Protein AF-A0A0G0DNR1-F1 (afdb_monomer)

Secondary structure (DSSP, 8-state):
--------------------TT---S-TTS---------HHHHHHHHHHHHHHHHHSTTS-B-HHHHHHHHHHTTSS-BTTB-HHHHHHTTTTS-GGG-HHHHHHHHHHHHHHHTTSEEEEETTEEEE-HHHHHHHH--SSSS-EETTEEHHHHHHHHHHS--S--TTS-GGG--TT-BS-HHHHHHHHHHHS-B-HHHHHHTGGG--B-SHHHHHHHHHHHHHHHHTSS-HHHHHHHTT--TT-HHHHHHHHHHHHHHHHHHHHTTSEEEEE-HHHHHHHHTT-TT-TTTTEEEEE-HHHHHHHHHHTTSEE--HHHHHHHS-HHHHHHHHHHHHHHHHHHHSTT---EEHHHHHHHH-TTHHHHHHHHHHTS---EEEETTEEEE-S-EE--HHHHS-GGGTTSHHHHHHHHHHHHHHHHHHHHGGG---SS---PPP-PPPPEEE-TTT--EEE-----HHHHTTTTT-----SS---S--------GGGTEEEETTEEEE-TT--TTTTSTTTTS--HHHHHHHHHHHHHHHHHHHHHHTT--HHHHHHHHHHHHHHTT-EEEE--STT-S---SEEEEESSEEEEEEE-TTSGGGEE-HHHHHHHHHHHHHHHHH-GGGTTS-EEEEEEESEE-HHHHHHHHHHHHTT---EEEEHHHHHHHHHHTTTS---HHHHHHHHHH--EE--HHHHHHHHHHHHHHTT--HHHHHHHHHHHHHTHHHHGGGBPPS--

Mean predicted aligned error: 16.97 Å

Organism: NCBI:txid1619093

Solvent-accessible surface area (backbone atoms only — not comparable to full-atom values): 41677 Å² total; per-residue (Å²): 140,82,82,86,80,80,82,80,90,73,80,70,84,71,79,59,83,66,77,59,94,70,62,79,69,86,50,90,46,40,71,76,46,60,68,56,87,54,50,69,67,60,53,32,55,51,39,37,50,46,51,49,46,14,70,73,29,94,82,56,37,35,36,36,58,64,48,10,52,51,36,20,48,76,56,77,47,71,54,95,95,36,60,23,66,60,42,58,57,75,44,69,92,56,58,70,88,76,29,64,46,29,45,44,31,44,27,38,50,52,52,33,21,43,51,35,26,29,41,55,82,48,94,70,33,32,35,71,30,75,61,22,52,58,52,28,68,58,63,88,62,89,73,31,72,53,80,76,46,48,45,55,61,50,52,51,54,36,41,65,44,21,37,62,50,20,45,47,46,57,74,83,65,49,42,87,71,41,53,36,37,60,53,56,40,40,52,54,48,25,65,76,44,69,38,23,64,72,53,40,47,64,36,38,30,37,48,41,49,82,46,71,69,51,53,51,50,41,52,52,52,51,49,30,38,74,72,62,79,43,46,57,59,61,45,29,44,75,43,62,37,56,65,86,40,64,69,58,46,48,49,49,46,46,22,56,45,37,59,52,47,42,34,35,76,71,52,25,31,44,81,47,77,42,62,69,62,17,54,66,45,36,58,91,47,84,88,39,79,67,37,28,42,29,35,31,54,29,73,62,24,50,55,51,44,64,61,56,69,67,31,48,75,63,56,48,68,64,41,44,78,75,29,55,80,77,48,30,54,53,45,50,50,52,50,45,53,42,52,50,22,60,76,35,84,89,37,65,53,48,50,46,66,57,45,41,73,73,68,30,81,61,50,58,60,44,52,51,43,41,36,72,76,64,67,41,48,64,45,79,57,98,64,20,42,28,59,72,52,54,64,33,66,43,62,69,26,47,48,48,61,81,55,61,72,37,70,65,50,49,51,50,54,54,48,51,53,48,54,53,48,55,53,63,60,62,66,78,72,72,91,60,105,60,97,74,90,76,90,75,73,75,82,84,62,80,61,84,49,88,91,69,82,57,86,54,86,60,85,93,70,64,74,88,60,50,71,75,67,72,77,64,88,85,75,88,71,92,83,90,71,91,88,86,80,82,78,82,75,66,67,73,82,53,50,46,75,55,92,94,39,78,44,62,54,86,82,65,52,73,70,65,70,62,70,61,57,87,52,98,42,70,67,59,47,54,47,48,68,76,36,46,70,59,52,52,52,49,41,54,66,70,44,51,75,28,46,58,72,60,41,42,52,48,55,25,50,40,42,38,65,52,67,29,50,47,43,72,43,82,54,100,86,53,95,57,85,23,45,25,37,31,72,28,71,31,32,25,4,26,27,70,32,22,30,58,48,73,67,0,43,36,40,55,68,42,54,56,44,5,49,53,10,20,55,49,45,46,66,75,41,59,93,52,69,88,43,56,67,21,19,29,33,36,13,54,22,51,32,64,61,28,55,57,44,31,54,52,35,36,77,71,75,52,49,31,24,38,39,39,49,66,57,51,50,49,55,37,62,40,47,64,84,43,88,61,49,63,66,51,52,43,47,60,61,61,68,49,63,35,75,52,42,71,67,54,52,48,54,51,52,50,51,51,36,57,74,68,64,56,51,69,69,57,54,53,50,50,54,55,52,57,58,64,42,46,77,57,59,60,70,27,44,63,72,93,84,123

Foldseek 3Di:
DDDDDDDPPPPDPPPPPPPPVPLPPVFLQFFFAFQADQDLVLLLVLLLLQQVQLVVDPVSWAFLVVSLLVCQQVVVDDDPPDGHPRLVVVCVPPDCVPNVSSSRSVRSQVVCLLLLQWAAPDVRIIHGDPLSVVSNPFDDDPFGDDQNDTNLVSVLLSQLLRDQQFLRDDSSRRRLQQADSLLLLLLVLLALHWFFLLLCRLQSGSDRHPDPVSVVVSNVVVVCLQVVVDASCVSCVVSVFHLLDLVRSVSSSSRSVSSQSNCVVSVQKDKDFAQVSLPSRHDPRPNSNRRRIIIHGDPVNVVSSVVSVQAQEDALVVLCVPPPPLLSLLLLLVVVLQLVQVVDVLRQWDALVLSCVQVNPCNVVSVVCCCPVVVFDWDADPRTIGGPGHHSRDSSRRDNPVVVPPPSSVVSVVSSLVVVVVSVVVVPPDDDPDDDDDDDRDDWDWDDPPPPPDIDTDGDDPPVCVVVVVPDPPPPDDDDDDDDDLDDPPVVVQWDCDPVDTDGPLPPDLLNVLSCLPPPDVVVLVVCLVCVLVSLVSNCVRQLPDDLVRVLVVLQSLCVLLVWDKDAQDDDPGPALARMFTLPPATFREQWQGCNRVNFEDALVSQVSLLVRQVRSCVVCVVSVPHATAREYETQAYEPRNLVNQVVCVVVVRHHAYEYPSLSVSSSSCCNPFVNDRVLVCCLGRPQTGYCALVVSLVSRVVSCVVVVPDPVVNVSSVVVSVSCPVVRVVRYDDPPD

Sequence (738 aa):
MNKPTLFSTNEGIDLAISTSKGSSRKYPNVIWFPRSKTDLQEIREVLKLALQVQNENPDSYFNDKILGEKMARIGSINVVGKLGDEYVKSYKGKNTGDVSYITNARMLMRLFRFLGLVTRLSPAKYQLTDQGLIYSQFSGDFPSTINGVNEEETVLRLLSDFAFYCVNDDSAYRDPTFQVRPFIWLLNSLLIEPQCIYQLIVTAFASKSESDQEVERIQNLLNDLRSGKTDLKKEFRKAGLNADDYSCVHNFYDSAKILVYIGGKLGLIAKGVNPEYGKKIAGNARNLKQATVFYELTEKGKVYLAHYKRNKLIYYSDLYKSLGEGEVLQAAFILASLNYSIANTRVQSIHSNFFETIIGPNWINIVTYLKTKLEIEIIEKDGYLELVSFISFNFWQSIPPEFFHLDKFSQWYQALTRELHDKSSKIKTMETDKTVVFKGEVVSSFILDKEKGVQYSVPLIEPSKLESYIKYPDMQSVYGGQDRFAGRISPTNSIIIVNEKIHIDNDIDALDLLVPLNTPDNRLREFVDLNIDALVQNFFSKSDNWEKDQHYTWVRNCFRLLGAEAIYSGSSGMLSRADVSVIGPFLGGVEAKSPRENRGSIATKAIRQAVDAKIQVANKFPEKKGLPRASIAIGRRITPHAIAEEKKWRNEGQPVLLINDMVLYYLSLKTIDIPFDQEDLVEIFTKNYGLFDKQTLKDVLFKISDKHKLSDKVKSKLNDEIKRLDLIIASGVENDED

Radius of gyration: 30.46 Å; Cα contacts (8 Å, |Δi|>4): 1035; chains: 1; bounding box: 69×74×94 Å

pLDDT: mean 76.54, std 22.2, range [21.8, 98.31]

Structure (mmCIF, N/CA/C/O backbone):
data_AF-A0A0G0DNR1-F1
#
_entry.id   AF-A0A0G0DNR1-F1
#
loop_
_atom_site.group_PDB
_atom_site.id
_atom_site.type_symbol
_atom_site.label_atom_id
_atom_site.label_alt_id
_atom_site.label_comp_id
_atom_site.label_asym_id
_atom_site.label_entity_id
_atom_site.label_seq_id
_atom_site.pdbx_PDB_ins_code
_atom_site.Cartn_x
_atom_site.Cartn_y
_atom_site.Cartn_z
_atom_site.occupancy
_atom_site.B_iso_or_equiv
_atom_site.auth_seq_id
_atom_site.auth_comp_id
_atom_site.auth_asym_id
_atom_site.auth_atom_id
_atom_site.pdbx_PDB_model_num
ATOM 1 N N . MET A 1 1 ? 46.475 -7.104 48.813 1.00 33.94 1 MET A N 1
ATOM 2 C CA . MET A 1 1 ? 45.395 -8.111 48.903 1.00 33.94 1 MET A CA 1
ATOM 3 C C . MET A 1 1 ? 44.107 -7.357 49.180 1.00 33.94 1 MET A C 1
ATOM 5 O O . MET A 1 1 ? 43.890 -6.949 50.313 1.00 33.94 1 MET A O 1
ATOM 9 N N . ASN A 1 2 ? 43.331 -7.069 48.135 1.00 25.72 2 ASN A N 1
ATOM 10 C CA . ASN A 1 2 ? 42.163 -6.192 48.219 1.00 25.72 2 ASN A CA 1
ATOM 11 C C . ASN A 1 2 ? 40.879 -7.021 48.164 1.00 25.72 2 ASN A C 1
ATOM 13 O O . ASN A 1 2 ? 40.720 -7.869 47.290 1.00 25.72 2 ASN A O 1
ATOM 17 N N . LYS A 1 3 ? 39.999 -6.771 49.139 1.00 23.92 3 LYS A N 1
ATOM 18 C CA . LYS A 1 3 ? 38.659 -7.351 49.258 1.00 23.92 3 LYS A CA 1
ATOM 19 C C . LYS A 1 3 ? 37.775 -6.897 48.084 1.00 23.92 3 LYS A C 1
ATOM 21 O O . LYS A 1 3 ? 37.881 -5.735 47.692 1.00 23.92 3 LYS A O 1
ATOM 26 N N . PRO A 1 4 ? 36.892 -7.761 47.557 1.00 26.41 4 PRO A N 1
ATOM 27 C CA . PRO A 1 4 ? 35.951 -7.379 46.516 1.00 26.41 4 PRO A CA 1
ATOM 28 C C . PRO A 1 4 ? 34.812 -6.547 47.114 1.00 26.41 4 PRO A C 1
ATOM 30 O O . PRO A 1 4 ? 34.147 -6.957 48.067 1.00 26.41 4 PRO A O 1
ATOM 33 N N . THR A 1 5 ? 34.607 -5.363 46.547 1.00 25.05 5 THR A N 1
ATOM 34 C CA . THR A 1 5 ? 33.480 -4.478 46.832 1.00 25.05 5 THR A CA 1
ATOM 35 C C . THR A 1 5 ? 32.241 -5.026 46.126 1.00 25.05 5 THR A C 1
ATOM 37 O O . THR A 1 5 ? 32.191 -5.090 44.899 1.00 25.05 5 THR A O 1
ATOM 40 N N . LEU A 1 6 ? 31.250 -5.442 46.913 1.00 23.73 6 LEU A N 1
ATOM 41 C CA . LEU A 1 6 ? 29.888 -5.706 46.459 1.00 23.73 6 LEU A CA 1
ATOM 42 C C . LEU A 1 6 ? 29.280 -4.399 45.931 1.00 23.73 6 LEU A C 1
ATOM 44 O O . LEU A 1 6 ? 29.170 -3.423 46.671 1.00 23.73 6 LEU A O 1
ATOM 48 N N . PHE A 1 7 ? 28.887 -4.392 44.657 1.00 24.14 7 PHE A N 1
ATOM 49 C CA . PHE A 1 7 ? 28.026 -3.361 44.085 1.00 24.14 7 PHE A CA 1
ATOM 50 C C . PHE A 1 7 ? 26.649 -3.462 44.748 1.00 24.14 7 PHE A C 1
ATOM 52 O O . PHE A 1 7 ? 25.897 -4.402 44.499 1.00 24.14 7 PHE A O 1
ATOM 59 N N . SER A 1 8 ? 26.327 -2.508 45.620 1.00 26.31 8 SER A N 1
ATOM 60 C CA . SER A 1 8 ? 24.968 -2.319 46.115 1.00 26.31 8 SER A CA 1
ATOM 61 C C . SER A 1 8 ? 24.106 -1.756 44.985 1.00 26.31 8 SER A C 1
ATOM 63 O O . SER A 1 8 ? 24.204 -0.578 44.641 1.00 26.31 8 SER A O 1
ATOM 65 N N . THR A 1 9 ? 23.264 -2.606 44.412 1.00 29.14 9 THR A N 1
ATOM 66 C CA . THR A 1 9 ? 22.137 -2.236 43.558 1.00 29.14 9 THR A CA 1
ATOM 67 C C . THR A 1 9 ? 21.085 -1.527 44.410 1.00 29.14 9 THR A C 1
ATOM 69 O O . THR A 1 9 ? 20.283 -2.177 45.071 1.00 29.14 9 THR A O 1
ATOM 72 N N . ASN A 1 10 ? 21.134 -0.198 44.441 1.00 26.39 10 ASN A N 1
ATOM 73 C CA . ASN A 1 10 ? 20.068 0.667 44.957 1.00 26.39 10 ASN A CA 1
ATOM 74 C C . ASN A 1 10 ? 19.904 1.910 44.060 1.00 26.39 10 ASN A C 1
ATOM 76 O O . ASN A 1 10 ? 19.545 2.987 44.524 1.00 26.39 10 ASN A O 1
ATOM 80 N N . GLU A 1 11 ? 20.142 1.760 42.754 1.00 30.23 11 GLU A N 1
ATOM 81 C CA . GLU A 1 11 ? 19.447 2.583 41.764 1.00 30.23 11 GLU A CA 1
ATOM 82 C C . GLU A 1 11 ? 18.065 1.958 41.602 1.00 30.23 11 GLU A C 1
ATOM 84 O O . GLU A 1 11 ? 17.845 1.074 40.775 1.00 30.23 11 GLU A O 1
ATOM 89 N N . GLY A 1 12 ? 17.145 2.349 42.488 1.00 27.61 12 GLY A N 1
ATOM 90 C CA . GLY A 1 12 ? 15.731 2.146 42.227 1.00 27.61 12 GLY A C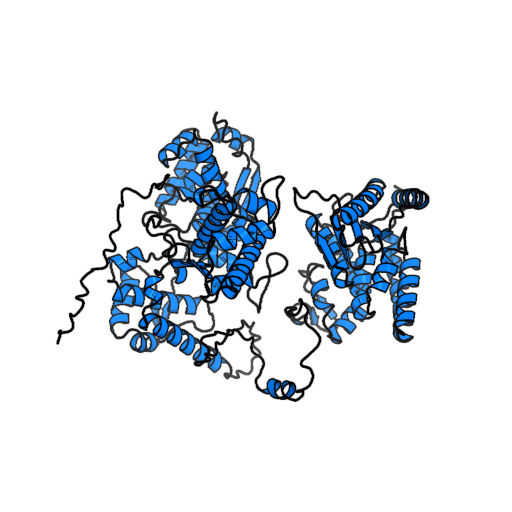A 1
ATOM 91 C C . GLY A 1 12 ? 15.443 2.706 40.842 1.00 27.61 12 GLY A C 1
ATOM 92 O O . GLY A 1 12 ? 15.856 3.824 40.527 1.00 27.61 12 GLY A O 1
ATOM 93 N N . ILE A 1 13 ? 14.795 1.898 40.007 1.00 32.22 13 ILE A N 1
ATOM 94 C CA . ILE A 1 13 ? 14.246 2.316 38.725 1.00 32.22 13 ILE A CA 1
ATOM 95 C C . ILE A 1 13 ? 13.202 3.379 39.058 1.00 32.22 13 ILE A C 1
ATOM 97 O O . ILE A 1 13 ? 12.020 3.098 39.251 1.00 32.22 13 ILE A O 1
ATOM 101 N N . ASP A 1 14 ? 13.657 4.623 39.161 1.00 30.23 14 ASP A N 1
ATOM 102 C CA . ASP A 1 14 ? 12.817 5.784 38.990 1.00 30.23 14 ASP A CA 1
ATOM 103 C C . ASP A 1 14 ? 12.331 5.703 37.539 1.00 30.23 14 ASP A C 1
ATOM 105 O O . ASP A 1 14 ? 12.835 6.358 36.624 1.00 30.23 14 ASP A O 1
ATOM 109 N N . LEU A 1 15 ? 11.232 4.969 37.351 1.00 33.06 15 LEU A N 1
ATOM 110 C CA . LEU A 1 15 ? 10.134 5.358 36.472 1.00 33.06 15 LEU A CA 1
ATOM 111 C C . LEU A 1 15 ? 9.562 6.691 36.988 1.00 33.06 15 LEU A C 1
ATOM 113 O O . LEU A 1 15 ? 8.359 6.870 37.171 1.00 33.06 15 LEU A O 1
ATOM 117 N N . ALA A 1 16 ? 10.448 7.668 37.200 1.00 29.64 16 ALA A N 1
ATOM 118 C CA . ALA A 1 16 ? 10.120 9.052 37.105 1.00 29.64 16 ALA A CA 1
ATOM 119 C C . ALA A 1 16 ? 9.466 9.161 35.735 1.00 29.64 16 ALA A C 1
ATOM 121 O O . ALA A 1 16 ? 10.108 9.083 34.682 1.00 29.64 16 ALA A O 1
ATOM 122 N N . ILE A 1 17 ? 8.153 9.365 35.769 1.00 34.97 17 ILE A N 1
ATOM 123 C CA . ILE A 1 17 ? 7.467 10.271 34.865 1.00 34.97 17 ILE A CA 1
ATOM 124 C C . ILE A 1 17 ? 8.237 11.584 35.001 1.00 34.97 17 ILE A C 1
ATOM 126 O O . ILE A 1 17 ? 7.886 12.495 35.748 1.00 34.97 17 ILE A O 1
ATOM 130 N N . SER A 1 18 ? 9.402 11.601 34.369 1.00 29.64 18 SER A N 1
ATOM 131 C CA . SER A 1 18 ? 10.310 12.702 34.314 1.00 29.64 18 SER A CA 1
ATOM 132 C C . SER A 1 18 ? 9.536 13.695 33.485 1.00 29.64 18 SER A C 1
ATOM 134 O O . SER A 1 18 ? 9.500 13.652 32.256 1.00 29.64 18 SER A O 1
ATOM 136 N N . THR A 1 19 ? 8.890 14.612 34.189 1.00 32.41 19 THR A N 1
ATOM 137 C CA . THR A 1 19 ? 8.539 15.930 33.686 1.00 32.41 19 THR A CA 1
ATOM 138 C C . THR A 1 19 ? 9.834 16.693 33.387 1.00 32.41 19 THR A C 1
ATOM 140 O O . THR A 1 19 ? 9.982 17.850 33.779 1.00 32.41 19 THR A O 1
ATOM 143 N N . SER A 1 20 ? 10.814 16.051 32.720 1.00 30.77 20 SER A N 1
ATOM 144 C CA . SER A 1 20 ? 12.020 16.689 32.231 1.00 30.77 20 SER A CA 1
ATOM 145 C C . SER A 1 20 ? 11.548 17.886 31.439 1.00 30.77 20 SER A C 1
ATOM 147 O O . SER A 1 20 ? 10.957 17.748 30.365 1.00 30.77 20 SER A O 1
ATOM 149 N N . LYS A 1 21 ? 11.804 19.060 32.011 1.00 32.72 21 LYS A N 1
ATOM 150 C CA . LYS A 1 21 ? 11.521 20.399 31.496 1.00 32.72 21 LYS A CA 1
ATOM 151 C C . LYS A 1 21 ? 12.298 20.704 30.200 1.00 32.72 21 LYS A C 1
ATOM 153 O O . LYS A 1 21 ? 12.659 21.846 29.953 1.00 32.72 21 LYS A O 1
ATOM 158 N N . GLY A 1 22 ? 12.595 19.692 29.387 1.00 32.22 22 GLY A N 1
ATOM 159 C CA . GLY A 1 22 ? 13.496 19.756 28.244 1.00 32.22 22 GLY A CA 1
ATOM 160 C C . GLY A 1 22 ? 13.068 18.938 27.025 1.00 32.22 22 GLY A C 1
ATOM 161 O O . GLY A 1 22 ? 13.651 19.152 25.966 1.00 32.22 22 GLY A O 1
ATOM 162 N N . SER A 1 23 ? 12.046 18.067 27.096 1.00 39.44 23 SER A N 1
ATOM 163 C CA . SER A 1 23 ? 11.453 17.554 25.853 1.00 39.44 23 SER A CA 1
ATOM 164 C C . SER A 1 23 ? 10.480 18.611 25.334 1.00 39.44 23 SER A C 1
ATOM 166 O O . SER A 1 23 ? 9.368 18.795 25.823 1.00 39.44 23 SER A O 1
ATOM 168 N N . SER A 1 24 ? 10.944 19.409 24.375 1.00 43.78 24 SER A N 1
ATOM 169 C CA . SER A 1 24 ? 10.167 20.446 23.695 1.00 43.78 24 SER A CA 1
ATOM 170 C C . SER A 1 24 ? 9.128 19.814 22.765 1.00 43.78 24 SER A C 1
ATOM 172 O O . SER A 1 24 ? 9.105 20.049 21.555 1.00 43.78 24 SER A O 1
ATOM 174 N N . ARG A 1 25 ? 8.240 18.976 23.315 1.00 56.81 25 ARG A N 1
ATOM 175 C CA . ARG A 1 25 ? 7.035 18.543 22.614 1.00 56.81 25 ARG A CA 1
ATOM 176 C C . ARG A 1 25 ? 6.235 19.788 22.292 1.00 56.81 25 ARG A C 1
ATOM 178 O O . ARG A 1 25 ? 5.579 20.374 23.146 1.00 56.81 25 ARG A O 1
ATOM 185 N N . LYS A 1 26 ? 6.325 20.192 21.030 1.00 65.06 26 LYS A N 1
ATOM 186 C CA . LYS A 1 26 ? 5.761 21.446 20.540 1.00 65.06 26 LYS A CA 1
ATOM 187 C C . LYS A 1 26 ? 4.230 21.492 20.705 1.00 65.06 26 LYS A C 1
ATOM 189 O O . LYS A 1 26 ? 3.677 22.583 20.726 1.00 65.06 26 LYS A O 1
ATOM 194 N N . TYR A 1 27 ? 3.570 20.333 20.865 1.00 76.62 27 TYR A N 1
ATOM 195 C CA . TYR A 1 27 ? 2.110 20.193 20.878 1.00 76.62 27 TYR A CA 1
ATOM 196 C C . TYR A 1 27 ? 1.622 19.022 21.775 1.00 76.62 27 TYR A C 1
ATOM 198 O O . TYR A 1 27 ? 1.452 17.907 21.287 1.00 76.62 27 TYR A O 1
ATOM 206 N N . PRO A 1 28 ? 1.389 19.226 23.085 1.00 79.25 28 PRO A N 1
ATOM 207 C CA . PRO A 1 28 ? 0.985 18.153 24.017 1.00 79.25 28 PRO A CA 1
ATOM 208 C C . PRO A 1 28 ? -0.487 17.710 23.884 1.00 79.25 28 PRO A C 1
ATOM 210 O O . PRO A 1 28 ? -0.898 16.677 24.414 1.00 79.25 28 PRO A O 1
ATOM 213 N N . ASN A 1 29 ? -1.306 18.488 23.179 1.00 85.31 29 ASN A N 1
ATOM 214 C CA . ASN A 1 29 ? -2.759 18.308 23.148 1.00 85.31 29 ASN A CA 1
ATOM 215 C C . ASN A 1 29 ? -3.275 17.625 21.878 1.00 85.31 29 ASN A C 1
ATOM 217 O O . ASN A 1 29 ? -4.469 17.367 21.789 1.00 85.31 29 ASN A O 1
ATOM 221 N N . VAL A 1 30 ? -2.400 17.301 20.919 1.00 86.44 30 VAL A N 1
ATOM 222 C CA . VAL A 1 30 ? -2.793 16.648 19.663 1.00 86.44 30 VAL A CA 1
ATOM 223 C C . VAL A 1 30 ? -1.850 15.497 19.328 1.00 86.44 30 VAL A C 1
ATOM 225 O O . VAL A 1 30 ? -0.631 15.609 19.460 1.00 86.44 30 VAL A O 1
ATOM 228 N N . ILE A 1 31 ? -2.433 14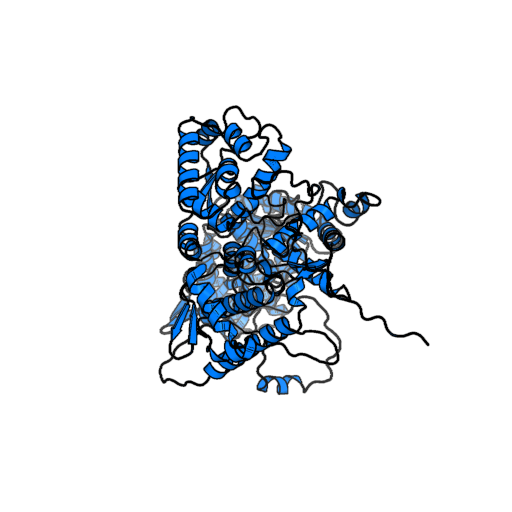.394 18.870 1.00 84.25 31 ILE A N 1
ATOM 229 C CA . ILE A 1 31 ? -1.749 13.237 18.301 1.00 84.25 31 ILE A CA 1
ATOM 230 C C . ILE A 1 31 ? -1.014 13.689 17.039 1.00 84.25 31 ILE A C 1
ATOM 232 O O . ILE A 1 31 ? -1.620 14.149 16.070 1.00 84.25 31 ILE A O 1
ATOM 236 N N . TRP A 1 32 ? 0.309 13.556 17.049 1.00 82.69 32 TRP A N 1
ATOM 237 C CA . TRP A 1 32 ? 1.166 13.962 15.939 1.00 82.69 32 TRP A CA 1
ATOM 238 C C . TRP A 1 32 ? 1.969 12.784 15.396 1.00 82.69 32 TRP A C 1
ATOM 240 O O . TRP A 1 32 ? 2.742 12.164 16.132 1.00 82.69 32 TRP A O 1
ATOM 250 N N . PHE A 1 33 ? 1.856 12.534 14.092 1.00 76.31 33 PHE A N 1
ATOM 251 C CA . PHE A 1 33 ? 2.713 11.573 13.410 1.00 76.31 33 PHE A CA 1
ATOM 252 C C . PHE A 1 33 ? 3.745 12.308 12.577 1.00 76.31 33 PHE A C 1
ATOM 254 O O . PHE A 1 33 ? 3.458 13.315 11.930 1.00 76.31 33 PHE A O 1
ATOM 261 N N . PRO A 1 34 ? 4.966 11.791 12.531 1.00 70.19 34 PRO A N 1
ATOM 262 C CA . PRO A 1 34 ? 5.934 12.352 11.629 1.00 70.19 34 PRO A CA 1
ATOM 263 C C . PRO A 1 34 ? 5.502 12.143 10.171 1.00 70.19 34 PRO A C 1
ATOM 265 O O . PRO A 1 34 ? 4.997 11.077 9.809 1.00 70.19 34 PRO A O 1
ATOM 268 N N . ARG A 1 35 ? 5.717 13.160 9.324 1.00 72.75 35 ARG A N 1
ATOM 269 C CA . ARG A 1 35 ? 5.451 13.065 7.884 1.00 72.75 35 ARG A CA 1
ATOM 270 C C . ARG A 1 35 ? 6.237 11.881 7.324 1.00 72.75 35 ARG A C 1
ATOM 272 O O . ARG A 1 35 ? 7.465 11.868 7.362 1.00 72.75 35 ARG A O 1
ATOM 279 N N . SER A 1 36 ? 5.514 10.882 6.843 1.00 68.31 36 SER A N 1
ATOM 280 C CA . SER A 1 36 ? 6.063 9.609 6.386 1.00 68.31 36 SER A CA 1
ATOM 281 C C . SER A 1 36 ? 5.442 9.213 5.050 1.00 68.31 36 SER A C 1
ATOM 283 O O . SER A 1 36 ? 4.573 9.908 4.511 1.00 68.31 36 SER A O 1
ATOM 285 N N . LYS A 1 37 ? 5.945 8.119 4.474 1.00 79.94 37 LYS A N 1
ATOM 286 C CA . LYS A 1 37 ? 5.331 7.501 3.302 1.00 79.94 37 LYS A CA 1
ATOM 287 C C . LYS A 1 37 ? 3.947 6.976 3.682 1.00 79.94 37 LYS A C 1
ATOM 289 O O . LYS A 1 37 ? 3.747 6.490 4.789 1.00 79.94 37 LYS A O 1
ATOM 294 N N . THR A 1 38 ? 2.997 7.112 2.765 1.00 80.75 38 THR A N 1
ATOM 295 C CA . THR A 1 38 ? 1.605 6.666 2.961 1.00 80.75 38 THR A CA 1
ATOM 296 C C . THR A 1 38 ? 1.269 5.437 2.125 1.00 80.75 38 THR A C 1
ATOM 298 O O . THR A 1 38 ? 0.248 4.798 2.351 1.00 80.75 38 THR A O 1
ATOM 301 N N . ASP A 1 39 ? 2.137 5.088 1.177 1.00 88.38 39 ASP A N 1
ATOM 302 C CA . ASP A 1 39 ? 1.987 3.906 0.347 1.00 88.38 39 ASP A CA 1
ATOM 303 C C . ASP A 1 39 ? 2.457 2.653 1.101 1.00 88.38 39 ASP A C 1
ATOM 305 O O . ASP A 1 39 ? 3.598 2.586 1.566 1.00 88.38 39 ASP A O 1
ATOM 309 N N . LEU A 1 40 ? 1.568 1.664 1.222 1.00 89.69 40 LEU A N 1
ATOM 310 C CA . LEU A 1 40 ? 1.838 0.396 1.902 1.00 89.69 40 LEU A CA 1
ATOM 311 C C . LEU A 1 40 ? 2.926 -0.422 1.185 1.00 89.69 40 LEU A C 1
ATOM 313 O O . LEU A 1 40 ? 3.722 -1.084 1.855 1.00 89.69 40 LEU A O 1
ATOM 317 N N . GLN A 1 41 ? 3.033 -0.310 -0.144 1.00 90.56 41 GLN A N 1
ATOM 318 C CA . GLN A 1 41 ? 4.109 -0.941 -0.913 1.00 90.56 41 GLN A CA 1
ATOM 319 C C . GLN A 1 41 ? 5.455 -0.272 -0.627 1.00 90.56 41 GLN A C 1
ATOM 321 O O . GLN A 1 41 ? 6.454 -0.956 -0.423 1.00 90.56 41 GLN A O 1
ATOM 326 N N . GLU A 1 42 ? 5.501 1.061 -0.547 1.00 88.88 42 GLU A N 1
ATOM 327 C CA . GLU A 1 42 ? 6.741 1.751 -0.170 1.00 88.88 42 GLU A CA 1
ATOM 328 C C . GLU A 1 42 ? 7.164 1.396 1.262 1.00 88.88 42 GLU A C 1
ATOM 330 O O . GLU A 1 42 ? 8.350 1.189 1.514 1.00 88.88 42 GLU A O 1
ATOM 335 N N . ILE A 1 43 ? 6.211 1.288 2.196 1.00 90.19 43 ILE A N 1
ATOM 336 C CA . ILE A 1 43 ? 6.473 0.849 3.576 1.00 90.19 43 ILE A CA 1
ATOM 337 C C . ILE A 1 43 ? 7.146 -0.532 3.589 1.00 90.19 43 ILE A C 1
ATOM 339 O O . ILE A 1 43 ? 8.182 -0.701 4.238 1.00 90.19 43 ILE A O 1
ATOM 343 N N . ARG A 1 44 ? 6.612 -1.489 2.824 1.00 91.12 44 ARG A N 1
ATOM 344 C CA . ARG A 1 44 ? 7.183 -2.831 2.641 1.00 91.12 44 ARG A CA 1
ATOM 345 C C . ARG A 1 44 ? 8.603 -2.796 2.085 1.00 91.12 44 ARG A C 1
ATOM 347 O O . ARG A 1 44 ? 9.489 -3.449 2.632 1.00 91.12 44 ARG A O 1
ATOM 354 N N . GLU A 1 45 ? 8.839 -2.041 1.015 1.00 92.19 45 GLU A N 1
ATOM 355 C CA . GLU A 1 45 ? 10.170 -1.959 0.399 1.00 92.19 45 GLU A CA 1
ATOM 356 C C . GLU A 1 45 ? 11.203 -1.341 1.351 1.00 92.19 45 GLU A C 1
ATOM 358 O O . GLU A 1 45 ? 12.360 -1.767 1.387 1.00 92.19 45 GLU A O 1
ATOM 363 N N . VAL A 1 46 ? 10.792 -0.399 2.203 1.00 93.56 46 VAL A N 1
ATOM 364 C CA . VAL A 1 46 ? 11.688 0.128 3.237 1.00 93.56 46 VAL A CA 1
ATOM 365 C C . VAL A 1 46 ? 11.947 -0.893 4.347 1.00 93.56 46 VAL A C 1
ATOM 367 O O . VAL A 1 46 ? 13.071 -0.957 4.841 1.00 93.56 46 VAL A O 1
ATOM 370 N N . LEU A 1 47 ? 10.969 -1.721 4.726 1.00 95.06 47 LEU A N 1
ATOM 371 C CA . LEU A 1 47 ? 11.188 -2.813 5.686 1.00 95.06 47 LEU A CA 1
ATOM 372 C C . LEU A 1 47 ? 12.136 -3.882 5.131 1.00 95.06 47 LEU A C 1
ATOM 374 O O . LEU A 1 47 ? 13.020 -4.330 5.856 1.00 95.06 47 LEU A O 1
ATOM 378 N N . LYS A 1 48 ? 12.035 -4.227 3.841 1.00 95.81 48 LYS A N 1
ATOM 379 C CA . LYS A 1 48 ? 13.017 -5.094 3.158 1.00 95.81 48 LYS A CA 1
ATOM 380 C C . LYS A 1 48 ? 14.418 -4.510 3.208 1.00 95.81 48 LYS A C 1
ATOM 382 O O . LYS A 1 48 ? 15.380 -5.211 3.512 1.00 95.81 48 LYS A O 1
ATOM 387 N N . LEU A 1 49 ? 14.531 -3.212 2.945 1.00 96.12 49 LEU A N 1
ATOM 388 C CA . LEU A 1 49 ? 15.808 -2.521 3.016 1.00 96.12 49 LEU A CA 1
ATOM 389 C C . LEU A 1 49 ? 16.357 -2.487 4.448 1.00 96.12 49 LEU A C 1
ATOM 391 O O . LEU A 1 49 ? 17.556 -2.666 4.645 1.00 96.12 49 LEU A O 1
ATOM 395 N N . ALA A 1 50 ? 15.494 -2.294 5.447 1.00 96.75 50 ALA A N 1
ATOM 396 C CA . ALA A 1 50 ? 15.871 -2.367 6.853 1.00 96.75 50 ALA A CA 1
ATOM 397 C C . ALA A 1 50 ? 16.377 -3.770 7.227 1.00 96.75 50 ALA A C 1
ATOM 399 O O . ALA A 1 50 ? 17.442 -3.867 7.833 1.00 96.75 50 ALA A O 1
ATOM 400 N N . LEU A 1 51 ? 15.695 -4.837 6.787 1.00 97.00 51 LEU A N 1
ATOM 401 C CA . LEU A 1 51 ? 16.147 -6.224 6.954 1.00 97.00 51 LEU A CA 1
ATOM 402 C C . LEU A 1 51 ? 17.509 -6.457 6.295 1.00 97.00 51 LEU A C 1
ATOM 404 O O . LEU A 1 51 ? 18.399 -7.051 6.895 1.00 97.00 51 LEU A O 1
ATOM 408 N N . GLN A 1 52 ? 17.702 -5.950 5.076 1.00 96.75 52 GLN A N 1
ATOM 409 C CA . GLN A 1 52 ? 18.984 -6.048 4.386 1.00 96.75 52 GLN A CA 1
ATOM 410 C C . GLN A 1 52 ? 20.104 -5.372 5.193 1.00 96.75 52 GLN A C 1
ATOM 412 O O . GLN A 1 52 ? 21.146 -5.982 5.413 1.00 96.75 52 GLN A O 1
ATOM 417 N N . VAL A 1 53 ? 19.897 -4.133 5.658 1.00 97.06 53 VAL A N 1
ATOM 418 C CA . VAL A 1 53 ? 20.888 -3.419 6.487 1.00 97.06 53 VAL A CA 1
ATOM 419 C C . VAL A 1 53 ? 21.148 -4.162 7.797 1.00 97.06 53 VAL A C 1
ATOM 421 O O . VAL A 1 53 ? 22.292 -4.231 8.235 1.00 97.06 53 VAL A O 1
ATOM 424 N N . GLN A 1 54 ? 20.102 -4.724 8.406 1.00 96.62 54 GLN A N 1
ATOM 425 C CA . GLN A 1 54 ? 20.212 -5.527 9.618 1.00 96.62 54 GLN A CA 1
ATOM 426 C C . GLN A 1 54 ? 21.112 -6.747 9.400 1.00 96.62 54 GLN A C 1
ATOM 428 O O . GLN A 1 54 ? 21.997 -6.991 10.211 1.00 96.62 54 GLN A O 1
ATOM 433 N N . ASN A 1 55 ? 20.921 -7.474 8.296 1.00 95.81 55 ASN A N 1
ATOM 434 C CA . ASN A 1 55 ? 21.676 -8.687 7.967 1.00 95.81 55 ASN A CA 1
ATOM 435 C C . ASN A 1 55 ? 23.122 -8.401 7.533 1.00 95.81 55 ASN A C 1
ATOM 437 O O . ASN A 1 55 ? 23.996 -9.242 7.714 1.00 95.81 55 ASN A O 1
ATOM 441 N N . GLU A 1 56 ? 23.385 -7.228 6.954 1.00 95.94 56 GLU A N 1
ATOM 442 C CA . GLU A 1 56 ? 24.743 -6.779 6.615 1.00 95.94 56 GLU A CA 1
ATOM 443 C C . GLU A 1 56 ? 25.549 -6.343 7.850 1.00 95.94 56 GLU A C 1
ATOM 445 O O . GLU A 1 56 ? 26.777 -6.264 7.790 1.00 95.94 56 GLU A O 1
ATOM 450 N N . ASN A 1 57 ? 24.878 -6.033 8.961 1.00 93.62 57 ASN A N 1
ATOM 451 C CA . ASN A 1 57 ? 25.518 -5.624 10.201 1.00 93.62 57 ASN A CA 1
ATOM 452 C C . ASN A 1 57 ? 25.812 -6.854 11.085 1.00 93.62 57 ASN A C 1
ATOM 454 O O . ASN A 1 57 ? 24.868 -7.551 11.458 1.00 93.62 57 ASN A O 1
ATOM 458 N N . PRO A 1 58 ? 27.075 -7.102 11.494 1.00 92.50 58 PRO A N 1
ATOM 459 C CA . PRO A 1 58 ? 27.431 -8.230 12.364 1.00 92.50 58 PRO A CA 1
ATOM 460 C C . PRO A 1 58 ? 26.642 -8.293 13.679 1.00 92.50 58 PRO A C 1
ATOM 462 O O . PRO A 1 58 ? 26.392 -9.377 14.196 1.00 92.50 58 PRO A O 1
ATOM 465 N N . ASP A 1 59 ? 26.212 -7.140 14.192 1.00 91.88 59 ASP A N 1
ATOM 466 C CA . ASP A 1 59 ? 25.451 -7.026 15.438 1.00 91.88 59 ASP A CA 1
ATOM 467 C C . ASP A 1 59 ? 23.920 -7.123 15.223 1.00 91.88 59 ASP A C 1
ATOM 469 O O . ASP A 1 59 ? 23.146 -6.850 16.142 1.00 91.88 59 ASP A O 1
ATOM 473 N N . SER A 1 60 ? 23.457 -7.441 14.007 1.00 92.25 60 SER A N 1
ATOM 474 C CA . SER A 1 60 ? 22.038 -7.605 13.643 1.00 92.25 60 SER A CA 1
ATOM 475 C C . SER A 1 60 ? 21.127 -6.411 13.992 1.00 92.25 60 SER A C 1
ATOM 477 O O . SER A 1 60 ? 19.993 -6.572 14.444 1.00 92.25 60 SER A O 1
ATOM 479 N N . TYR A 1 61 ? 21.598 -5.180 13.756 1.00 95.25 61 TYR A N 1
ATOM 480 C CA . TYR A 1 61 ? 20.793 -3.957 13.896 1.00 95.25 61 TYR A CA 1
ATOM 481 C C . TYR A 1 61 ? 20.980 -2.999 12.715 1.00 95.25 61 TYR A C 1
ATOM 483 O O . TYR A 1 61 ? 21.970 -3.055 11.985 1.00 95.25 61 TYR A O 1
ATOM 491 N N . PHE A 1 62 ? 20.073 -2.037 12.569 1.00 96.31 62 PHE A N 1
ATOM 492 C CA . PHE A 1 62 ? 20.222 -0.908 11.648 1.00 96.31 62 PHE A CA 1
ATOM 493 C C . PHE A 1 62 ? 20.006 0.434 12.369 1.00 96.31 62 PHE A C 1
ATOM 495 O O . PHE A 1 62 ? 19.520 0.486 13.499 1.00 96.31 62 PHE A O 1
ATOM 502 N N . ASN A 1 63 ? 20.402 1.542 11.736 1.00 95.69 63 ASN A N 1
ATOM 503 C CA . ASN A 1 63 ? 20.173 2.899 12.246 1.00 95.69 63 ASN A CA 1
ATOM 504 C C . ASN A 1 63 ? 19.541 3.804 11.177 1.00 95.69 63 ASN A C 1
ATOM 506 O O . ASN A 1 63 ? 19.565 3.490 9.985 1.00 95.69 63 ASN A O 1
ATOM 510 N N . ASP A 1 64 ? 18.967 4.929 11.610 1.00 93.69 64 ASP A N 1
ATOM 511 C CA . ASP A 1 64 ? 18.273 5.891 10.741 1.00 93.69 64 ASP A CA 1
ATOM 512 C C . ASP A 1 64 ? 19.200 6.511 9.685 1.00 93.69 64 ASP A C 1
ATOM 514 O O . ASP A 1 64 ? 18.767 6.767 8.562 1.00 93.69 64 ASP A O 1
ATOM 518 N N . LYS A 1 65 ? 20.484 6.702 10.010 1.00 95.06 65 LYS A N 1
ATOM 519 C CA . LYS A 1 65 ? 21.485 7.209 9.067 1.00 95.06 65 LYS A CA 1
ATOM 520 C C . LYS A 1 65 ? 21.737 6.235 7.914 1.00 95.06 65 LYS A C 1
ATOM 522 O O . LYS A 1 65 ? 21.556 6.620 6.764 1.00 95.06 65 LYS A O 1
ATOM 527 N N . ILE A 1 66 ? 22.130 4.996 8.208 1.00 95.56 66 ILE A N 1
ATOM 528 C CA . ILE A 1 66 ? 22.464 3.984 7.193 1.00 95.56 66 ILE A CA 1
ATOM 529 C C . ILE A 1 66 ? 21.228 3.663 6.353 1.00 95.56 66 ILE A C 1
ATOM 531 O O . ILE A 1 66 ? 21.306 3.644 5.124 1.00 95.56 66 ILE A O 1
ATOM 535 N N . LEU A 1 67 ? 20.074 3.472 7.000 1.00 95.62 67 LEU A N 1
ATOM 536 C CA . LEU A 1 67 ? 18.826 3.223 6.289 1.00 95.62 67 LEU A CA 1
ATOM 537 C C . LEU A 1 67 ? 18.454 4.412 5.394 1.00 95.62 67 LEU A C 1
ATOM 539 O O . LEU A 1 67 ? 18.151 4.212 4.222 1.00 95.62 67 LEU A O 1
ATOM 543 N N . GLY A 1 68 ? 18.547 5.645 5.901 1.00 94.31 68 GLY A N 1
ATOM 544 C CA . GLY A 1 68 ? 18.273 6.855 5.125 1.00 94.31 68 GLY A CA 1
ATOM 545 C C . GLY A 1 68 ? 19.205 7.034 3.924 1.00 94.31 68 GLY A C 1
ATOM 546 O O . GLY A 1 68 ? 18.737 7.401 2.847 1.00 94.31 68 GLY A O 1
ATOM 547 N N . GLU A 1 69 ? 20.499 6.733 4.070 1.00 94.56 69 GLU A N 1
ATOM 548 C CA . GLU A 1 69 ? 21.456 6.737 2.954 1.00 94.56 69 GLU A CA 1
ATOM 549 C C . GLU A 1 69 ? 21.065 5.711 1.885 1.00 94.56 69 GLU A C 1
ATOM 551 O O . GLU A 1 69 ? 21.055 6.032 0.694 1.00 94.56 69 GLU A O 1
ATOM 556 N N . LYS A 1 70 ? 20.691 4.490 2.287 1.00 94.62 70 LYS A N 1
ATOM 557 C CA . LYS A 1 70 ? 20.239 3.469 1.335 1.00 94.62 70 LYS A CA 1
ATOM 558 C C . LYS A 1 70 ? 18.917 3.847 0.664 1.00 94.62 70 LYS A C 1
ATOM 560 O O . LYS A 1 70 ? 18.809 3.713 -0.552 1.00 94.62 70 LYS A O 1
ATOM 565 N N . MET A 1 71 ? 17.952 4.381 1.415 1.00 92.75 71 MET A N 1
ATOM 566 C CA . MET A 1 71 ? 16.678 4.880 0.880 1.00 92.75 71 MET A CA 1
ATOM 567 C C . MET A 1 71 ? 16.897 5.992 -0.156 1.00 92.75 71 MET A C 1
ATOM 569 O O . MET A 1 71 ? 16.239 6.004 -1.195 1.00 92.75 71 MET A O 1
ATOM 573 N N . ALA A 1 72 ? 17.833 6.909 0.102 1.00 90.94 72 ALA A N 1
ATOM 574 C CA . ALA A 1 72 ? 18.231 7.948 -0.845 1.00 90.94 72 ALA A CA 1
ATOM 575 C C . ALA A 1 72 ? 18.871 7.360 -2.116 1.00 90.94 72 ALA A C 1
ATOM 577 O O . ALA A 1 72 ? 18.554 7.789 -3.225 1.00 90.94 72 ALA A O 1
ATOM 578 N N . ARG A 1 73 ? 19.733 6.345 -1.969 1.00 90.12 73 ARG A N 1
ATOM 579 C CA . ARG A 1 73 ? 20.394 5.655 -3.092 1.00 90.12 73 ARG A CA 1
ATOM 580 C C . ARG A 1 73 ? 19.427 4.965 -4.043 1.00 90.12 73 ARG A C 1
ATOM 582 O O . ARG A 1 73 ? 19.594 5.094 -5.251 1.00 90.12 73 ARG A O 1
ATOM 589 N N . ILE A 1 74 ? 18.407 4.295 -3.513 1.00 85.69 74 ILE A N 1
ATOM 590 C CA . ILE A 1 74 ? 17.392 3.605 -4.328 1.00 85.69 74 ILE A CA 1
ATOM 591 C C . ILE A 1 74 ? 16.282 4.536 -4.834 1.00 85.69 74 ILE A C 1
ATOM 593 O O . ILE A 1 74 ? 15.307 4.085 -5.426 1.00 85.69 74 ILE A O 1
ATOM 597 N N . GLY A 1 75 ? 16.388 5.837 -4.563 1.00 82.88 75 GLY A N 1
ATOM 598 C CA . GLY A 1 75 ? 15.401 6.815 -4.994 1.00 82.88 75 GLY A CA 1
ATOM 599 C C . GLY A 1 75 ? 14.096 6.813 -4.192 1.00 82.88 75 GLY A C 1
ATOM 600 O O . GLY A 1 75 ? 13.119 7.417 -4.630 1.00 82.88 75 GLY A O 1
ATOM 601 N N . SER A 1 76 ? 14.055 6.172 -3.021 1.00 81.44 76 SER A N 1
ATOM 602 C CA . SER A 1 76 ? 12.886 6.193 -2.125 1.00 81.44 76 SER A CA 1
ATOM 603 C C . SER A 1 76 ? 12.715 7.560 -1.443 1.00 81.44 76 SER A C 1
ATOM 605 O O . SER A 1 76 ? 11.594 7.977 -1.132 1.00 81.44 76 SER A O 1
ATOM 607 N N . ILE A 1 77 ? 13.820 8.297 -1.263 1.00 78.94 77 ILE A N 1
ATOM 608 C CA . ILE A 1 77 ? 13.842 9.691 -0.801 1.00 78.94 77 ILE A CA 1
ATOM 609 C C . ILE A 1 77 ? 14.639 10.522 -1.804 1.00 78.94 77 ILE A C 1
ATOM 611 O O . ILE A 1 77 ? 15.855 10.375 -1.889 1.00 78.94 77 ILE A O 1
ATOM 615 N N . ASN A 1 78 ? 13.969 11.438 -2.504 1.00 71.94 78 ASN A N 1
ATOM 616 C CA . ASN A 1 78 ? 14.603 12.315 -3.486 1.00 71.94 78 ASN A CA 1
ATOM 617 C C . ASN A 1 78 ? 14.311 13.783 -3.190 1.00 71.94 78 ASN A C 1
ATOM 619 O O . ASN A 1 78 ? 13.223 14.136 -2.730 1.00 71.94 78 ASN A O 1
ATOM 623 N N . VAL A 1 79 ? 15.266 14.643 -3.534 1.00 68.94 79 VAL A N 1
ATOM 624 C CA . VAL A 1 79 ? 15.024 16.075 -3.731 1.00 68.94 79 VAL A CA 1
ATOM 625 C C . VAL A 1 79 ? 15.055 16.346 -5.227 1.00 68.94 79 VAL A C 1
ATOM 627 O O . VAL A 1 79 ? 15.838 15.745 -5.960 1.00 68.94 79 VAL A O 1
ATOM 630 N N . VAL A 1 80 ? 14.182 17.243 -5.685 1.00 66.50 80 VAL A N 1
ATOM 631 C CA . VAL A 1 80 ? 14.100 17.640 -7.094 1.00 66.50 80 VAL A CA 1
ATOM 632 C C . VAL A 1 80 ? 15.500 17.996 -7.611 1.00 66.50 80 VAL A C 1
ATOM 634 O O . VAL A 1 80 ? 16.161 18.879 -7.068 1.00 66.50 80 VAL A O 1
ATOM 637 N N . GLY A 1 81 ? 15.948 17.282 -8.648 1.00 67.62 81 GLY A N 1
ATOM 638 C CA . GLY A 1 81 ? 17.216 17.536 -9.333 1.00 67.62 81 GLY A CA 1
ATOM 639 C C . GLY A 1 81 ? 18.460 16.840 -8.770 1.00 67.62 81 GLY A C 1
ATOM 640 O O . GLY A 1 81 ? 19.527 17.054 -9.330 1.00 67.62 81 GLY A O 1
ATOM 641 N N . LYS A 1 82 ? 18.367 16.016 -7.712 1.00 75.81 82 LYS A N 1
ATOM 642 C CA . LYS A 1 82 ? 19.499 15.203 -7.215 1.00 75.81 82 LYS A CA 1
ATOM 643 C C . LYS A 1 82 ? 19.041 13.798 -6.848 1.00 75.81 82 LYS A C 1
ATOM 645 O O . LYS A 1 82 ? 18.121 13.645 -6.048 1.00 75.81 82 LYS A O 1
ATOM 650 N N . LEU A 1 83 ? 19.708 12.782 -7.394 1.00 78.69 83 LEU A N 1
ATOM 651 C CA . LEU A 1 83 ? 19.397 11.373 -7.142 1.00 78.69 83 LEU A CA 1
ATOM 652 C C . LEU A 1 83 ? 20.601 10.631 -6.564 1.00 78.69 83 LEU A C 1
ATOM 654 O O . LEU A 1 83 ? 21.759 10.982 -6.800 1.00 78.69 83 LEU A O 1
ATOM 658 N N . GLY A 1 84 ? 20.298 9.594 -5.795 1.00 84.31 84 GLY A N 1
ATOM 659 C CA . GLY A 1 84 ? 21.264 8.621 -5.320 1.00 84.31 84 GLY A CA 1
ATOM 660 C C . GLY A 1 84 ? 22.454 9.216 -4.567 1.00 84.31 84 GLY A C 1
ATOM 661 O O . GLY A 1 84 ? 22.301 9.978 -3.610 1.00 84.31 84 GLY A O 1
ATOM 662 N N . ASP A 1 85 ? 23.663 8.871 -5.005 1.00 88.81 85 ASP A N 1
ATOM 663 C CA . ASP A 1 85 ? 24.896 9.314 -4.350 1.00 88.81 85 ASP A CA 1
ATOM 664 C C . ASP A 1 85 ? 25.118 10.826 -4.421 1.00 88.81 85 ASP A C 1
ATOM 666 O O . ASP A 1 85 ? 25.720 11.394 -3.508 1.00 88.81 85 ASP A O 1
ATOM 670 N N . GLU A 1 86 ? 24.641 11.503 -5.468 1.00 87.81 86 GLU A N 1
ATOM 671 C CA . GLU A 1 86 ? 24.758 12.961 -5.568 1.00 87.81 86 GLU A CA 1
ATOM 672 C C . GLU A 1 86 ? 23.934 13.648 -4.471 1.00 87.81 86 GLU A C 1
ATOM 674 O O . GLU A 1 86 ? 24.395 14.592 -3.815 1.00 87.81 86 GLU A O 1
ATOM 679 N N . TYR A 1 87 ? 22.734 13.121 -4.216 1.00 87.88 87 TYR A N 1
ATOM 680 C CA . TYR A 1 87 ? 21.873 13.603 -3.148 1.00 87.88 87 TYR A CA 1
ATOM 681 C C . TYR A 1 87 ? 22.524 13.393 -1.774 1.00 87.88 87 TYR A C 1
ATOM 683 O O . TYR A 1 87 ? 22.636 14.355 -1.008 1.00 87.88 87 TYR A O 1
ATOM 691 N N . VAL A 1 88 ? 23.059 12.198 -1.497 1.00 90.38 88 VAL A N 1
ATOM 692 C CA . VAL A 1 88 ? 23.768 11.899 -0.237 1.00 90.38 88 VAL A CA 1
ATOM 693 C C . VAL A 1 88 ? 24.994 12.806 -0.054 1.00 90.38 88 VAL A C 1
ATOM 695 O O . VAL A 1 88 ? 25.160 13.422 1.005 1.00 90.38 88 VAL A O 1
ATOM 698 N N . LYS A 1 89 ? 25.817 12.972 -1.099 1.00 92.56 89 LYS A N 1
ATOM 699 C CA . LYS A 1 89 ? 27.016 13.833 -1.080 1.00 92.56 89 LYS A CA 1
ATOM 700 C C . LYS A 1 89 ? 26.688 15.300 -0.798 1.00 92.56 89 LYS A C 1
ATOM 702 O O . LYS A 1 89 ? 27.485 15.974 -0.148 1.00 92.56 89 LYS A O 1
ATOM 707 N N . SER A 1 90 ? 25.514 15.790 -1.205 1.00 90.44 90 SER A N 1
ATOM 708 C CA . SER A 1 90 ? 25.092 17.182 -0.963 1.00 90.44 90 SER A CA 1
ATOM 709 C C . SER A 1 90 ? 24.886 17.548 0.519 1.00 90.44 90 SER A C 1
ATOM 711 O O . SER A 1 90 ? 24.756 18.731 0.859 1.00 90.44 90 SER A O 1
ATOM 713 N N . TYR A 1 91 ? 24.886 16.548 1.407 1.00 89.62 91 TYR A N 1
ATOM 714 C CA . TYR A 1 91 ? 24.825 16.717 2.860 1.00 89.62 91 TYR A CA 1
ATOM 715 C C . TYR A 1 91 ? 26.141 16.383 3.575 1.00 89.62 91 TYR A C 1
ATOM 717 O O . TYR A 1 91 ? 26.178 16.376 4.806 1.00 89.62 91 TYR A O 1
ATOM 725 N N . LYS A 1 92 ? 27.239 16.137 2.844 1.00 90.38 92 LYS A N 1
ATOM 726 C CA . LYS A 1 92 ? 28.552 15.888 3.454 1.00 90.38 92 LYS A CA 1
ATOM 727 C C . LYS A 1 92 ? 28.957 17.084 4.331 1.00 90.38 92 LYS A C 1
ATOM 729 O O . LYS A 1 92 ? 28.991 18.213 3.857 1.00 90.38 92 LYS A O 1
ATOM 734 N N . GLY A 1 93 ? 29.252 16.824 5.605 1.00 89.62 93 GLY A N 1
ATOM 735 C CA . GLY A 1 93 ? 29.657 17.843 6.583 1.00 89.62 93 GLY A CA 1
ATOM 736 C C . GLY A 1 93 ? 28.513 18.625 7.243 1.00 89.62 93 GLY A C 1
ATOM 737 O O . GLY A 1 93 ? 28.790 19.490 8.067 1.00 89.62 93 GLY A O 1
ATOM 738 N N . LYS A 1 94 ? 27.245 18.337 6.920 1.00 90.25 94 LYS A N 1
ATOM 739 C CA . LYS A 1 94 ? 26.094 18.945 7.609 1.00 90.25 94 LYS A CA 1
ATOM 740 C C . LYS A 1 94 ? 25.767 18.198 8.903 1.00 90.25 94 LYS A C 1
ATOM 742 O O . LYS A 1 94 ? 26.005 16.994 9.006 1.00 90.25 94 LYS A O 1
ATOM 747 N N . ASN A 1 95 ? 25.176 18.902 9.868 1.00 88.31 95 ASN A N 1
ATOM 748 C CA . ASN A 1 95 ? 24.679 18.286 11.097 1.00 88.31 95 ASN A CA 1
ATOM 749 C C . ASN A 1 95 ? 23.574 17.277 10.777 1.00 88.31 95 ASN A C 1
ATOM 751 O O . ASN A 1 95 ? 22.715 17.548 9.943 1.00 88.31 95 ASN A O 1
ATOM 755 N N . THR A 1 96 ? 23.538 16.149 11.491 1.00 84.69 96 THR A N 1
ATOM 756 C CA . THR A 1 96 ? 22.561 15.062 11.287 1.00 84.69 96 THR A CA 1
ATOM 757 C C . THR A 1 96 ? 21.103 15.541 11.302 1.00 84.69 96 THR A C 1
ATOM 759 O O . THR A 1 96 ? 20.273 14.984 10.589 1.00 84.69 96 THR A O 1
ATOM 762 N N . GLY A 1 97 ? 20.781 16.572 12.093 1.00 80.00 97 GLY A N 1
ATOM 763 C CA . GLY A 1 97 ? 19.441 17.175 12.138 1.00 80.00 97 GLY A CA 1
ATOM 764 C C . GLY A 1 97 ? 19.023 17.870 10.837 1.00 80.00 97 GLY A C 1
ATOM 765 O O . GLY A 1 97 ? 17.840 17.878 10.506 1.00 80.00 97 GLY A O 1
ATOM 766 N N . ASP A 1 98 ? 19.992 18.361 10.064 1.00 84.19 98 ASP A N 1
ATOM 767 C CA . ASP A 1 98 ? 19.778 19.072 8.800 1.00 84.19 98 ASP A CA 1
ATOM 768 C C . ASP A 1 98 ? 19.812 18.131 7.586 1.00 84.19 98 ASP A C 1
ATOM 770 O O . ASP A 1 98 ? 19.608 18.560 6.447 1.00 84.19 98 ASP A O 1
ATOM 774 N N . VAL A 1 99 ? 20.084 16.838 7.797 1.00 89.06 99 VAL A N 1
ATOM 775 C CA . VAL A 1 99 ? 20.164 15.844 6.725 1.00 89.06 99 VAL A CA 1
ATOM 776 C C . VAL A 1 99 ? 18.790 15.239 6.457 1.00 89.06 99 VAL A C 1
ATOM 778 O O . VAL A 1 99 ? 18.320 14.352 7.166 1.00 89.06 99 VAL A O 1
ATOM 781 N N . SER A 1 100 ? 18.146 15.705 5.385 1.00 87.12 100 SER A N 1
ATOM 782 C CA . SER A 1 100 ? 16.749 15.376 5.078 1.00 87.12 100 SER A CA 1
ATOM 783 C C . SER A 1 100 ? 16.473 13.871 4.945 1.00 87.12 100 SER A C 1
ATOM 785 O O . SER A 1 100 ? 15.461 13.406 5.470 1.00 87.12 100 SER A O 1
ATOM 787 N N . TYR A 1 101 ? 17.354 13.081 4.317 1.00 88.56 101 TYR A N 1
ATOM 788 C CA . TYR A 1 101 ? 17.140 11.631 4.205 1.00 88.56 101 TYR A CA 1
ATOM 789 C C . TYR A 1 101 ? 17.230 10.904 5.555 1.00 88.56 101 TYR A C 1
ATOM 791 O O . TYR A 1 101 ? 16.472 9.965 5.785 1.00 88.56 101 TYR A O 1
ATOM 799 N N . ILE A 1 102 ? 18.079 11.376 6.477 1.00 91.50 102 ILE A N 1
ATOM 800 C CA . ILE A 1 102 ? 18.163 10.830 7.840 1.00 91.50 102 ILE A CA 1
ATOM 801 C C . ILE A 1 102 ? 16.891 11.185 8.606 1.00 91.50 102 ILE A C 1
ATOM 803 O O . ILE A 1 102 ? 16.290 10.323 9.242 1.00 91.50 102 ILE A O 1
ATOM 807 N N . THR A 1 103 ? 16.439 12.438 8.511 1.00 87.12 103 THR A N 1
ATOM 808 C CA . THR A 1 103 ? 15.196 12.876 9.154 1.00 87.12 103 THR A CA 1
ATOM 809 C C . THR A 1 103 ? 14.001 12.066 8.649 1.00 87.12 103 THR A C 1
ATOM 811 O O . THR A 1 103 ? 13.249 11.547 9.468 1.00 87.12 103 THR A O 1
ATOM 814 N N . ASN A 1 104 ? 13.860 11.859 7.336 1.00 87.62 104 ASN A N 1
ATOM 815 C CA . ASN A 1 104 ? 12.797 11.023 6.763 1.00 87.62 104 ASN A CA 1
ATOM 816 C C . ASN A 1 104 ? 12.863 9.562 7.243 1.00 87.62 104 ASN A C 1
ATOM 818 O O . ASN A 1 104 ? 11.837 9.009 7.640 1.00 87.62 104 ASN A O 1
ATOM 822 N N . ALA A 1 105 ? 14.050 8.946 7.268 1.00 91.62 105 ALA A N 1
ATOM 823 C CA . ALA A 1 105 ? 14.212 7.592 7.800 1.00 91.62 105 ALA A CA 1
ATOM 824 C C . ALA A 1 105 ? 13.832 7.521 9.286 1.00 91.62 105 ALA A C 1
ATOM 826 O O . ALA A 1 105 ? 13.069 6.646 9.684 1.00 91.62 105 ALA A O 1
ATOM 827 N N . ARG A 1 106 ? 14.268 8.488 10.104 1.00 89.50 106 ARG A N 1
ATOM 828 C CA . ARG A 1 106 ? 13.901 8.588 11.528 1.00 89.50 106 ARG A CA 1
ATOM 829 C C . ARG A 1 106 ? 12.391 8.709 11.733 1.00 89.50 106 ARG A C 1
ATOM 831 O O . ARG A 1 106 ? 11.830 8.068 12.620 1.00 89.50 106 ARG A O 1
ATOM 838 N N . MET A 1 107 ? 11.740 9.535 10.918 1.00 86.62 107 MET A N 1
ATOM 839 C CA . MET A 1 107 ? 10.289 9.724 10.918 1.00 86.62 107 MET A CA 1
ATOM 8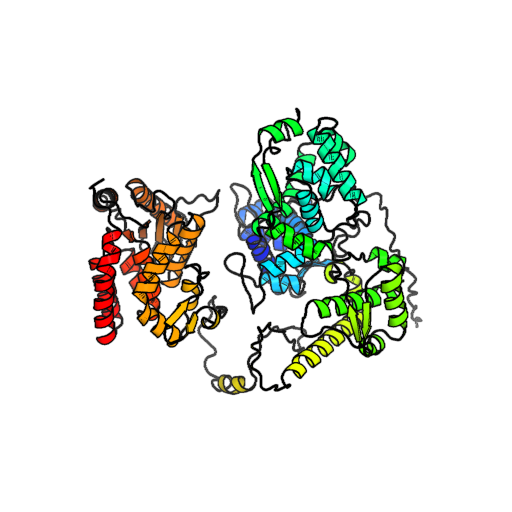40 C C . MET A 1 107 ? 9.560 8.414 10.589 1.00 86.62 107 MET A C 1
ATOM 842 O O . MET A 1 107 ? 8.652 8.013 11.318 1.00 86.62 107 MET A O 1
ATOM 846 N N . LEU A 1 108 ? 10.009 7.698 9.559 1.00 88.94 108 LEU A N 1
ATOM 847 C CA . LEU A 1 108 ? 9.442 6.407 9.178 1.00 88.94 108 LEU A CA 1
ATOM 848 C C . LEU A 1 108 ? 9.693 5.319 10.233 1.00 88.94 108 LEU A C 1
ATOM 850 O O . LEU A 1 108 ? 8.779 4.568 10.556 1.00 88.94 108 LEU A O 1
ATOM 854 N N . MET A 1 109 ? 10.877 5.279 10.852 1.00 90.00 109 MET A N 1
ATOM 855 C CA . MET A 1 109 ? 11.163 4.338 11.945 1.00 90.00 109 MET A CA 1
ATOM 856 C C . MET A 1 109 ? 10.272 4.573 13.155 1.00 90.00 109 MET A C 1
ATOM 858 O O . MET A 1 109 ? 9.884 3.630 13.839 1.00 90.00 109 MET A O 1
ATOM 862 N N . ARG A 1 110 ? 9.898 5.824 13.431 1.00 86.62 110 ARG A N 1
ATOM 863 C CA . ARG A 1 110 ? 8.912 6.108 14.473 1.00 86.62 110 ARG A CA 1
ATOM 864 C C . ARG A 1 110 ? 7.532 5.548 14.120 1.00 86.62 110 ARG A C 1
ATOM 866 O O . ARG A 1 110 ? 6.925 4.947 14.997 1.00 86.62 110 ARG A O 1
ATOM 873 N N . LEU A 1 111 ? 7.086 5.659 12.866 1.00 87.12 111 LEU A N 1
ATOM 874 C CA . LEU A 1 111 ? 5.857 4.994 12.415 1.00 87.12 111 LEU A CA 1
ATOM 875 C C . LEU A 1 111 ? 5.961 3.462 12.529 1.00 87.12 111 LEU A C 1
ATOM 877 O O . LEU A 1 111 ? 5.044 2.828 13.034 1.00 87.12 111 LEU A O 1
ATOM 881 N N . PHE A 1 112 ? 7.080 2.856 12.128 1.00 90.81 112 PHE A N 1
ATOM 882 C CA . PHE A 1 112 ? 7.254 1.401 12.230 1.00 90.81 112 PHE A CA 1
ATOM 883 C C . PHE A 1 112 ? 7.251 0.905 13.675 1.00 90.81 112 PHE A C 1
ATOM 885 O O . PHE A 1 112 ? 6.669 -0.138 13.955 1.00 90.81 112 PHE A O 1
ATOM 892 N N . ARG A 1 113 ? 7.830 1.668 14.609 1.00 87.50 113 ARG A N 1
ATOM 893 C CA . ARG A 1 113 ? 7.749 1.365 16.047 1.00 87.50 113 ARG A CA 1
ATOM 894 C C . ARG A 1 113 ? 6.317 1.440 16.564 1.00 87.50 113 ARG A C 1
ATOM 896 O O . ARG A 1 113 ? 5.880 0.542 17.273 1.00 87.50 113 ARG A O 1
ATOM 903 N N . PHE A 1 114 ? 5.581 2.469 16.155 1.00 83.81 114 PHE A N 1
ATOM 904 C CA . PHE A 1 114 ? 4.163 2.634 16.465 1.00 83.81 114 PHE A CA 1
ATOM 905 C C . PHE A 1 114 ? 3.276 1.510 15.931 1.00 83.81 114 PHE A C 1
ATOM 907 O O . PHE A 1 114 ? 2.297 1.164 16.576 1.00 83.81 114 PHE A O 1
ATOM 914 N N . LEU A 1 115 ? 3.638 0.918 14.795 1.00 86.38 115 LEU A N 1
ATOM 915 C CA . LEU A 1 115 ? 2.969 -0.260 14.245 1.00 86.38 115 LEU A CA 1
ATOM 916 C C . LEU A 1 115 ? 3.529 -1.578 14.806 1.00 86.38 115 LEU A C 1
ATOM 918 O O . LEU A 1 115 ? 3.062 -2.644 14.434 1.00 86.38 115 LEU A O 1
ATOM 922 N N . GLY A 1 116 ? 4.516 -1.545 15.707 1.00 85.44 116 GLY A N 1
ATOM 923 C CA . GLY A 1 116 ? 5.147 -2.750 16.258 1.00 85.44 116 GLY A CA 1
ATOM 924 C C . GLY A 1 116 ? 5.980 -3.548 15.246 1.00 85.44 116 GLY A C 1
ATOM 925 O O . GLY A 1 116 ? 6.272 -4.713 15.492 1.00 85.44 116 GLY A O 1
ATOM 926 N N . LEU A 1 117 ? 6.366 -2.944 14.118 1.00 90.50 117 LEU A N 1
ATOM 927 C CA . LEU A 1 117 ? 7.188 -3.552 13.058 1.00 90.50 117 LEU A CA 1
ATOM 928 C C . LEU A 1 117 ? 8.691 -3.446 13.350 1.00 90.50 117 LEU A C 1
ATOM 930 O O . LEU A 1 117 ? 9.500 -4.210 12.830 1.00 90.50 117 LEU A O 1
ATOM 934 N N . VAL A 1 118 ? 9.073 -2.470 14.170 1.00 91.31 118 VAL A N 1
ATOM 935 C CA . VAL A 1 118 ? 10.455 -2.200 14.569 1.00 91.31 118 VAL A CA 1
ATOM 936 C C . VAL A 1 118 ? 10.507 -2.033 16.080 1.00 91.31 118 VAL A C 1
ATOM 938 O O . VAL A 1 118 ? 9.639 -1.380 16.659 1.00 91.31 118 VAL A O 1
ATOM 941 N N . THR A 1 119 ? 11.551 -2.560 16.710 1.00 88.00 119 THR A N 1
ATOM 942 C CA . THR A 1 119 ? 11.907 -2.271 18.102 1.00 88.00 119 THR A CA 1
ATOM 943 C C . THR A 1 119 ? 13.188 -1.437 18.175 1.00 88.00 119 THR A C 1
ATOM 945 O O . THR A 1 119 ? 13.995 -1.414 17.239 1.00 88.00 119 THR A O 1
ATOM 948 N N . ARG A 1 120 ? 13.368 -0.695 19.271 1.00 86.06 120 ARG A N 1
ATOM 949 C CA . ARG A 1 120 ? 14.560 0.126 19.528 1.00 86.06 120 ARG A CA 1
ATOM 950 C C . ARG A 1 120 ? 15.420 -0.577 20.575 1.00 86.06 120 ARG A C 1
ATOM 952 O O . ARG A 1 120 ? 14.988 -0.722 21.708 1.00 86.06 120 ARG A O 1
ATOM 959 N N . LEU A 1 121 ? 16.643 -0.943 20.199 1.00 84.88 121 LEU A N 1
ATOM 960 C CA . LEU A 1 121 ? 17.602 -1.607 21.091 1.00 84.88 121 LEU A CA 1
ATOM 961 C C . LEU A 1 121 ? 18.376 -0.600 21.951 1.00 84.88 121 LEU A C 1
ATOM 963 O O . LEU A 1 121 ? 18.693 -0.847 23.106 1.00 84.88 121 LEU A O 1
ATOM 967 N N . SER A 1 122 ? 18.704 0.557 21.375 1.00 84.12 122 SER A N 1
ATOM 968 C CA . SER A 1 122 ? 19.404 1.645 22.064 1.00 84.12 122 SER A CA 1
ATOM 969 C C . SER A 1 122 ? 19.131 2.974 21.352 1.00 84.12 122 SER A C 1
ATOM 971 O O . SER A 1 122 ? 18.439 3.009 20.325 1.00 84.12 122 SER A O 1
ATOM 973 N N . PRO A 1 123 ? 19.666 4.116 21.823 1.00 84.38 123 PRO A N 1
ATOM 974 C CA . PRO A 1 123 ? 19.653 5.332 21.024 1.00 84.38 123 PRO A CA 1
ATOM 975 C C . PRO A 1 123 ? 20.213 5.089 19.619 1.00 84.38 123 PRO A C 1
ATOM 977 O O . PRO A 1 123 ? 21.332 4.612 19.469 1.00 84.38 123 PRO A O 1
ATOM 980 N N . ALA A 1 124 ? 19.384 5.375 18.609 1.00 85.75 124 ALA A N 1
ATOM 981 C CA . ALA A 1 124 ? 19.655 5.178 17.186 1.00 85.75 124 ALA A CA 1
ATOM 982 C C . ALA A 1 124 ? 19.887 3.731 16.693 1.00 85.75 124 ALA A C 1
ATOM 984 O O . ALA A 1 124 ? 20.171 3.578 15.510 1.00 85.75 124 ALA A O 1
ATOM 985 N N . LYS A 1 125 ? 19.733 2.680 17.514 1.00 92.69 125 LYS A N 1
ATOM 986 C CA . LYS A 1 125 ? 19.800 1.278 17.051 1.00 92.69 125 LYS A CA 1
ATOM 987 C C . LYS A 1 125 ? 18.417 0.638 17.033 1.00 92.69 125 LYS A C 1
ATOM 989 O O . LYS A 1 125 ? 17.702 0.680 18.036 1.00 92.69 125 LYS A O 1
ATOM 994 N N . TYR A 1 126 ? 18.069 0.031 15.906 1.00 93.62 126 TYR A N 1
ATOM 995 C CA . TYR A 1 126 ? 16.763 -0.559 15.641 1.00 93.62 126 TYR A CA 1
ATOM 996 C C . TYR A 1 126 ? 16.896 -1.982 15.101 1.00 93.62 126 TYR A C 1
ATOM 998 O O . TYR A 1 126 ? 17.897 -2.316 14.464 1.00 93.62 126 TYR A O 1
ATOM 1006 N N . GLN A 1 127 ? 15.860 -2.784 15.325 1.00 93.94 127 GLN A N 1
ATOM 1007 C CA . GLN A 1 127 ? 15.737 -4.145 14.811 1.00 93.94 127 GLN A CA 1
ATOM 1008 C C . GLN A 1 127 ? 14.297 -4.387 14.349 1.00 93.94 127 GLN A C 1
ATOM 1010 O O . GLN A 1 127 ? 13.361 -3.837 14.938 1.00 93.94 127 GLN A O 1
ATOM 1015 N N . LEU A 1 128 ? 14.103 -5.183 13.298 1.00 93.31 128 LEU A N 1
ATOM 1016 C CA . LEU A 1 128 ? 12.772 -5.663 12.927 1.00 93.31 128 LEU A CA 1
ATOM 1017 C C . LEU A 1 128 ? 12.243 -6.617 14.004 1.00 93.31 128 LEU A C 1
ATOM 1019 O O . LEU A 1 128 ? 12.978 -7.470 14.494 1.00 93.31 128 LEU A O 1
ATOM 1023 N N . THR A 1 129 ? 10.967 -6.473 14.355 1.00 86.81 129 THR A N 1
ATOM 1024 C CA . THR A 1 129 ? 10.248 -7.479 15.155 1.00 86.81 129 THR A CA 1
ATOM 1025 C C . THR A 1 129 ? 9.854 -8.661 14.269 1.00 86.81 129 THR A C 1
ATOM 1027 O O . THR A 1 129 ? 9.914 -8.555 13.044 1.00 86.81 129 THR A O 1
ATOM 1030 N N . ASP A 1 130 ? 9.355 -9.754 14.850 1.00 82.50 130 ASP A N 1
ATOM 1031 C CA . ASP A 1 130 ? 8.788 -10.874 14.077 1.00 82.50 130 ASP A CA 1
ATOM 1032 C C . ASP A 1 130 ? 7.705 -10.400 13.097 1.00 82.50 130 ASP A C 1
ATOM 1034 O O . ASP A 1 130 ? 7.664 -10.802 11.935 1.00 82.50 130 ASP A O 1
ATOM 1038 N N . GLN A 1 131 ? 6.874 -9.455 13.539 1.00 84.94 131 GLN A N 1
ATOM 1039 C CA . GLN A 1 131 ? 5.856 -8.833 12.701 1.00 84.94 131 GLN A CA 1
ATOM 1040 C C . GLN A 1 131 ? 6.475 -8.019 11.556 1.00 84.94 131 GLN A C 1
ATOM 1042 O O . GLN A 1 131 ? 5.990 -8.078 10.427 1.00 84.94 131 GLN A O 1
ATOM 1047 N N . GLY A 1 132 ? 7.555 -7.278 11.826 1.00 91.94 132 GLY A N 1
ATOM 1048 C CA . GLY A 1 132 ? 8.326 -6.564 10.808 1.00 91.94 132 GLY A CA 1
ATOM 1049 C C . GLY A 1 132 ? 8.985 -7.495 9.794 1.00 91.94 132 GLY A C 1
ATOM 1050 O O . GLY A 1 132 ? 8.984 -7.193 8.600 1.00 91.94 132 GLY A O 1
ATOM 1051 N N . LEU A 1 133 ? 9.495 -8.643 10.249 1.00 91.12 133 LEU A N 1
ATOM 1052 C CA . LEU A 1 133 ? 10.072 -9.681 9.396 1.00 91.12 133 LEU A CA 1
ATOM 1053 C C . LEU A 1 133 ? 9.017 -10.270 8.461 1.00 91.12 133 LEU A C 1
ATOM 1055 O O . LEU A 1 133 ? 9.242 -10.277 7.252 1.00 91.12 133 LEU A O 1
ATOM 1059 N N . ILE A 1 134 ? 7.857 -10.678 8.986 1.00 87.19 134 ILE A N 1
ATOM 1060 C CA . ILE A 1 134 ? 6.732 -11.166 8.172 1.00 87.19 134 ILE A CA 1
ATOM 1061 C C . ILE A 1 134 ? 6.326 -10.096 7.156 1.00 87.19 134 ILE A C 1
ATOM 1063 O O . ILE A 1 134 ? 6.254 -10.369 5.960 1.00 87.19 134 ILE A O 1
ATOM 1067 N N . TYR A 1 135 ? 6.145 -8.850 7.601 1.00 91.88 135 TYR A N 1
ATOM 1068 C CA . TYR A 1 135 ? 5.717 -7.773 6.712 1.00 91.88 135 TYR A CA 1
ATOM 1069 C C . TYR A 1 135 ? 6.736 -7.479 5.597 1.00 91.88 135 TYR A C 1
ATOM 1071 O O . TYR A 1 135 ? 6.367 -7.169 4.465 1.00 91.88 135 TYR A O 1
ATOM 1079 N N . SER A 1 136 ? 8.034 -7.615 5.882 1.00 94.50 136 SER A N 1
ATOM 1080 C CA . SER A 1 136 ? 9.092 -7.433 4.880 1.00 94.50 136 SER A CA 1
ATOM 1081 C C . SER A 1 136 ? 9.081 -8.499 3.773 1.00 94.50 136 SER A C 1
ATOM 1083 O O . SER A 1 136 ? 9.652 -8.276 2.709 1.00 94.50 136 SER A O 1
ATOM 1085 N N . GLN A 1 137 ? 8.423 -9.642 3.980 1.00 93.69 137 GLN A N 1
ATOM 1086 C CA . GLN A 1 137 ? 8.396 -10.738 3.006 1.00 93.69 137 GLN A CA 1
ATOM 1087 C C . GLN A 1 137 ? 7.325 -10.565 1.922 1.00 93.69 137 GLN A C 1
ATOM 1089 O O . GLN A 1 137 ? 7.432 -11.195 0.868 1.00 93.69 137 GLN A O 1
ATOM 1094 N N . PHE A 1 138 ? 6.323 -9.705 2.131 1.00 93.12 138 PHE A N 1
ATOM 1095 C CA . PHE A 1 138 ? 5.312 -9.417 1.112 1.00 93.12 138 PHE A CA 1
ATOM 1096 C C . PHE A 1 138 ? 5.962 -8.887 -0.180 1.00 93.12 138 PHE A C 1
ATOM 1098 O O . PHE A 1 138 ? 7.002 -8.216 -0.169 1.00 93.12 138 PHE A O 1
ATOM 1105 N N . SER A 1 139 ? 5.381 -9.194 -1.339 1.00 90.62 139 SER A N 1
ATOM 1106 C CA . SER A 1 139 ? 5.917 -8.802 -2.651 1.00 90.62 139 SER A CA 1
ATOM 1107 C C . SER A 1 139 ? 4.796 -8.651 -3.685 1.00 90.62 139 SER A C 1
ATOM 1109 O O . SER A 1 139 ? 3.693 -9.127 -3.464 1.00 90.62 139 SER A O 1
ATOM 1111 N N . GLY A 1 140 ? 5.051 -7.956 -4.799 1.00 89.12 140 GLY A N 1
ATOM 1112 C CA . GLY A 1 140 ? 4.027 -7.708 -5.826 1.00 89.12 140 GLY A CA 1
ATOM 1113 C C . GLY A 1 140 ? 3.092 -6.537 -5.511 1.00 89.12 140 GLY A C 1
ATOM 1114 O O . GLY A 1 140 ? 3.520 -5.562 -4.886 1.00 89.12 140 GLY A O 1
ATOM 1115 N N . ASP A 1 141 ? 1.854 -6.619 -5.989 1.00 89.75 141 ASP A N 1
ATOM 1116 C CA . ASP A 1 141 ? 0.834 -5.590 -5.784 1.00 89.75 141 ASP A CA 1
ATOM 1117 C C . ASP A 1 141 ? 0.170 -5.726 -4.401 1.00 89.75 141 ASP A C 1
ATOM 1119 O O . ASP A 1 141 ? 0.232 -6.785 -3.787 1.00 89.75 141 ASP A O 1
ATOM 1123 N N . PHE A 1 142 ? -0.402 -4.638 -3.871 1.00 90.50 142 PHE A N 1
ATOM 1124 C CA . PHE A 1 142 ? -1.106 -4.673 -2.582 1.00 90.50 142 PHE A CA 1
ATOM 1125 C C . PHE A 1 142 ? -2.615 -4.864 -2.829 1.00 90.50 142 PHE A C 1
ATOM 1127 O O . PHE A 1 142 ? -3.158 -4.110 -3.643 1.00 90.50 142 PHE A O 1
ATOM 1134 N N . PRO A 1 143 ? -3.301 -5.758 -2.090 1.00 93.19 143 PRO A N 1
ATOM 1135 C CA . PRO A 1 143 ? -2.735 -6.659 -1.084 1.00 93.19 143 PRO A CA 1
ATOM 1136 C C . PRO A 1 143 ? -2.065 -7.885 -1.716 1.00 93.19 143 PRO A C 1
ATOM 1138 O O . PRO A 1 143 ? -2.520 -8.392 -2.738 1.00 93.19 143 PRO A O 1
ATOM 1141 N N . SER A 1 144 ? -1.006 -8.386 -1.081 1.00 91.69 144 SER A N 1
ATOM 1142 C CA . SER A 1 144 ? -0.361 -9.649 -1.454 1.00 91.69 144 SER A CA 1
ATOM 1143 C C . SER A 1 144 ? -0.590 -10.746 -0.406 1.00 91.69 144 SER A C 1
ATOM 1145 O O . SER A 1 144 ? -1.149 -10.515 0.669 1.00 91.69 144 SER A O 1
ATOM 1147 N N . THR A 1 145 ? -0.174 -11.974 -0.718 1.00 89.50 145 THR A N 1
ATOM 1148 C CA . THR A 1 145 ? -0.249 -13.115 0.207 1.00 89.50 145 THR A CA 1
ATOM 1149 C C . THR A 1 145 ? 1.091 -13.831 0.295 1.00 89.50 145 THR A C 1
ATOM 1151 O O . THR A 1 145 ? 1.714 -14.092 -0.736 1.00 89.50 145 THR A O 1
ATOM 1154 N N . ILE A 1 146 ? 1.501 -14.219 1.503 1.00 86.31 146 ILE A N 1
ATOM 1155 C CA . ILE A 1 146 ? 2.699 -15.039 1.746 1.00 86.31 146 ILE A CA 1
ATOM 1156 C C . ILE A 1 146 ? 2.346 -16.193 2.678 1.00 86.31 146 ILE A C 1
ATOM 1158 O O . ILE A 1 146 ? 1.825 -15.982 3.763 1.00 86.31 146 ILE A O 1
ATOM 1162 N N . ASN A 1 147 ? 2.613 -17.434 2.266 1.00 81.12 147 ASN A N 1
ATOM 1163 C CA . ASN A 1 147 ? 2.374 -18.628 3.093 1.00 81.12 147 ASN A CA 1
ATOM 1164 C C . ASN A 1 147 ? 0.961 -18.702 3.724 1.00 81.12 147 ASN A C 1
ATOM 1166 O O . ASN A 1 147 ? 0.806 -19.184 4.843 1.00 81.12 147 ASN A O 1
ATOM 1170 N N . GLY A 1 148 ? -0.062 -18.214 3.013 1.00 80.50 148 GLY A N 1
ATOM 1171 C CA . GLY A 1 148 ? -1.449 -18.154 3.495 1.00 80.50 148 GLY A CA 1
ATOM 1172 C C . GLY A 1 148 ? -1.796 -16.920 4.337 1.00 80.50 148 GLY A C 1
ATOM 1173 O O . GLY A 1 148 ? -2.973 -16.683 4.572 1.00 80.50 148 GLY A O 1
ATOM 1174 N N . VAL A 1 149 ? -0.814 -16.103 4.725 1.00 79.12 149 VAL A N 1
ATOM 1175 C CA . VAL A 1 149 ? -1.027 -14.834 5.432 1.00 79.12 149 VAL A CA 1
ATOM 1176 C C . VAL A 1 149 ? -1.406 -13.747 4.427 1.00 79.12 149 VAL A C 1
ATOM 1178 O O . VAL A 1 149 ? -0.672 -13.504 3.464 1.00 79.12 149 VAL A O 1
ATOM 1181 N N . ASN A 1 150 ? -2.539 -13.086 4.658 1.00 90.06 150 ASN A N 1
ATOM 1182 C CA . ASN A 1 150 ? -3.021 -11.969 3.853 1.00 90.06 150 ASN A CA 1
ATOM 1183 C C . ASN A 1 150 ? -2.421 -10.633 4.342 1.00 90.06 150 ASN A C 1
ATOM 1185 O O . ASN A 1 150 ? -2.448 -10.315 5.537 1.00 90.06 150 ASN A O 1
ATOM 1189 N N . GLU A 1 151 ? -1.858 -9.844 3.422 1.00 93.69 151 GLU A N 1
ATOM 1190 C CA . GLU A 1 151 ? -1.232 -8.554 3.747 1.00 93.69 151 GLU A CA 1
ATOM 1191 C C . GLU A 1 151 ? -2.249 -7.533 4.263 1.00 93.69 151 GLU A C 1
ATOM 1193 O O . GLU A 1 151 ? -1.966 -6.814 5.221 1.00 93.69 151 GLU A O 1
ATOM 1198 N N . GLU A 1 152 ? -3.445 -7.488 3.676 1.00 94.25 152 GLU A N 1
ATOM 1199 C CA . GLU A 1 152 ? -4.510 -6.579 4.095 1.00 94.25 152 GLU A CA 1
ATOM 1200 C C . GLU A 1 152 ? -4.929 -6.844 5.543 1.00 94.25 152 GLU A C 1
ATOM 1202 O O . GLU A 1 152 ? -4.933 -5.926 6.362 1.00 94.25 152 GLU A O 1
ATOM 1207 N N . GLU A 1 153 ? -5.210 -8.104 5.881 1.00 89.94 153 GLU A N 1
ATOM 1208 C CA . GLU A 1 153 ? -5.567 -8.523 7.242 1.00 89.94 153 GLU A CA 1
ATOM 1209 C C . GLU A 1 153 ? -4.448 -8.208 8.239 1.00 89.94 153 GLU A C 1
ATOM 1211 O O . GLU A 1 153 ? -4.703 -7.739 9.352 1.00 89.94 153 GLU A O 1
ATOM 1216 N N . THR A 1 154 ? -3.195 -8.390 7.814 1.00 89.25 154 THR A N 1
ATOM 1217 C CA . THR A 1 154 ? -2.025 -8.025 8.614 1.00 89.25 154 THR A CA 1
ATOM 1218 C C . THR A 1 154 ? -2.009 -6.525 8.914 1.00 89.25 154 THR A C 1
ATOM 1220 O O . THR A 1 154 ? -1.868 -6.134 10.073 1.00 89.25 154 THR A O 1
ATOM 1223 N N . VAL A 1 155 ? -2.195 -5.668 7.903 1.00 92.75 155 VAL A N 1
ATOM 1224 C CA . VAL A 1 155 ? -2.254 -4.206 8.086 1.00 92.75 155 VAL A CA 1
ATOM 1225 C C . VAL A 1 155 ? -3.425 -3.807 8.982 1.00 92.75 155 VAL A C 1
ATOM 1227 O O . VAL A 1 155 ? -3.252 -2.987 9.885 1.00 92.75 155 VAL A O 1
ATOM 1230 N N . LEU A 1 156 ? -4.602 -4.390 8.758 1.00 92.19 156 LEU A N 1
ATOM 1231 C CA . LEU A 1 156 ? -5.804 -4.136 9.550 1.00 92.19 156 LEU A CA 1
ATOM 1232 C C . LEU A 1 156 ? -5.553 -4.422 11.035 1.00 92.19 156 LEU A C 1
ATOM 1234 O O . LEU A 1 156 ? -5.802 -3.558 11.873 1.00 92.19 156 LEU A O 1
ATOM 1238 N N . ARG A 1 157 ? -4.946 -5.566 11.360 1.00 87.00 157 ARG A N 1
ATOM 1239 C CA . ARG A 1 157 ? -4.580 -5.909 12.741 1.00 87.00 157 ARG A CA 1
ATOM 1240 C C . ARG A 1 157 ? -3.563 -4.937 13.349 1.00 87.00 157 ARG A C 1
ATOM 1242 O O . ARG A 1 157 ? -3.708 -4.514 14.494 1.00 87.00 157 ARG A O 1
ATOM 1249 N N . LEU A 1 158 ? -2.543 -4.534 12.588 1.00 88.75 158 LEU A N 1
ATOM 1250 C CA . LEU A 1 158 ? -1.555 -3.556 13.068 1.00 88.75 158 LEU A CA 1
ATOM 1251 C C . LEU A 1 158 ? -2.207 -2.216 13.421 1.00 88.75 158 LEU A C 1
ATOM 1253 O O . LEU A 1 158 ? -1.839 -1.583 14.410 1.00 88.75 158 LEU A O 1
ATOM 1257 N N . LEU A 1 159 ? -3.181 -1.787 12.619 1.00 90.88 159 LEU A N 1
ATOM 1258 C CA . LEU A 1 159 ? -3.910 -0.544 12.835 1.00 90.88 159 LEU A CA 1
ATOM 1259 C C . LEU A 1 159 ? -4.938 -0.643 13.964 1.00 90.88 159 LEU A C 1
ATOM 1261 O O . LEU A 1 159 ? -5.160 0.355 14.652 1.00 90.88 159 LEU A O 1
ATOM 1265 N N . SER A 1 160 ? -5.562 -1.807 14.172 1.00 88.19 160 SER A N 1
ATOM 1266 C CA . SER A 1 160 ? -6.485 -2.010 15.295 1.00 88.19 160 SER A CA 1
ATOM 1267 C C . SER A 1 160 ? -5.785 -1.951 16.642 1.00 88.19 160 SER A C 1
ATOM 1269 O O . SER A 1 160 ? -6.396 -1.515 17.613 1.00 88.19 160 SER A O 1
ATOM 1271 N N . ASP A 1 161 ? -4.519 -2.360 16.686 1.00 83.62 161 ASP A N 1
ATOM 1272 C CA . ASP A 1 161 ? -3.713 -2.349 17.904 1.00 83.62 161 ASP A CA 1
ATOM 1273 C C . ASP A 1 161 ? -2.855 -1.097 18.065 1.00 83.62 161 ASP A C 1
ATOM 1275 O O . ASP A 1 161 ? -2.199 -0.928 19.090 1.00 83.62 161 ASP A O 1
ATOM 1279 N N . PHE A 1 162 ? -2.862 -0.203 17.076 1.00 86.25 162 PHE A N 1
ATOM 1280 C CA . PHE A 1 162 ? -2.037 0.990 17.099 1.00 86.25 162 PHE A CA 1
ATOM 1281 C C . PHE A 1 162 ? -2.399 1.889 18.291 1.00 86.25 162 PHE A C 1
ATOM 1283 O O . PHE A 1 162 ? -3.444 2.538 18.289 1.00 86.25 162 PHE A O 1
ATOM 1290 N N . ALA A 1 163 ? -1.493 1.987 19.269 1.00 80.56 163 ALA A N 1
ATOM 1291 C CA . ALA A 1 163 ? -1.598 2.881 20.419 1.00 80.56 163 ALA A CA 1
ATOM 1292 C C . ALA A 1 163 ? -0.472 3.933 20.455 1.00 80.56 163 ALA A C 1
ATOM 1294 O O . ALA A 1 163 ? 0.670 3.686 20.063 1.00 80.56 163 ALA A O 1
ATOM 1295 N N . PHE A 1 164 ? -0.790 5.133 20.955 1.00 70.31 164 PHE A N 1
ATOM 1296 C CA . PHE A 1 164 ? 0.168 6.247 21.031 1.00 70.31 164 PHE A CA 1
ATOM 1297 C C . PHE A 1 164 ? 1.129 6.136 22.223 1.00 70.31 164 PHE A C 1
ATOM 1299 O O . PHE A 1 164 ? 2.279 6.578 22.156 1.00 70.31 164 PHE A O 1
ATOM 1306 N N . TYR A 1 165 ? 0.679 5.495 23.304 1.00 67.44 165 TYR A N 1
ATOM 1307 C CA . TYR A 1 165 ? 1.578 4.973 24.321 1.00 67.44 165 TYR A CA 1
ATOM 1308 C C . TYR A 1 165 ? 2.247 3.714 23.764 1.00 67.44 165 TYR A C 1
ATOM 1310 O O . TYR A 1 165 ? 1.759 2.602 23.932 1.00 67.44 165 TYR A O 1
ATOM 1318 N N . CYS A 1 166 ? 3.351 3.918 23.051 1.00 64.56 166 CYS A N 1
ATOM 1319 C CA . CYS A 1 166 ? 4.208 2.845 22.585 1.00 64.56 166 CYS A CA 1
ATOM 1320 C C . CYS A 1 166 ? 5.484 2.863 23.413 1.00 64.56 166 CYS A C 1
ATOM 1322 O O . CYS A 1 166 ? 6.234 3.843 23.425 1.00 64.56 166 CYS A O 1
ATOM 1324 N N . VAL A 1 167 ? 5.749 1.762 24.094 1.00 65.06 167 VAL A N 1
ATOM 1325 C CA . VAL A 1 167 ? 6.977 1.581 24.870 1.00 65.06 167 VAL A CA 1
ATOM 1326 C C . VAL A 1 167 ? 8.230 1.571 23.991 1.00 65.06 167 VAL A C 1
ATOM 1328 O O . VAL A 1 167 ? 9.300 1.958 24.449 1.00 65.06 167 VAL A O 1
ATOM 1331 N N . ASN A 1 168 ? 8.098 1.245 22.702 1.00 63.81 168 ASN A N 1
ATOM 1332 C CA . ASN A 1 168 ? 9.195 1.382 21.749 1.00 63.81 168 ASN A CA 1
ATOM 1333 C C . ASN A 1 168 ? 9.453 2.839 21.366 1.00 63.81 168 ASN A C 1
ATOM 1335 O O . ASN A 1 168 ? 10.479 3.096 20.734 1.00 63.81 168 ASN A O 1
ATOM 1339 N N . ASP A 1 169 ? 8.573 3.796 21.703 1.00 69.38 169 ASP A N 1
ATOM 1340 C CA . ASP A 1 169 ? 8.880 5.213 21.518 1.00 69.38 169 ASP A CA 1
ATOM 1341 C C . ASP A 1 169 ? 9.888 5.705 22.567 1.00 69.38 169 ASP A C 1
ATOM 1343 O O . ASP A 1 169 ? 10.079 5.120 23.635 1.00 69.38 169 ASP A O 1
ATOM 1347 N N . ASP A 1 170 ? 10.581 6.785 22.226 1.00 72.12 170 ASP A N 1
ATOM 1348 C CA . ASP A 1 170 ? 11.502 7.444 23.144 1.00 72.12 170 ASP A CA 1
ATOM 1349 C C . ASP A 1 170 ? 10.748 7.901 24.407 1.00 72.12 170 ASP A C 1
ATOM 1351 O O . ASP A 1 170 ? 9.637 8.422 24.298 1.00 72.12 170 ASP A O 1
ATOM 1355 N N . SER A 1 171 ? 11.312 7.681 25.600 1.00 70.75 171 SER A N 1
ATOM 1356 C CA . SER A 1 171 ? 10.634 7.959 26.876 1.00 70.75 171 SER A CA 1
ATOM 1357 C C . SER A 1 171 ? 10.193 9.418 26.996 1.00 70.75 171 SER A C 1
ATOM 1359 O O . SER A 1 171 ? 9.106 9.686 27.506 1.00 70.75 171 SER A O 1
ATOM 1361 N N . ALA A 1 172 ? 10.952 10.350 26.408 1.00 71.00 172 ALA A N 1
ATOM 1362 C CA . ALA A 1 172 ? 10.604 11.769 26.323 1.00 71.00 172 ALA A CA 1
ATOM 1363 C C . ALA A 1 172 ? 9.356 12.053 25.460 1.00 71.00 172 ALA A C 1
ATOM 1365 O O . ALA A 1 172 ? 8.804 13.159 25.487 1.00 71.00 172 ALA A O 1
ATOM 1366 N N . TYR A 1 173 ? 8.933 11.060 24.675 1.00 71.31 173 TYR A N 1
ATOM 1367 C CA . TYR A 1 173 ? 7.766 11.062 23.808 1.00 71.31 173 TYR A CA 1
ATOM 1368 C C . TYR A 1 173 ? 6.705 10.034 24.214 1.00 71.31 173 TYR A C 1
ATOM 1370 O O . TYR A 1 173 ? 5.735 9.878 23.474 1.00 71.31 173 TYR A O 1
ATOM 1378 N N . ARG A 1 174 ? 6.815 9.372 25.365 1.00 73.38 174 ARG A N 1
ATOM 1379 C CA . ARG A 1 174 ? 5.706 8.571 25.893 1.00 73.38 174 ARG A CA 1
ATOM 1380 C C . ARG A 1 174 ? 4.692 9.521 26.534 1.00 73.38 174 ARG A C 1
ATOM 1382 O O . ARG A 1 174 ? 5.054 10.346 27.366 1.00 73.38 174 ARG A O 1
ATOM 1389 N N . ASP A 1 175 ? 3.431 9.443 26.113 1.00 72.12 175 ASP A N 1
ATOM 1390 C CA . ASP A 1 175 ? 2.361 10.300 26.634 1.00 72.12 175 ASP A CA 1
ATOM 1391 C C . ASP A 1 175 ? 1.210 9.459 27.171 1.00 72.12 175 ASP A C 1
ATOM 1393 O O . ASP A 1 175 ? 0.389 8.983 26.385 1.00 72.12 175 ASP A O 1
ATOM 1397 N N . PRO A 1 176 ? 1.130 9.265 28.495 1.00 72.19 176 PRO A N 1
ATOM 1398 C CA . PRO A 1 176 ? 0.058 8.476 29.081 1.00 72.19 176 PRO A CA 1
ATOM 1399 C C . PRO A 1 176 ? -1.302 9.189 29.009 1.00 72.19 176 PRO A C 1
ATOM 1401 O O . PRO A 1 176 ? -2.307 8.575 29.345 1.00 72.19 176 PRO A O 1
ATOM 1404 N N . THR A 1 177 ? -1.364 10.466 28.596 1.00 78.62 177 THR A N 1
ATOM 1405 C CA . THR A 1 177 ? -2.640 11.196 28.488 1.00 78.62 177 THR A CA 1
ATOM 1406 C C . THR A 1 177 ? -3.453 10.800 27.261 1.00 78.62 177 THR A C 1
ATOM 1408 O O . THR A 1 177 ? -4.654 11.044 27.236 1.00 78.62 177 THR A O 1
ATOM 1411 N N . PHE A 1 178 ? -2.823 10.215 26.238 1.00 80.06 178 PHE A N 1
ATOM 1412 C CA . PHE A 1 178 ? -3.522 9.719 25.055 1.00 80.06 178 PHE A CA 1
ATOM 1413 C C . PHE A 1 178 ? -3.890 8.252 25.244 1.00 80.06 178 PHE A C 1
ATOM 1415 O O . PHE A 1 178 ? -3.159 7.348 24.833 1.00 80.06 178 PHE A O 1
ATOM 1422 N N . GLN A 1 179 ? -5.056 8.041 25.842 1.00 83.19 179 GLN A N 1
ATOM 1423 C CA . GLN A 1 179 ? -5.667 6.734 26.024 1.00 83.19 179 GLN A CA 1
ATOM 1424 C C . GLN A 1 179 ? -6.602 6.376 24.854 1.00 83.19 179 GLN A C 1
ATOM 1426 O O . GLN A 1 179 ? -7.786 6.101 25.032 1.00 83.19 179 GLN A O 1
ATOM 1431 N N . VAL A 1 180 ? -6.071 6.434 23.628 1.00 86.88 180 VAL A N 1
ATOM 1432 C CA . VAL A 1 180 ? -6.821 6.174 22.396 1.00 86.88 180 VAL A CA 1
ATOM 1433 C C . VAL A 1 180 ? -6.015 5.367 21.374 1.00 86.88 180 VAL A C 1
ATOM 1435 O O . VAL A 1 180 ? -4.799 5.559 21.247 1.00 86.88 180 VAL A O 1
ATOM 1438 N N . ARG A 1 181 ? -6.695 4.501 20.611 1.00 90.38 181 ARG A N 1
ATOM 1439 C CA . ARG A 1 181 ? -6.207 3.894 19.364 1.00 90.38 181 ARG A CA 1
ATOM 1440 C C . ARG A 1 181 ? -6.482 4.854 18.211 1.00 90.38 181 ARG A C 1
ATOM 1442 O O . ARG A 1 181 ? -7.633 4.972 17.777 1.00 90.38 181 ARG A O 1
ATOM 1449 N N . PRO A 1 182 ? -5.467 5.554 17.670 1.00 91.38 182 PRO A N 1
ATOM 1450 C CA . PRO A 1 182 ? -5.712 6.665 16.757 1.00 91.38 182 PRO A CA 1
ATOM 1451 C C . PRO A 1 182 ? -6.471 6.263 15.489 1.00 91.38 182 PRO A C 1
ATOM 1453 O O . PRO A 1 182 ? -7.276 7.045 14.990 1.00 91.38 182 PRO A O 1
ATOM 1456 N N . PHE A 1 183 ? -6.244 5.051 14.969 1.00 94.06 183 PHE A N 1
ATOM 1457 C CA . PHE A 1 183 ? -6.932 4.587 13.766 1.00 94.06 183 PHE A CA 1
ATOM 1458 C C . PHE A 1 183 ? -8.390 4.203 14.033 1.00 94.06 183 PHE A C 1
ATOM 1460 O O . PHE A 1 183 ? -9.276 4.673 13.327 1.00 94.06 183 PHE A O 1
ATOM 1467 N N . ILE A 1 184 ? -8.665 3.416 15.079 1.00 94.25 184 ILE A N 1
ATOM 1468 C CA . ILE A 1 184 ? -10.043 3.067 15.469 1.00 94.25 184 ILE A CA 1
ATOM 1469 C C . ILE A 1 184 ? -10.847 4.331 15.773 1.00 94.25 184 ILE A C 1
ATOM 1471 O O . ILE A 1 184 ? -11.984 4.475 15.323 1.00 94.25 184 ILE A O 1
ATOM 1475 N N . TRP A 1 185 ? -10.234 5.287 16.467 1.00 94.50 185 TRP A N 1
ATOM 1476 C CA . TRP A 1 185 ? -10.899 6.531 16.819 1.00 94.50 185 TRP A CA 1
ATOM 1477 C C . TRP A 1 185 ? -11.111 7.476 15.634 1.00 94.50 185 TRP A C 1
ATOM 1479 O O . TRP A 1 185 ? -12.147 8.136 15.554 1.00 94.50 185 TRP A O 1
ATOM 1489 N N . LEU A 1 186 ? -10.191 7.490 14.663 1.00 96.50 186 LEU A N 1
ATOM 1490 C CA . LEU A 1 186 ? -10.414 8.129 13.364 1.00 96.50 186 LEU A CA 1
ATOM 1491 C C . LEU A 1 186 ? -11.684 7.580 12.698 1.00 96.50 186 LEU A C 1
ATOM 1493 O O . LEU A 1 186 ? -12.541 8.364 12.294 1.00 96.50 186 LEU A O 1
ATOM 1497 N N . LEU A 1 187 ? -11.833 6.254 12.620 1.00 97.38 187 LEU A N 1
ATOM 1498 C CA . LEU A 1 187 ? -13.022 5.637 12.024 1.00 97.38 187 LEU A CA 1
ATOM 1499 C C . LEU A 1 187 ? -14.292 5.944 12.831 1.00 97.38 187 LEU A C 1
ATOM 1501 O O . LEU A 1 187 ? -15.326 6.236 12.239 1.00 97.38 187 LEU A O 1
ATOM 1505 N N . ASN A 1 188 ? -14.220 5.933 14.166 1.00 96.00 188 ASN A N 1
ATOM 1506 C CA . ASN A 1 188 ? -15.357 6.271 15.029 1.00 96.00 188 ASN A CA 1
ATOM 1507 C C . ASN A 1 188 ? -15.791 7.736 14.869 1.00 96.00 188 ASN A C 1
ATOM 1509 O O . ASN A 1 188 ? -16.983 8.020 14.838 1.00 96.00 188 ASN A O 1
ATOM 1513 N N . SER A 1 189 ? -14.842 8.659 14.692 1.00 96.69 189 SER A N 1
ATOM 1514 C CA . SER A 1 189 ? -15.147 10.053 14.356 1.00 96.69 189 SER A CA 1
ATOM 1515 C C . SER A 1 189 ? -15.857 10.153 12.998 1.00 96.69 189 SER A C 1
ATOM 1517 O O . SER A 1 189 ? -16.875 10.831 12.880 1.00 96.69 189 SER A O 1
ATOM 1519 N N . LEU A 1 190 ? -15.382 9.419 11.984 1.00 97.25 190 LEU A N 1
ATOM 1520 C CA . LEU A 1 190 ? -16.004 9.365 10.652 1.00 97.25 190 LEU A CA 1
ATOM 1521 C C . LEU A 1 190 ? -17.370 8.659 10.625 1.00 97.25 190 LEU A C 1
ATOM 1523 O O . LEU A 1 190 ? -18.154 8.901 9.709 1.00 97.25 190 LEU A O 1
ATOM 1527 N N . LEU A 1 191 ? -17.667 7.804 11.609 1.00 96.94 191 LEU A N 1
ATOM 1528 C CA . LEU A 1 191 ? -18.986 7.188 11.778 1.00 96.94 191 LEU A CA 1
ATOM 1529 C C . LEU A 1 191 ? -20.051 8.223 12.174 1.00 96.94 191 LEU A C 1
ATOM 1531 O O . LEU A 1 191 ? -21.208 8.061 11.797 1.00 96.94 191 LEU A O 1
ATOM 1535 N N . ILE A 1 192 ? -19.668 9.270 12.918 1.00 96.56 192 ILE A N 1
ATOM 1536 C CA . ILE A 1 192 ? -20.584 10.344 13.336 1.00 96.56 192 ILE A CA 1
ATOM 1537 C C . ILE A 1 192 ? -21.057 11.123 12.108 1.00 96.56 192 ILE A C 1
ATOM 1539 O O . ILE A 1 192 ? -22.257 11.311 11.918 1.00 96.56 192 ILE A O 1
ATOM 1543 N N . GLU A 1 193 ? -20.113 11.570 11.276 1.00 95.12 193 GLU A N 1
ATOM 1544 C CA . GLU A 1 193 ? -20.383 12.158 9.964 1.00 95.12 193 GLU A CA 1
ATOM 1545 C C . GLU A 1 193 ? -19.107 12.275 9.104 1.00 95.12 193 GLU A C 1
ATOM 1547 O O . GLU A 1 193 ? -17.991 12.230 9.643 1.00 95.12 193 GLU A O 1
ATOM 1552 N N . PRO A 1 194 ? -19.248 12.505 7.781 1.00 95.06 194 PRO A N 1
ATOM 1553 C CA . PRO A 1 194 ? -18.127 12.837 6.911 1.00 95.06 194 PRO A CA 1
ATOM 1554 C C . PRO A 1 194 ? -17.387 14.110 7.345 1.00 95.06 194 PRO A C 1
ATOM 1556 O O . PRO A 1 194 ? -17.996 15.148 7.603 1.00 95.06 194 PRO A O 1
ATOM 1559 N N . GLN A 1 195 ? -16.054 14.065 7.361 1.00 95.00 195 GLN A N 1
ATOM 1560 C CA . GLN A 1 195 ? -15.209 15.161 7.855 1.00 95.00 195 GLN A CA 1
ATOM 1561 C C . GLN A 1 195 ? -14.040 15.459 6.917 1.00 95.00 195 GLN A C 1
ATOM 1563 O O . GLN A 1 195 ? -13.482 14.565 6.281 1.00 95.00 195 GLN A O 1
ATOM 1568 N N . CYS A 1 196 ? -13.618 16.721 6.849 1.00 93.50 196 CYS A N 1
ATOM 1569 C CA . CYS A 1 196 ? -12.350 17.088 6.215 1.00 93.50 196 CYS A CA 1
ATOM 1570 C C . CYS A 1 196 ? -11.164 16.849 7.170 1.00 93.50 196 CYS A C 1
ATOM 1572 O O . CYS A 1 196 ? -11.338 16.760 8.387 1.00 93.50 196 CYS A O 1
ATOM 1574 N N . ILE A 1 197 ? -9.929 16.814 6.648 1.00 93.12 197 ILE A N 1
ATOM 1575 C CA . ILE A 1 197 ? -8.726 16.584 7.481 1.00 93.12 197 ILE A CA 1
ATOM 1576 C C . ILE A 1 197 ? -8.612 17.589 8.636 1.00 93.12 197 ILE A C 1
ATOM 1578 O O . ILE A 1 197 ? -8.204 17.217 9.731 1.00 93.12 197 ILE A O 1
ATOM 1582 N N . TYR A 1 198 ? -8.992 18.852 8.435 1.00 92.44 198 TYR A N 1
ATOM 1583 C CA . TYR A 1 198 ? -8.891 19.853 9.499 1.00 92.44 198 TYR A CA 1
ATOM 1584 C C . TYR A 1 198 ? -9.868 19.604 10.649 1.00 92.44 198 TYR A C 1
ATOM 1586 O O . TYR A 1 198 ? -9.497 19.811 11.801 1.00 92.44 198 TYR A O 1
ATOM 1594 N N . GLN A 1 199 ? -11.077 19.119 10.350 1.00 94.50 199 GLN A N 1
ATOM 1595 C CA . GLN A 1 199 ? -12.018 18.671 11.378 1.00 94.50 199 GLN A CA 1
ATOM 1596 C C . GLN A 1 199 ? -11.450 17.462 12.119 1.00 94.50 199 GLN A C 1
ATOM 1598 O O . GLN A 1 199 ? -11.400 17.488 13.343 1.00 94.50 199 GLN A O 1
ATOM 1603 N N . LEU A 1 200 ? -10.907 16.479 11.391 1.00 95.69 200 LEU A N 1
ATOM 1604 C CA . LEU A 1 200 ? -10.280 15.296 11.989 1.00 95.69 200 LEU A CA 1
ATOM 1605 C C . LEU A 1 200 ? -9.157 15.642 12.976 1.00 95.69 200 LEU A C 1
ATOM 1607 O O . LEU A 1 200 ? -9.006 14.957 13.986 1.00 95.69 200 LEU A O 1
ATOM 1611 N N . ILE A 1 201 ? -8.391 16.712 12.730 1.00 94.44 201 ILE A N 1
ATOM 1612 C CA . ILE A 1 201 ? -7.343 17.156 13.662 1.00 94.44 201 ILE A CA 1
ATOM 1613 C C . ILE A 1 201 ? -7.930 17.577 15.017 1.00 94.44 201 ILE A C 1
ATOM 1615 O O . ILE A 1 201 ? -7.393 17.198 16.054 1.00 94.44 201 ILE A O 1
ATOM 1619 N N . VAL A 1 202 ? -9.025 18.343 15.019 1.00 94.75 202 VAL A N 1
ATOM 1620 C CA . VAL A 1 202 ? -9.667 18.856 16.248 1.00 94.75 202 VAL A CA 1
ATOM 1621 C C . VAL A 1 202 ? -10.713 17.895 16.838 1.00 94.75 202 VAL A C 1
ATOM 1623 O O . VAL A 1 202 ? -11.169 18.090 17.967 1.00 94.75 202 VAL A O 1
ATOM 1626 N N . THR A 1 203 ? -11.077 16.840 16.105 1.00 95.94 203 THR A N 1
ATOM 1627 C CA . THR A 1 203 ? -11.914 15.732 16.581 1.00 95.94 203 THR A CA 1
ATOM 1628 C C . THR A 1 203 ? -11.032 14.543 16.962 1.00 95.94 203 THR A C 1
ATOM 1630 O O . THR A 1 203 ? -10.553 14.480 18.096 1.00 95.94 203 THR A O 1
ATOM 1633 N N . ALA A 1 204 ? -10.760 13.639 16.021 1.00 94.50 204 ALA A N 1
ATOM 1634 C CA . ALA A 1 204 ? -10.083 12.367 16.245 1.00 94.50 204 ALA A CA 1
ATOM 1635 C C . ALA A 1 204 ? -8.675 12.533 16.840 1.00 94.50 204 ALA A C 1
ATOM 1637 O O . ALA A 1 204 ? -8.339 11.862 17.812 1.00 94.50 204 ALA A O 1
ATOM 1638 N N . PHE A 1 205 ? -7.859 13.451 16.313 1.00 93.19 205 PHE A N 1
ATOM 1639 C CA . PHE A 1 205 ? -6.462 13.594 16.750 1.00 93.19 205 PHE A CA 1
ATOM 1640 C C . PHE A 1 205 ? -6.277 14.470 17.994 1.00 93.19 205 PHE A C 1
ATOM 1642 O O . PHE A 1 205 ? -5.220 14.417 18.617 1.00 93.19 205 PHE A O 1
ATOM 1649 N N . ALA A 1 206 ? -7.282 15.246 18.396 1.00 93.38 206 ALA A N 1
ATOM 1650 C CA . ALA A 1 206 ? -7.278 15.968 19.670 1.00 93.38 206 ALA A CA 1
ATOM 1651 C C . ALA A 1 206 ? -7.856 15.132 20.826 1.00 93.38 206 ALA A C 1
ATOM 1653 O O . ALA A 1 206 ? -7.816 15.562 21.979 1.00 93.38 206 ALA A O 1
ATOM 1654 N N . SER A 1 207 ? -8.399 13.949 20.525 1.00 92.12 207 SER A N 1
ATOM 1655 C CA . SER A 1 207 ? -9.065 13.109 21.515 1.00 92.12 207 SER A CA 1
ATOM 1656 C C . SER A 1 207 ? -8.076 12.414 22.440 1.00 92.12 207 SER A C 1
ATOM 1658 O O . SER A 1 207 ? -7.010 11.965 22.016 1.00 92.12 207 SER A O 1
ATOM 1660 N N . LYS A 1 208 ? -8.445 12.326 23.720 1.00 89.19 208 LYS A N 1
ATOM 1661 C CA . LYS A 1 208 ? -7.608 11.749 24.784 1.00 89.19 208 LYS A CA 1
ATOM 1662 C C . LYS A 1 208 ? -8.086 10.383 25.272 1.00 89.19 208 LYS A C 1
ATOM 1664 O O . LYS A 1 208 ? -7.309 9.683 25.905 1.00 89.19 208 LYS A O 1
ATOM 1669 N N . SER A 1 209 ? -9.329 10.004 24.979 1.00 89.44 209 SER A N 1
ATOM 1670 C CA . SER A 1 209 ? -9.929 8.728 25.382 1.00 89.44 209 SER A CA 1
ATOM 1671 C C . SER A 1 209 ? -10.883 8.206 24.306 1.00 89.44 209 SER A C 1
ATOM 1673 O O . SER A 1 209 ? -11.298 8.972 23.439 1.00 89.44 209 SER A O 1
ATOM 1675 N N . GLU A 1 210 ? -11.266 6.930 24.392 1.00 89.50 210 GLU A N 1
ATOM 1676 C CA . GLU A 1 210 ? -12.308 6.311 23.551 1.00 89.50 210 GLU A CA 1
ATOM 1677 C C . GLU A 1 210 ? -13.704 6.290 24.211 1.00 89.50 210 GLU A C 1
ATOM 1679 O O . GLU A 1 210 ? -14.532 5.435 23.904 1.00 89.50 210 GLU A O 1
ATOM 1684 N N . SER A 1 211 ? -13.966 7.197 25.157 1.00 89.50 211 SER A N 1
ATOM 1685 C CA . SER A 1 211 ? -15.206 7.201 25.947 1.00 89.50 211 SER A CA 1
ATOM 1686 C C . SER A 1 211 ? -16.417 7.757 25.186 1.00 89.50 211 SER A C 1
ATOM 1688 O O . SER A 1 211 ? -16.280 8.560 24.261 1.00 89.50 211 SER A O 1
ATOM 1690 N N . ASP A 1 212 ? -17.626 7.407 25.632 1.00 90.25 212 ASP A N 1
ATOM 1691 C CA . ASP A 1 212 ? -18.871 7.971 25.088 1.00 90.25 212 ASP A CA 1
ATOM 1692 C C . ASP A 1 212 ? -18.966 9.494 25.286 1.00 90.25 212 ASP A C 1
ATOM 1694 O O . ASP A 1 212 ? -19.490 10.203 24.428 1.00 90.25 212 ASP A O 1
ATOM 1698 N N . GLN A 1 213 ? -18.375 10.022 26.364 1.00 93.88 213 GLN A N 1
ATOM 1699 C CA . GLN A 1 213 ? -18.252 11.468 26.584 1.00 93.88 213 GLN A CA 1
ATOM 1700 C C . GLN A 1 213 ? -17.449 12.142 25.465 1.00 93.88 213 GLN A C 1
ATOM 1702 O O . GLN A 1 213 ? -17.765 13.255 25.043 1.00 93.88 213 GLN A O 1
ATOM 1707 N N . GLU A 1 214 ? -16.421 11.464 24.951 1.00 93.94 214 GLU A N 1
ATOM 1708 C CA . GLU A 1 214 ? -15.620 11.979 23.846 1.00 93.94 214 GLU A CA 1
ATOM 1709 C C . GLU A 1 214 ? -16.397 11.945 22.520 1.00 93.94 214 GLU A C 1
ATOM 1711 O O . GLU A 1 214 ? -16.265 12.864 21.708 1.00 93.94 214 GLU A O 1
ATOM 1716 N N . VAL A 1 215 ? -17.266 10.946 22.318 1.00 94.44 215 VAL A N 1
ATOM 1717 C CA . VAL A 1 215 ? -18.209 10.915 21.183 1.00 94.44 215 VAL A CA 1
ATOM 1718 C C . VAL A 1 215 ? -19.157 12.112 21.244 1.00 94.44 215 VAL A C 1
ATOM 1720 O O . VAL A 1 215 ? -19.295 12.835 20.254 1.00 94.44 215 VAL A O 1
ATOM 1723 N N . GLU A 1 216 ? -19.755 12.370 22.409 1.00 96.25 216 GLU A N 1
ATOM 1724 C CA . GLU A 1 216 ? -20.647 13.515 22.622 1.00 96.25 216 GLU A CA 1
ATOM 1725 C C . GLU A 1 216 ? -19.916 14.846 22.383 1.00 96.25 216 GLU A C 1
ATOM 1727 O O . GLU A 1 216 ? -20.425 15.731 21.685 1.00 96.25 216 GLU A O 1
ATOM 1732 N N . ARG A 1 217 ? -18.678 14.978 22.882 1.00 96.44 217 ARG A N 1
ATOM 1733 C CA . ARG A 1 217 ? -17.828 16.151 22.636 1.00 96.44 217 ARG A CA 1
ATOM 1734 C C . ARG A 1 217 ? -17.613 16.383 21.141 1.00 96.44 217 ARG A C 1
ATOM 1736 O O . ARG A 1 217 ? -17.747 17.521 20.685 1.00 96.44 217 ARG A O 1
ATOM 1743 N N . ILE A 1 218 ? -17.267 15.337 20.386 1.00 96.44 218 ILE A N 1
ATOM 1744 C CA . ILE A 1 218 ? -17.049 15.430 18.936 1.00 96.44 218 ILE A CA 1
ATOM 1745 C C . ILE A 1 218 ? -18.344 15.846 18.233 1.00 96.44 218 ILE A C 1
ATOM 1747 O O . ILE A 1 218 ? -18.316 16.756 17.405 1.00 96.44 218 ILE A O 1
ATOM 1751 N N . GLN A 1 219 ? -19.477 15.243 18.589 1.00 97.44 219 GLN A N 1
ATOM 1752 C CA . GLN A 1 219 ? -20.765 15.563 17.979 1.00 97.44 219 GLN A CA 1
ATOM 1753 C C . GLN A 1 219 ? -21.182 17.020 18.241 1.00 97.44 219 GLN A C 1
ATOM 1755 O O . GLN A 1 219 ? -21.593 17.723 17.316 1.00 97.44 219 GLN A O 1
ATOM 1760 N N . ASN A 1 220 ? -21.001 17.512 19.469 1.00 97.31 220 ASN A N 1
ATOM 1761 C CA . ASN A 1 220 ? -21.262 18.908 19.825 1.00 97.31 220 ASN A CA 1
ATOM 1762 C C . ASN A 1 220 ? -20.339 19.879 19.073 1.00 97.31 220 ASN A C 1
ATOM 1764 O O . ASN A 1 220 ? -20.807 20.866 18.506 1.00 97.31 220 ASN A O 1
ATOM 1768 N N . LEU A 1 221 ? -19.043 19.566 18.996 1.00 96.50 221 LEU A N 1
ATOM 1769 C CA . LEU A 1 221 ? -18.057 20.346 18.245 1.00 96.50 221 LEU A CA 1
ATOM 1770 C C . LEU A 1 221 ? -18.422 20.457 16.757 1.00 96.50 221 LEU A C 1
ATOM 1772 O O . LEU A 1 221 ? -18.375 21.540 16.170 1.00 96.50 221 LEU A O 1
ATOM 1776 N N . LEU A 1 222 ? -18.797 19.339 16.143 1.00 95.06 222 LEU A N 1
ATOM 1777 C CA . LEU A 1 222 ? -19.187 19.280 14.740 1.00 95.06 222 LEU A CA 1
ATOM 1778 C C . LEU A 1 222 ? -20.486 20.056 14.464 1.00 95.06 222 LEU A C 1
ATOM 1780 O O . LEU A 1 222 ? -20.562 20.810 13.487 1.00 95.06 222 LEU A O 1
ATOM 1784 N N . ASN A 1 223 ? -21.464 19.969 15.370 1.00 94.88 223 ASN A N 1
ATOM 1785 C CA . ASN A 1 223 ? -22.681 20.780 15.321 1.00 94.88 223 ASN A CA 1
ATOM 1786 C C . ASN A 1 223 ? -22.371 22.281 15.410 1.00 94.88 223 ASN A C 1
ATOM 1788 O O . ASN A 1 223 ? -22.895 23.059 14.607 1.00 94.88 223 ASN A O 1
ATOM 1792 N N . ASP A 1 224 ? -21.485 22.687 16.322 1.00 95.12 224 ASP A N 1
ATOM 1793 C CA . ASP A 1 224 ? -21.082 24.086 16.484 1.00 95.12 224 ASP A CA 1
ATOM 1794 C C . ASP A 1 224 ? -20.343 24.627 15.250 1.00 95.12 224 ASP A C 1
ATOM 1796 O O . ASP A 1 224 ? -20.578 25.772 14.844 1.00 95.12 224 ASP A O 1
ATOM 1800 N N . LEU A 1 225 ? -19.488 23.811 14.619 1.00 92.19 225 LEU A N 1
ATOM 1801 C CA . LEU A 1 225 ? -18.826 24.149 13.353 1.00 92.19 225 LEU A CA 1
ATOM 1802 C C . LEU A 1 225 ? -19.849 24.303 12.219 1.00 92.19 225 LEU A C 1
ATOM 1804 O O . LEU A 1 225 ? -19.776 25.247 11.429 1.00 92.19 225 LEU A O 1
ATOM 1808 N N . ARG A 1 226 ? -20.843 23.409 12.142 1.00 89.19 226 ARG A N 1
ATOM 1809 C CA . ARG A 1 226 ? -21.889 23.448 11.108 1.00 89.19 226 ARG A CA 1
ATOM 1810 C C . ARG A 1 226 ? -22.819 24.650 11.267 1.00 89.19 226 ARG A C 1
ATOM 1812 O O . ARG A 1 226 ? -23.211 25.253 10.260 1.00 89.19 226 ARG A O 1
ATOM 1819 N N . SER A 1 227 ? -23.177 24.999 12.502 1.00 91.25 227 SER A N 1
ATOM 1820 C CA . SER A 1 227 ? -24.047 26.140 12.806 1.00 91.25 227 SER A CA 1
ATOM 1821 C C . SER A 1 227 ? -23.306 27.480 12.814 1.00 91.25 227 SER A C 1
ATOM 1823 O O . SER A 1 227 ? -23.954 28.516 12.921 1.00 91.25 227 SER A O 1
ATOM 1825 N N . GLY A 1 228 ? -21.971 27.479 12.726 1.00 89.31 228 GLY A N 1
ATOM 1826 C CA . GLY A 1 228 ? -21.146 28.688 12.815 1.00 89.31 228 GLY A CA 1
ATOM 1827 C C . GLY A 1 228 ? -21.044 29.274 14.228 1.00 89.31 228 GLY A C 1
ATOM 1828 O O . GLY A 1 228 ? -20.670 30.434 14.380 1.00 89.31 228 GLY A O 1
ATOM 1829 N N . LYS A 1 229 ? -21.373 28.495 15.270 1.00 93.75 229 LYS A N 1
ATOM 1830 C CA . LYS A 1 229 ? -21.159 28.886 16.680 1.00 93.75 229 LYS A CA 1
ATOM 1831 C C . LYS A 1 229 ? -19.670 28.891 17.041 1.00 93.75 229 LYS A C 1
ATOM 1833 O O . LYS A 1 229 ? -19.241 29.611 17.946 1.00 93.75 229 LYS A O 1
ATOM 1838 N N . THR A 1 230 ? -18.884 28.084 16.334 1.00 93.62 230 THR A N 1
ATOM 1839 C CA . THR A 1 230 ? -17.423 28.079 16.393 1.00 93.62 230 THR A CA 1
ATOM 1840 C C . THR A 1 230 ? -16.829 27.963 14.988 1.00 93.62 230 THR A C 1
ATOM 1842 O O . THR A 1 230 ? -17.549 27.738 14.016 1.00 93.62 230 THR A O 1
ATOM 1845 N N . ASP A 1 231 ? -15.512 28.122 14.879 1.00 90.06 231 ASP A N 1
ATOM 1846 C CA . ASP A 1 231 ? -14.754 27.947 13.641 1.00 90.06 231 ASP A CA 1
ATOM 1847 C C . ASP A 1 231 ? -13.492 27.107 13.890 1.00 90.06 231 ASP A C 1
ATOM 1849 O O . ASP A 1 231 ? -13.034 26.962 15.026 1.00 90.06 231 ASP A O 1
ATOM 1853 N N . LEU A 1 232 ? -12.897 26.557 12.825 1.00 90.94 232 LEU A N 1
ATOM 1854 C CA . LEU A 1 232 ? -11.699 25.721 12.953 1.00 90.94 232 LEU A CA 1
ATOM 1855 C C . LEU A 1 232 ? -10.550 26.462 13.646 1.00 90.94 232 LEU A C 1
ATOM 1857 O O . LEU A 1 232 ? -9.830 25.860 14.435 1.00 90.94 232 LEU A O 1
ATOM 1861 N N . LYS A 1 233 ? -10.381 27.768 13.411 1.00 89.69 233 LYS A N 1
ATOM 1862 C CA . LYS A 1 233 ? -9.287 28.558 13.993 1.00 89.69 233 LYS A CA 1
ATOM 1863 C C . LYS A 1 233 ? -9.376 28.593 15.523 1.00 89.69 233 LYS A C 1
ATOM 1865 O O . LYS A 1 233 ? -8.354 28.442 16.200 1.00 89.69 233 LYS A O 1
ATOM 1870 N N . LYS A 1 234 ? -10.578 28.771 16.070 1.00 92.31 234 LYS A N 1
ATOM 1871 C CA . LYS A 1 234 ? -10.855 28.738 17.511 1.00 92.31 234 LYS A CA 1
ATOM 1872 C C . LYS A 1 234 ? -10.623 27.344 18.091 1.00 92.31 234 LYS A C 1
ATOM 1874 O O . LYS A 1 234 ? -10.019 27.231 19.156 1.00 92.31 234 LYS A O 1
ATOM 1879 N N . GLU A 1 235 ? -11.027 26.299 17.380 1.00 94.00 235 GLU A N 1
ATOM 1880 C CA . GLU A 1 235 ? -10.870 24.911 17.834 1.00 94.00 235 GLU A CA 1
ATOM 1881 C C . GLU A 1 235 ? -9.411 24.435 17.782 1.00 94.00 235 GLU A C 1
ATOM 1883 O O . GLU A 1 235 ? -8.934 23.816 18.730 1.00 94.00 235 GLU A O 1
ATOM 1888 N N . PHE A 1 236 ? -8.642 24.840 16.766 1.00 92.62 236 PHE A N 1
ATOM 1889 C CA . PHE A 1 236 ? -7.188 24.654 16.737 1.00 92.62 236 PHE A CA 1
ATOM 1890 C C . PHE A 1 236 ? -6.523 25.290 17.965 1.00 92.62 236 PHE A C 1
ATOM 1892 O O . PHE A 1 236 ? -5.711 24.645 18.622 1.00 92.62 236 PHE A O 1
ATOM 1899 N N . ARG A 1 237 ? -6.904 26.523 18.334 1.00 91.38 237 ARG A N 1
ATOM 1900 C CA . ARG A 1 237 ? -6.361 27.194 19.530 1.00 91.38 237 ARG A CA 1
ATOM 1901 C C . ARG A 1 237 ? -6.700 26.449 20.819 1.00 91.38 237 ARG A C 1
ATOM 1903 O O . ARG A 1 237 ? -5.824 26.309 21.668 1.00 91.38 237 ARG A O 1
ATOM 1910 N N . LYS A 1 238 ? -7.931 25.940 20.958 1.00 92.88 238 LYS A N 1
ATOM 1911 C CA . LYS A 1 238 ? -8.323 25.089 22.098 1.00 92.88 238 LYS A CA 1
ATOM 1912 C C . LYS A 1 238 ? -7.494 23.803 22.156 1.00 92.88 238 LYS A C 1
ATOM 1914 O O . LYS A 1 238 ? -7.093 23.390 23.237 1.00 92.88 238 LYS A O 1
ATOM 1919 N N . ALA A 1 239 ? -7.162 23.231 21.000 1.00 89.81 239 ALA A N 1
ATOM 1920 C CA . ALA A 1 239 ? -6.254 22.094 20.876 1.00 89.81 239 ALA A CA 1
ATOM 1921 C C . ALA A 1 239 ? -4.762 22.468 21.046 1.00 89.81 239 ALA A C 1
ATOM 1923 O O . ALA A 1 239 ? -3.887 21.634 20.835 1.00 89.81 239 ALA A O 1
ATOM 1924 N N . GLY A 1 240 ? -4.428 23.709 21.421 1.00 90.62 240 GLY A N 1
ATOM 1925 C CA . GLY A 1 240 ? -3.042 24.159 21.604 1.00 90.62 240 GLY A CA 1
ATOM 1926 C C . GLY A 1 240 ? -2.260 24.343 20.298 1.00 90.62 240 GLY A C 1
ATOM 1927 O O . GLY A 1 240 ? -1.030 24.336 20.312 1.00 90.62 240 GLY A O 1
ATOM 1928 N N . LEU A 1 241 ? -2.950 24.496 19.168 1.00 89.44 241 LEU A N 1
ATOM 1929 C CA . LEU A 1 241 ? -2.359 24.663 17.844 1.00 89.44 241 LEU A CA 1
ATOM 1930 C C . LEU A 1 241 ? -2.515 26.104 17.347 1.00 89.44 241 LEU A C 1
ATOM 1932 O O . LEU A 1 241 ? -3.593 26.701 17.401 1.00 89.44 241 LEU A O 1
ATOM 1936 N N . ASN A 1 242 ? -1.435 26.665 16.799 1.00 87.50 242 ASN A N 1
ATOM 1937 C CA . ASN A 1 242 ? -1.488 27.971 16.154 1.00 87.50 242 ASN A CA 1
ATOM 1938 C C . ASN A 1 242 ? -1.970 27.827 14.703 1.00 87.50 242 ASN A C 1
ATOM 1940 O O . ASN A 1 242 ? -1.187 27.517 13.809 1.00 87.50 242 ASN A O 1
ATOM 1944 N N . ALA A 1 243 ? -3.257 28.085 14.470 1.00 85.12 243 ALA A N 1
ATOM 1945 C CA . ALA A 1 243 ? -3.866 28.044 13.138 1.00 85.12 243 ALA A CA 1
ATOM 1946 C C . ALA A 1 243 ? -3.330 29.108 12.156 1.00 85.12 243 ALA A C 1
ATOM 1948 O O . ALA A 1 243 ? -3.509 28.968 10.945 1.00 85.12 243 ALA A O 1
ATOM 1949 N N . ASP A 1 244 ? -2.681 30.164 12.660 1.00 84.00 244 ASP A N 1
ATOM 1950 C CA . ASP A 1 244 ? -2.059 31.202 11.829 1.00 84.00 244 ASP A CA 1
ATOM 1951 C C . ASP A 1 244 ? -0.633 30.809 11.382 1.00 84.00 244 ASP A C 1
ATOM 1953 O O . ASP A 1 244 ? -0.123 31.347 10.399 1.00 84.00 244 ASP A O 1
ATOM 1957 N N . ASP A 1 245 ? -0.004 29.828 12.044 1.00 85.00 245 ASP A N 1
ATOM 1958 C CA . ASP A 1 245 ? 1.286 29.258 11.644 1.00 85.00 245 ASP A CA 1
ATOM 1959 C C . ASP A 1 245 ? 1.070 28.139 10.611 1.00 85.00 245 ASP A C 1
ATOM 1961 O O . ASP A 1 245 ? 0.625 27.033 10.932 1.00 85.00 245 ASP A O 1
ATOM 1965 N N . TYR A 1 246 ? 1.419 28.422 9.353 1.00 80.88 246 TYR A N 1
ATOM 1966 C CA . TYR A 1 246 ? 1.323 27.458 8.255 1.00 80.88 246 TYR A CA 1
ATOM 1967 C C . TYR A 1 246 ? 2.082 26.159 8.552 1.00 80.88 246 TYR A C 1
ATOM 1969 O O . TYR A 1 246 ? 1.567 25.081 8.266 1.00 80.88 246 TYR A O 1
ATOM 1977 N N . SER A 1 247 ? 3.275 26.240 9.150 1.00 80.06 247 SER A N 1
ATOM 1978 C CA . SER A 1 247 ? 4.083 25.057 9.471 1.00 80.06 247 SER A CA 1
ATOM 1979 C C . SER A 1 247 ? 3.388 24.193 10.521 1.00 80.06 247 SER A C 1
ATOM 1981 O O . SER A 1 247 ? 3.311 22.974 10.369 1.00 80.06 247 SER A O 1
ATOM 1983 N N . CYS A 1 248 ? 2.806 24.823 11.547 1.00 82.00 248 CYS A N 1
ATOM 1984 C CA . CYS A 1 248 ? 1.988 24.141 12.548 1.00 82.00 248 CYS A CA 1
ATOM 1985 C C . CYS A 1 248 ? 0.835 23.378 11.880 1.00 82.00 248 CYS A C 1
ATOM 1987 O O . CYS A 1 248 ? 0.778 22.154 11.970 1.00 82.00 248 CYS A O 1
ATOM 1989 N N . VAL A 1 249 ? -0.032 24.073 11.141 1.00 78.94 249 VAL A N 1
ATOM 1990 C CA . VAL A 1 249 ? -1.211 23.462 10.501 1.00 78.94 249 VAL A CA 1
ATOM 1991 C C . VAL A 1 249 ? -0.821 22.375 9.495 1.00 78.94 249 VAL A C 1
ATOM 1993 O O . VAL A 1 249 ? -1.434 21.307 9.478 1.00 78.94 249 VAL A O 1
ATOM 1996 N N . HIS A 1 250 ? 0.208 22.613 8.680 1.00 82.00 250 HIS A N 1
ATOM 1997 C CA . HIS A 1 250 ? 0.646 21.672 7.651 1.00 82.00 250 HIS A CA 1
ATOM 1998 C C . HIS A 1 250 ? 1.206 20.371 8.247 1.00 82.00 250 HIS A C 1
ATOM 2000 O O . HIS A 1 250 ? 0.879 19.292 7.760 1.00 82.00 250 HIS A O 1
ATOM 2006 N N . ASN A 1 251 ? 1.966 20.443 9.346 1.00 81.44 251 ASN A N 1
ATOM 2007 C CA . ASN A 1 251 ? 2.517 19.250 10.000 1.00 81.44 251 ASN A CA 1
ATOM 2008 C C . ASN A 1 251 ? 1.424 18.327 10.574 1.00 81.44 251 ASN A C 1
ATOM 2010 O O . ASN A 1 251 ? 1.548 17.102 10.494 1.00 81.44 251 ASN A O 1
ATOM 2014 N N . PHE A 1 252 ? 0.345 18.889 11.130 1.00 83.50 252 PHE A N 1
ATOM 2015 C CA . PHE A 1 252 ? -0.799 18.102 11.617 1.00 83.50 252 PHE A CA 1
ATOM 2016 C C . PHE A 1 252 ? -1.688 17.591 10.492 1.00 83.50 252 PHE A C 1
ATOM 2018 O O . PHE A 1 252 ? -2.174 16.463 10.556 1.00 83.50 252 PHE A O 1
ATOM 2025 N N . TYR A 1 253 ? -1.856 18.396 9.444 1.00 85.38 253 TYR A N 1
ATOM 2026 C CA . TYR A 1 253 ? -2.530 17.969 8.226 1.00 85.38 253 TYR A CA 1
ATOM 2027 C C . TYR A 1 253 ? -1.865 16.716 7.643 1.00 85.38 253 TYR A C 1
ATOM 2029 O O . TYR A 1 253 ? -2.542 15.715 7.402 1.00 85.38 253 TYR A O 1
ATOM 2037 N N . ASP A 1 254 ? -0.539 16.736 7.491 1.00 83.44 254 ASP A N 1
ATOM 2038 C CA . ASP A 1 254 ? 0.219 15.596 6.971 1.00 83.44 254 ASP A CA 1
ATOM 2039 C C . ASP A 1 254 ? 0.129 14.375 7.903 1.00 83.44 254 ASP A C 1
ATOM 2041 O O . ASP A 1 254 ? 0.024 13.250 7.416 1.00 83.44 254 ASP A O 1
ATOM 2045 N N . SER A 1 255 ? 0.097 14.587 9.225 1.00 82.25 255 SER A N 1
ATOM 2046 C CA . SER A 1 255 ? -0.076 13.515 10.220 1.00 82.25 255 SER A CA 1
ATOM 2047 C C . SER A 1 255 ? -1.393 12.765 10.017 1.00 82.25 255 SER A C 1
ATOM 2049 O O . SER A 1 255 ? -1.409 11.550 9.826 1.00 82.25 255 SER A O 1
ATOM 2051 N N . ALA A 1 256 ? -2.505 13.502 10.033 1.00 88.88 256 ALA A N 1
ATOM 2052 C CA . ALA A 1 256 ? -3.845 12.943 9.892 1.00 88.88 256 ALA A CA 1
ATOM 2053 C C . ALA A 1 256 ? -4.026 12.245 8.537 1.00 88.88 256 ALA A C 1
ATOM 2055 O O . ALA A 1 256 ? -4.645 11.182 8.441 1.00 88.88 256 ALA A O 1
ATOM 2056 N N . LYS A 1 257 ? -3.432 12.820 7.487 1.00 90.50 257 LYS A N 1
ATOM 2057 C CA . LYS A 1 257 ? -3.503 12.297 6.125 1.00 90.50 257 LYS A CA 1
ATOM 2058 C C . LYS A 1 257 ? -2.895 10.903 5.980 1.00 90.50 257 LYS A C 1
ATOM 2060 O O . LYS A 1 257 ? -3.383 10.154 5.139 1.00 90.50 257 LYS A O 1
ATOM 2065 N N . ILE A 1 258 ? -1.884 10.540 6.777 1.00 90.19 258 ILE A N 1
ATOM 2066 C CA . ILE A 1 258 ? -1.274 9.200 6.728 1.00 90.19 258 ILE A CA 1
ATOM 2067 C C . ILE A 1 258 ? -2.326 8.126 7.008 1.00 90.19 258 ILE A C 1
ATOM 2069 O O . ILE A 1 258 ? -2.546 7.251 6.174 1.00 90.19 258 ILE A O 1
ATOM 2073 N N . LEU A 1 259 ? -3.025 8.232 8.139 1.00 92.75 259 LEU A N 1
ATOM 2074 C CA . LEU A 1 259 ? -4.034 7.247 8.532 1.00 92.75 259 LEU A CA 1
ATOM 2075 C C . LEU A 1 259 ? -5.252 7.265 7.611 1.00 92.75 259 LEU A C 1
ATOM 2077 O O . LEU A 1 259 ? -5.762 6.210 7.250 1.00 92.75 259 LEU A O 1
ATOM 2081 N N . VAL A 1 260 ? -5.681 8.449 7.172 1.00 94.94 260 VAL A N 1
ATOM 2082 C CA . VAL A 1 260 ? -6.784 8.577 6.213 1.00 94.94 260 VAL A CA 1
ATOM 2083 C C . VAL A 1 260 ? -6.446 7.906 4.877 1.00 94.94 260 VAL A C 1
ATOM 2085 O O . VAL A 1 260 ? -7.281 7.206 4.310 1.00 94.94 260 VAL A O 1
ATOM 2088 N N . TYR A 1 261 ? -5.223 8.085 4.372 1.00 93.38 261 TYR A N 1
ATOM 2089 C CA . TYR A 1 261 ? -4.795 7.473 3.115 1.00 93.38 261 TYR A CA 1
ATOM 2090 C C . TYR A 1 261 ? -4.665 5.953 3.230 1.00 93.38 261 TYR A C 1
ATOM 2092 O O . TYR A 1 261 ? -5.145 5.242 2.349 1.00 93.38 261 TYR A O 1
ATOM 2100 N N . ILE A 1 262 ? -4.081 5.456 4.327 1.00 93.94 262 ILE A N 1
ATOM 2101 C CA . ILE A 1 262 ? -4.014 4.016 4.606 1.00 93.94 262 ILE A CA 1
ATOM 2102 C C . ILE A 1 262 ? -5.432 3.430 4.684 1.00 93.94 262 ILE A C 1
ATOM 2104 O O . ILE A 1 262 ? -5.724 2.448 4.007 1.00 93.94 262 ILE A O 1
ATOM 2108 N N . GLY A 1 263 ? -6.351 4.074 5.412 1.00 96.12 263 GLY A N 1
ATOM 2109 C CA . GLY A 1 263 ? -7.753 3.650 5.471 1.00 96.12 263 GLY A CA 1
ATOM 2110 C C . GLY A 1 263 ? -8.451 3.664 4.107 1.00 96.12 263 GLY A C 1
ATOM 2111 O O . GLY A 1 263 ? -9.261 2.783 3.829 1.00 96.12 263 GLY A O 1
ATOM 2112 N N . GLY A 1 264 ? -8.096 4.604 3.227 1.00 95.94 264 GLY A N 1
ATOM 2113 C CA . GLY A 1 264 ? -8.568 4.626 1.842 1.00 95.94 264 GLY A CA 1
ATOM 2114 C C . GLY A 1 264 ? -8.037 3.468 0.998 1.00 95.94 264 GLY A C 1
ATOM 2115 O O . GLY A 1 264 ? -8.805 2.840 0.275 1.00 95.94 264 GLY A O 1
ATOM 2116 N N . LYS A 1 265 ? -6.749 3.128 1.129 1.00 94.00 265 LYS A N 1
ATOM 2117 C CA . LYS A 1 265 ? -6.138 1.973 0.445 1.00 94.00 265 LYS A CA 1
ATOM 2118 C C . LYS A 1 265 ? -6.723 0.633 0.895 1.00 94.00 265 LYS A C 1
ATOM 2120 O O . LYS A 1 265 ? -6.813 -0.278 0.085 1.00 94.00 265 LYS A O 1
ATOM 2125 N N . LEU A 1 266 ? -7.167 0.542 2.146 1.00 95.62 266 LEU A N 1
ATOM 2126 C CA . LEU A 1 266 ? -7.859 -0.629 2.699 1.00 95.62 266 LEU A CA 1
ATOM 2127 C C . LEU A 1 266 ? -9.359 -0.668 2.344 1.00 95.62 266 LEU A C 1
ATOM 2129 O O . LEU A 1 266 ? -10.069 -1.608 2.705 1.00 95.62 266 LEU A O 1
ATOM 2133 N N . GLY A 1 267 ? -9.874 0.365 1.667 1.00 96.44 267 GLY A N 1
ATOM 2134 C CA . GLY A 1 267 ? -11.295 0.497 1.345 1.00 96.44 267 GLY A CA 1
ATOM 2135 C C . GLY A 1 267 ? -12.187 0.773 2.560 1.00 96.44 267 GLY A C 1
ATOM 2136 O O . GLY A 1 267 ? -13.398 0.588 2.470 1.00 96.44 267 GLY A O 1
ATOM 2137 N N . LEU A 1 268 ? -11.624 1.202 3.695 1.00 97.56 268 LEU A N 1
ATOM 2138 C CA . LEU A 1 268 ? -12.371 1.551 4.912 1.00 97.56 268 LEU A CA 1
ATOM 2139 C C . LEU A 1 268 ? -12.882 2.995 4.891 1.00 97.56 268 LEU A C 1
ATOM 2141 O O . LEU A 1 268 ? -13.883 3.309 5.532 1.00 97.56 268 LEU A O 1
ATOM 2145 N N . ILE A 1 269 ? -12.185 3.879 4.174 1.00 98.25 269 ILE A N 1
ATOM 2146 C CA . ILE A 1 269 ? -12.497 5.308 4.092 1.00 98.25 269 ILE A CA 1
ATOM 2147 C C . ILE A 1 269 ? -12.676 5.698 2.624 1.00 98.25 269 ILE A C 1
ATOM 2149 O O . ILE A 1 269 ? -11.769 5.512 1.815 1.00 98.25 269 ILE A O 1
ATOM 2153 N N . ALA A 1 270 ? -13.817 6.285 2.278 1.00 96.69 270 ALA A N 1
ATOM 2154 C CA . ALA A 1 270 ? -14.045 6.882 0.968 1.00 96.69 270 ALA A CA 1
ATOM 2155 C C . ALA A 1 270 ? -13.723 8.380 0.993 1.00 96.69 270 ALA A C 1
ATOM 2157 O O . ALA A 1 270 ? -13.814 9.050 2.023 1.00 96.69 270 ALA A O 1
ATOM 2158 N N . LYS A 1 271 ? -13.313 8.907 -0.162 1.00 95.19 271 LYS A N 1
ATOM 2159 C CA . LYS A 1 271 ? -13.012 10.326 -0.360 1.00 95.19 271 LYS A CA 1
ATOM 2160 C C . LYS A 1 271 ? -14.139 10.973 -1.163 1.00 95.19 271 LYS A C 1
ATOM 2162 O O . LYS A 1 271 ? -14.332 10.630 -2.325 1.00 95.19 271 LYS A O 1
ATOM 2167 N N . GLY A 1 272 ? -14.803 11.958 -0.571 1.00 89.50 272 GLY A N 1
ATOM 2168 C CA . GLY A 1 272 ? -15.809 12.810 -1.201 1.00 89.50 272 GLY A CA 1
ATOM 2169 C C . GLY A 1 272 ? -15.333 14.255 -1.395 1.00 89.50 272 GLY A C 1
ATOM 2170 O O . GLY A 1 272 ? -14.277 14.672 -0.903 1.00 89.50 272 GLY A O 1
ATOM 2171 N N . VAL A 1 273 ? -16.126 15.049 -2.118 1.00 85.31 273 VAL A N 1
ATOM 2172 C CA . VAL A 1 273 ? -15.877 16.483 -2.336 1.00 85.31 273 VAL A CA 1
ATOM 2173 C C . VAL A 1 273 ? -17.150 17.268 -2.028 1.00 85.31 273 VAL A C 1
ATOM 2175 O O . VAL A 1 273 ? -18.193 17.000 -2.612 1.00 85.31 273 VAL A O 1
ATOM 2178 N N . ASN A 1 274 ? -17.060 18.260 -1.137 1.00 82.25 274 ASN A N 1
ATOM 2179 C CA . ASN A 1 274 ? -18.161 19.175 -0.818 1.00 82.25 274 ASN A CA 1
ATOM 2180 C C . ASN A 1 274 ? -17.639 20.624 -0.723 1.00 82.25 274 ASN A C 1
ATOM 2182 O O . ASN A 1 274 ? -17.245 21.095 0.350 1.00 82.25 274 ASN A O 1
ATOM 2186 N N . PRO A 1 275 ? -17.584 21.352 -1.853 1.00 77.50 275 PRO A N 1
ATOM 2187 C CA . PRO A 1 275 ? -16.975 22.678 -1.900 1.00 77.50 275 PRO A CA 1
ATOM 2188 C C . PRO A 1 275 ? -17.723 23.731 -1.077 1.00 77.50 275 PRO A C 1
ATOM 2190 O O . PRO A 1 275 ? -17.089 24.624 -0.514 1.00 77.50 275 PRO A O 1
ATOM 2193 N N . GLU A 1 276 ? -19.054 23.650 -1.013 1.00 78.94 276 GLU A N 1
ATOM 2194 C CA . GLU A 1 276 ? -19.888 24.625 -0.302 1.00 78.94 276 GLU A CA 1
ATOM 2195 C C . GLU A 1 276 ? -19.714 24.513 1.206 1.00 78.94 276 GLU A C 1
ATOM 2197 O O . GLU A 1 276 ? -19.443 25.514 1.876 1.00 78.94 276 GLU A O 1
ATOM 2202 N N . TYR A 1 277 ? -19.783 23.287 1.731 1.00 75.44 277 TYR A N 1
ATOM 2203 C CA . TYR A 1 277 ? -19.549 23.051 3.146 1.00 75.44 277 TYR A CA 1
ATOM 2204 C C . TYR A 1 277 ? -18.119 23.454 3.519 1.00 75.44 277 TYR A C 1
ATOM 2206 O O . TYR A 1 277 ? -17.941 24.252 4.437 1.00 75.44 277 TYR A O 1
ATOM 2214 N N . GLY A 1 278 ? -17.115 23.049 2.729 1.00 74.38 278 GLY A N 1
ATOM 2215 C CA . GLY A 1 278 ? -15.712 23.424 2.941 1.00 74.38 278 GLY A CA 1
ATOM 2216 C C . GLY A 1 278 ? -15.465 24.936 3.031 1.00 74.38 278 GLY A C 1
ATOM 2217 O O . GLY A 1 278 ? -14.718 25.384 3.902 1.00 74.38 278 GLY A O 1
ATOM 2218 N N . LYS A 1 279 ? -16.129 25.745 2.190 1.00 75.69 279 LYS A N 1
ATOM 2219 C CA . LYS A 1 279 ? -16.063 27.218 2.274 1.00 75.69 279 LYS A CA 1
ATOM 2220 C C . LYS A 1 279 ? -16.658 27.752 3.580 1.00 75.69 279 LYS A C 1
ATOM 2222 O O . LYS A 1 279 ? -16.100 28.684 4.154 1.00 75.69 279 LYS A O 1
ATOM 2227 N N . LYS A 1 280 ? -17.758 27.160 4.056 1.00 78.44 280 LYS A N 1
ATOM 2228 C CA . LYS A 1 280 ? -18.441 27.570 5.292 1.00 78.44 280 LYS A CA 1
ATOM 2229 C C . LYS A 1 280 ? -17.582 27.317 6.536 1.00 78.44 280 LYS A C 1
ATOM 2231 O O . LYS A 1 280 ? -17.448 28.213 7.363 1.00 78.44 280 LYS A O 1
ATOM 2236 N N . ILE A 1 281 ? -16.977 26.131 6.653 1.00 76.12 281 ILE A N 1
ATOM 2237 C CA . ILE A 1 281 ? -16.174 25.749 7.835 1.00 76.12 281 ILE A CA 1
ATOM 2238 C C . ILE A 1 281 ? -14.744 26.311 7.837 1.00 76.12 281 ILE A C 1
ATOM 2240 O O . ILE A 1 281 ? -14.184 26.532 8.910 1.00 76.12 281 ILE A O 1
ATOM 2244 N N . ALA A 1 282 ? -14.137 26.568 6.672 1.00 69.25 282 ALA A N 1
ATOM 2245 C CA . ALA A 1 282 ? -12.787 27.142 6.602 1.00 69.25 282 ALA A CA 1
ATOM 2246 C C . ALA A 1 282 ? -12.724 28.619 7.046 1.00 69.25 282 ALA A C 1
ATOM 2248 O O . ALA A 1 282 ? -11.655 29.102 7.436 1.00 69.25 282 ALA A O 1
ATOM 2249 N N . GLY A 1 283 ? -13.845 29.347 6.980 1.00 69.88 283 GLY A N 1
ATOM 2250 C CA . GLY A 1 283 ? -13.885 30.791 7.221 1.00 69.88 283 GLY A CA 1
ATOM 2251 C C . GLY A 1 283 ? -12.900 31.567 6.328 1.00 69.88 283 GLY A C 1
ATOM 2252 O O . GLY A 1 283 ? -12.560 31.145 5.224 1.00 69.88 283 GLY A O 1
ATOM 2253 N N . ASN A 1 284 ? -12.383 32.699 6.825 1.00 60.88 284 ASN A N 1
ATOM 2254 C CA . ASN A 1 284 ? -11.390 33.532 6.120 1.00 60.88 284 ASN A CA 1
ATOM 2255 C C . ASN A 1 284 ? -9.940 33.002 6.209 1.00 60.88 284 ASN A C 1
ATOM 2257 O O . ASN A 1 284 ? -8.990 33.713 5.861 1.00 60.88 284 ASN A O 1
ATOM 2261 N N . ALA A 1 285 ? -9.720 31.780 6.700 1.00 60.94 285 ALA A N 1
ATOM 2262 C CA . ALA A 1 285 ? -8.373 31.257 6.894 1.00 60.94 285 ALA A CA 1
ATOM 2263 C C . ALA A 1 285 ? -7.739 30.858 5.549 1.00 60.94 285 ALA A C 1
ATOM 2265 O O . ALA A 1 285 ? -8.018 29.797 4.988 1.00 60.94 285 ALA A O 1
ATOM 2266 N N . ARG A 1 286 ? -6.815 31.693 5.050 1.00 60.75 286 ARG A N 1
ATOM 2267 C CA . ARG A 1 286 ? -6.087 31.477 3.779 1.00 60.75 286 ARG A CA 1
ATOM 2268 C C . ARG A 1 286 ? -5.386 30.113 3.684 1.00 60.75 286 ARG A C 1
ATOM 2270 O O . ARG A 1 286 ? -5.167 29.636 2.571 1.00 60.75 286 ARG A O 1
ATOM 2277 N N . ASN A 1 287 ? -5.066 29.498 4.824 1.00 63.84 287 ASN A N 1
ATOM 2278 C CA . ASN A 1 287 ? -4.331 28.236 4.926 1.00 63.84 287 ASN A CA 1
ATOM 2279 C C . ASN A 1 287 ? -5.231 26.983 4.949 1.00 63.84 287 ASN A C 1
ATOM 2281 O O . ASN A 1 287 ? -4.701 25.876 4.946 1.00 63.84 287 ASN A O 1
ATOM 2285 N N . LEU A 1 288 ? -6.566 27.126 4.936 1.00 65.50 288 LEU A N 1
ATOM 2286 C CA . LEU A 1 288 ? -7.527 26.010 5.025 1.00 65.50 288 LEU A CA 1
ATOM 2287 C C . LEU A 1 288 ? -8.195 25.657 3.682 1.00 65.50 288 LEU A C 1
ATOM 2289 O O . LEU A 1 288 ? -9.251 25.030 3.646 1.00 65.50 288 LEU A O 1
ATOM 2293 N N . LYS A 1 289 ? -7.575 26.017 2.548 1.00 64.25 289 LYS A N 1
ATOM 2294 C CA . LYS A 1 289 ? -8.131 25.807 1.191 1.00 64.25 289 LYS A CA 1
ATOM 2295 C C . LYS A 1 289 ? -8.487 24.348 0.862 1.00 64.25 289 LYS A C 1
ATOM 2297 O O . LYS A 1 289 ? -9.255 24.114 -0.063 1.00 64.25 289 LYS A O 1
ATOM 2302 N N . GLN A 1 290 ? -7.941 23.377 1.598 1.00 66.88 290 GLN A N 1
ATOM 2303 C CA . GLN A 1 290 ? -8.198 21.943 1.410 1.00 66.88 290 GLN A CA 1
ATOM 2304 C C . GLN A 1 290 ? -9.406 21.409 2.201 1.00 66.88 290 GLN A C 1
ATOM 2306 O O . GLN A 1 290 ? -9.665 20.209 2.169 1.00 66.88 290 GLN A O 1
ATOM 2311 N N . ALA A 1 291 ? -10.184 22.275 2.861 1.00 75.69 291 ALA A N 1
ATOM 2312 C CA . ALA A 1 291 ? -11.418 21.895 3.559 1.00 75.69 291 ALA A CA 1
ATOM 2313 C C . ALA A 1 291 ? -12.556 21.426 2.626 1.00 75.69 291 ALA A C 1
ATOM 2315 O O . ALA A 1 291 ? -13.644 21.123 3.094 1.00 75.69 291 ALA A O 1
ATOM 2316 N N . THR A 1 292 ? -12.338 21.383 1.309 1.00 80.88 292 THR A N 1
ATOM 2317 C CA . THR A 1 292 ? -13.324 20.931 0.314 1.00 80.88 292 THR A CA 1
ATOM 2318 C C . THR A 1 292 ? -13.350 19.415 0.122 1.00 80.88 292 THR A C 1
ATOM 2320 O O . THR A 1 292 ? -14.294 18.897 -0.473 1.00 80.88 292 THR A O 1
ATOM 2323 N N . VAL A 1 293 ? -12.323 18.705 0.599 1.00 89.00 293 VAL A N 1
ATOM 2324 C CA . VAL A 1 293 ? -12.228 17.244 0.534 1.00 89.00 293 VAL A CA 1
ATOM 2325 C C . VAL A 1 293 ? -12.712 16.658 1.851 1.00 89.00 293 VAL A C 1
ATOM 2327 O O . VAL A 1 293 ? -12.163 16.979 2.907 1.00 89.00 293 VAL A O 1
ATOM 2330 N N . PHE A 1 294 ? -13.699 15.773 1.762 1.00 92.38 294 PHE A N 1
ATOM 2331 C CA . PHE A 1 294 ? -14.281 15.074 2.900 1.00 92.38 294 PHE A CA 1
ATOM 2332 C C . PHE A 1 294 ? -13.954 13.595 2.823 1.00 92.38 294 PHE A C 1
ATOM 2334 O O . PHE A 1 294 ? -13.731 13.039 1.749 1.00 92.38 294 PHE A O 1
ATOM 2341 N N . TYR A 1 295 ? -13.914 12.979 3.986 1.00 95.88 295 TYR A N 1
ATOM 2342 C CA . TYR A 1 295 ? -13.687 11.564 4.157 1.00 95.88 295 TYR A CA 1
ATOM 2343 C C . TYR A 1 295 ? -14.891 10.994 4.878 1.00 95.88 295 TYR A C 1
ATOM 2345 O O . TYR A 1 295 ? -15.417 11.640 5.782 1.00 95.88 295 TYR A O 1
ATOM 2353 N N . GLU A 1 296 ? -15.330 9.818 4.464 1.00 96.44 296 GLU A N 1
ATOM 2354 C CA . GLU A 1 296 ? -16.466 9.122 5.055 1.00 96.44 296 GLU A CA 1
ATOM 2355 C C . GLU A 1 296 ? -16.133 7.649 5.255 1.00 96.44 296 GLU A C 1
ATOM 2357 O O . GLU A 1 296 ? -15.285 7.085 4.560 1.00 96.44 296 GLU A O 1
ATOM 2362 N N . LEU A 1 297 ? -16.786 7.030 6.232 1.00 97.56 297 LEU A N 1
ATOM 2363 C CA . LEU A 1 297 ? -16.604 5.618 6.521 1.00 97.56 297 LEU A CA 1
ATOM 2364 C C . LEU A 1 297 ? -17.404 4.774 5.517 1.00 97.56 297 LEU A C 1
ATOM 2366 O O . LEU A 1 297 ? -18.613 4.958 5.378 1.00 97.56 297 LEU A O 1
ATOM 2370 N N . THR A 1 298 ? -16.746 3.835 4.836 1.00 97.62 298 THR A N 1
ATOM 2371 C CA . THR A 1 298 ? -17.422 2.890 3.928 1.00 97.62 298 THR A CA 1
ATOM 2372 C C . THR A 1 298 ? -18.187 1.822 4.715 1.00 97.62 298 THR A C 1
ATOM 2374 O O . THR A 1 298 ? -17.987 1.672 5.920 1.00 97.62 298 THR A O 1
ATOM 2377 N N . GLU A 1 299 ? -19.013 1.006 4.052 1.00 96.75 299 GLU A N 1
ATOM 2378 C CA . GLU A 1 299 ? -19.639 -0.159 4.704 1.00 96.75 299 GLU A CA 1
ATOM 2379 C C . GLU A 1 299 ? -18.599 -1.143 5.257 1.00 96.75 299 GLU A C 1
ATOM 2381 O O . GLU A 1 299 ? -18.703 -1.583 6.402 1.00 96.75 299 GLU A O 1
ATOM 2386 N N . LYS A 1 300 ? -17.523 -1.402 4.501 1.00 96.25 300 LYS A N 1
ATOM 2387 C CA . LYS A 1 300 ? -16.379 -2.194 4.979 1.00 96.25 300 LYS A CA 1
ATOM 2388 C C . LYS A 1 300 ? -15.750 -1.564 6.228 1.00 96.25 300 LYS A C 1
ATOM 2390 O O . LYS A 1 300 ? -15.470 -2.263 7.200 1.00 96.25 300 LYS A O 1
ATOM 2395 N N . GLY A 1 301 ? -15.593 -0.238 6.233 1.00 97.50 301 GLY A N 1
ATOM 2396 C CA . GLY A 1 301 ? -15.128 0.538 7.383 1.00 97.50 301 GLY A CA 1
ATOM 2397 C C . GLY A 1 301 ? -16.029 0.412 8.611 1.00 97.50 301 GLY A C 1
ATOM 2398 O O . GLY A 1 301 ? -15.520 0.245 9.719 1.00 97.50 301 GLY A O 1
ATOM 2399 N N . LYS A 1 302 ? -17.355 0.438 8.430 1.00 96.81 302 LYS A N 1
ATOM 2400 C CA . LYS A 1 302 ? -18.341 0.257 9.510 1.00 96.81 302 LYS A CA 1
ATOM 2401 C C . LYS A 1 302 ? -18.260 -1.139 10.118 1.00 96.81 302 LYS A C 1
ATOM 2403 O O . LYS A 1 302 ? -18.229 -1.254 11.341 1.00 96.81 302 LYS A O 1
ATOM 2408 N N . VAL A 1 303 ? -18.178 -2.180 9.285 1.00 93.88 303 VAL A N 1
ATOM 2409 C CA . VAL A 1 303 ? -18.025 -3.574 9.741 1.00 93.88 303 VAL A CA 1
ATOM 2410 C C . VAL A 1 303 ? -16.723 -3.745 10.522 1.00 93.88 303 VAL A C 1
ATOM 2412 O O . VAL A 1 303 ? -16.738 -4.257 11.642 1.00 93.88 303 VAL A O 1
ATOM 2415 N N . TYR A 1 304 ? -15.611 -3.250 9.973 1.00 94.00 304 TYR A N 1
ATOM 2416 C CA . TYR A 1 304 ? -14.309 -3.274 10.636 1.00 94.00 304 TYR A CA 1
ATOM 2417 C C . TYR A 1 304 ? -14.341 -2.546 11.990 1.00 94.00 304 TYR A C 1
ATOM 2419 O O . TYR A 1 304 ? -13.920 -3.095 13.009 1.00 94.00 304 TYR A O 1
ATOM 2427 N N . LEU A 1 305 ? -14.894 -1.330 12.035 1.00 94.88 305 LEU A N 1
ATOM 2428 C CA . LEU A 1 305 ? -15.018 -0.568 13.275 1.00 94.88 305 LEU A CA 1
ATOM 2429 C C . LEU A 1 305 ? -15.894 -1.301 14.297 1.00 94.88 305 LEU A C 1
ATOM 2431 O O . LEU A 1 305 ? -15.514 -1.390 15.459 1.00 94.88 305 LEU A O 1
ATOM 2435 N N . ALA A 1 306 ? -17.040 -1.850 13.890 1.00 89.50 306 ALA A N 1
ATOM 2436 C CA . ALA A 1 306 ? -17.925 -2.593 14.787 1.00 89.50 306 ALA A CA 1
ATOM 2437 C C . ALA A 1 306 ? -17.242 -3.829 15.394 1.00 89.50 306 ALA A C 1
ATOM 2439 O O . ALA A 1 306 ? -17.509 -4.161 16.551 1.00 89.50 306 ALA A O 1
ATOM 2440 N N . HIS A 1 307 ? -16.352 -4.475 14.635 1.00 86.00 307 HIS A N 1
ATOM 2441 C CA . HIS A 1 307 ? -15.542 -5.591 15.110 1.00 86.00 307 HIS A CA 1
ATOM 2442 C C . HIS A 1 307 ? -14.533 -5.134 16.176 1.00 86.00 307 HIS A C 1
ATOM 2444 O O . HIS A 1 307 ? -14.576 -5.615 17.305 1.00 86.00 307 HIS A O 1
ATOM 2450 N N . TYR A 1 308 ? -13.686 -4.147 15.866 1.00 86.50 308 TYR A N 1
ATOM 2451 C CA . TYR A 1 308 ? -12.560 -3.772 16.735 1.00 86.50 308 TYR A CA 1
ATOM 2452 C C . TYR A 1 308 ? -12.889 -2.760 17.839 1.00 86.50 308 TYR A C 1
ATOM 2454 O O . TYR A 1 308 ? -12.149 -2.668 18.824 1.00 86.50 308 TYR A O 1
ATOM 2462 N N . LYS A 1 309 ? -13.992 -2.008 17.728 1.00 85.25 309 LYS A N 1
ATOM 2463 C CA . LYS A 1 309 ? -14.445 -1.065 18.770 1.00 85.25 309 LYS A CA 1
ATOM 2464 C C . LYS A 1 309 ? -14.790 -1.783 20.076 1.00 85.25 309 LYS A C 1
ATOM 2466 O O . LYS A 1 309 ? -14.653 -1.193 21.140 1.00 85.25 309 LYS A O 1
ATOM 2471 N N . ARG A 1 310 ? -15.198 -3.054 20.000 1.00 79.88 310 ARG A N 1
ATOM 2472 C CA . ARG A 1 310 ? -15.489 -3.891 21.173 1.00 79.88 310 ARG A CA 1
ATOM 2473 C C . ARG A 1 310 ? -14.232 -4.302 21.935 1.00 79.88 310 ARG A C 1
ATOM 2475 O O . ARG A 1 310 ? -14.345 -4.689 23.093 1.00 79.88 310 ARG A O 1
ATOM 2482 N N . ASN A 1 311 ? -13.057 -4.224 21.307 1.00 83.06 311 ASN A N 1
ATOM 2483 C CA . ASN A 1 311 ? -11.826 -4.647 21.953 1.00 83.06 311 ASN A CA 1
ATOM 2484 C C . ASN A 1 311 ? -11.474 -3.671 23.073 1.00 83.06 311 ASN A C 1
ATOM 2486 O O . ASN A 1 311 ? -11.333 -2.468 22.827 1.00 83.06 311 ASN A O 1
ATOM 2490 N N . LYS A 1 312 ? -11.280 -4.198 24.283 1.00 81.00 312 LYS A N 1
ATOM 2491 C CA . LYS A 1 312 ? -10.844 -3.403 25.427 1.00 81.00 312 LYS A CA 1
ATOM 2492 C C . LYS A 1 312 ? -9.364 -3.075 25.286 1.00 81.00 312 LYS A C 1
ATOM 2494 O O . LYS A 1 312 ? -8.526 -3.967 25.162 1.00 81.00 312 LYS A O 1
ATOM 2499 N N . LEU A 1 313 ? -9.050 -1.789 25.284 1.00 79.94 313 LEU A N 1
ATOM 2500 C CA . LEU A 1 313 ? -7.684 -1.293 25.224 1.00 79.94 313 LEU A CA 1
ATOM 2501 C C . LEU A 1 313 ? -7.065 -1.317 26.622 1.00 79.94 313 LEU A C 1
ATOM 2503 O O . LEU A 1 313 ? -7.652 -0.788 27.564 1.00 79.94 313 LEU A O 1
ATOM 2507 N N . ILE A 1 314 ? -5.895 -1.941 26.757 1.00 78.44 314 ILE A N 1
ATOM 2508 C CA . ILE A 1 314 ? -5.213 -2.092 28.048 1.00 78.44 314 ILE A CA 1
ATOM 2509 C C . ILE A 1 314 ? -3.855 -1.401 27.979 1.00 78.44 314 ILE A C 1
ATOM 2511 O O . ILE A 1 314 ? -2.992 -1.774 27.181 1.00 78.44 314 ILE A O 1
ATOM 2515 N N . TYR A 1 315 ? -3.643 -0.414 28.849 1.00 73.62 315 TYR A N 1
ATOM 2516 C CA . TYR A 1 315 ? -2.368 0.287 28.948 1.00 73.62 315 TYR A CA 1
ATOM 2517 C C . TYR A 1 315 ? -1.438 -0.372 29.954 1.00 73.62 315 TYR A C 1
ATOM 2519 O O . TYR A 1 315 ? -1.811 -0.667 31.089 1.00 73.62 315 TYR A O 1
ATOM 2527 N N . TYR A 1 316 ? -0.169 -0.487 29.571 1.00 73.19 316 TYR A N 1
ATOM 2528 C CA . TYR A 1 316 ? 0.880 -0.926 30.483 1.00 73.19 316 TYR A CA 1
ATOM 2529 C C . TYR A 1 316 ? 1.005 -0.024 31.706 1.00 73.19 316 TYR A C 1
ATOM 2531 O O . TYR A 1 316 ? 1.231 -0.524 32.795 1.00 73.19 316 TYR A O 1
ATOM 2539 N N . SER A 1 317 ? 0.807 1.291 31.570 1.00 67.75 317 SER A N 1
ATOM 2540 C CA . SER A 1 317 ? 0.835 2.199 32.721 1.00 67.75 317 SER A CA 1
ATOM 2541 C C . SER A 1 317 ? -0.252 1.898 33.750 1.00 67.75 317 SER A C 1
ATOM 2543 O O . SER A 1 317 ? -0.035 2.129 34.935 1.00 67.75 317 SER A O 1
ATOM 2545 N N . ASP A 1 318 ? -1.410 1.405 33.313 1.00 73.31 318 ASP A N 1
ATOM 2546 C CA . ASP A 1 318 ? -2.532 1.107 34.206 1.00 73.31 318 ASP A CA 1
ATOM 2547 C C . ASP A 1 318 ? -2.287 -0.210 34.945 1.00 73.31 318 ASP A C 1
ATOM 2549 O O . ASP A 1 318 ? -2.505 -0.291 36.158 1.00 73.31 318 ASP A O 1
ATOM 2553 N N . LEU A 1 319 ? -1.713 -1.190 34.234 1.00 77.50 319 LEU A N 1
ATOM 2554 C CA . LEU A 1 319 ? -1.175 -2.403 34.840 1.00 77.50 319 LEU A CA 1
ATOM 2555 C C . LEU A 1 319 ? -0.059 -2.050 35.838 1.00 77.50 319 LEU A C 1
ATOM 2557 O O . LEU A 1 319 ? -0.160 -2.419 36.997 1.00 77.50 319 LEU A O 1
ATOM 2561 N N . TYR A 1 320 ? 0.949 -1.271 35.436 1.00 76.69 320 TYR A N 1
ATOM 2562 C CA . TYR A 1 320 ? 2.139 -0.952 36.237 1.00 76.69 320 TYR A CA 1
ATOM 2563 C C . TYR A 1 320 ? 1.831 -0.142 37.503 1.00 76.69 320 TYR A C 1
ATOM 2565 O O . TYR A 1 320 ? 2.437 -0.353 38.548 1.00 76.69 320 TYR A O 1
ATOM 2573 N N . LYS A 1 321 ? 0.879 0.800 37.438 1.00 76.12 321 LYS A N 1
ATOM 2574 C CA . LYS A 1 321 ? 0.442 1.561 38.623 1.00 76.12 321 LYS A CA 1
ATOM 2575 C C . LYS A 1 321 ? -0.177 0.671 39.700 1.00 76.12 321 LYS A C 1
ATOM 2577 O O . LYS A 1 321 ? -0.206 1.070 40.860 1.00 76.12 321 LYS A O 1
ATOM 2582 N N . SER A 1 322 ? -0.719 -0.477 39.305 1.00 78.88 322 SER A N 1
ATOM 2583 C CA . SER A 1 322 ? -1.556 -1.313 40.164 1.00 78.88 322 SER A CA 1
ATOM 2584 C C . SER A 1 322 ? -0.901 -2.635 40.551 1.00 78.88 322 SER A C 1
ATOM 2586 O O . SER A 1 322 ? -1.155 -3.152 41.633 1.00 78.88 322 SER A O 1
ATOM 2588 N N . LEU A 1 323 ? -0.091 -3.173 39.647 1.00 77.19 323 LEU A N 1
ATOM 2589 C CA . LEU A 1 323 ? 0.655 -4.414 39.732 1.00 77.19 323 LEU A CA 1
ATOM 2590 C C . LEU A 1 323 ? 2.118 -3.994 39.646 1.00 77.19 323 LEU A C 1
ATOM 2592 O O . LEU A 1 323 ? 2.516 -3.394 38.647 1.00 77.19 323 LEU A O 1
ATOM 2596 N N . GLY A 1 324 ? 2.913 -4.236 40.687 1.00 77.06 324 GLY A N 1
ATOM 2597 C CA . GLY A 1 324 ? 4.327 -3.850 40.669 1.00 77.06 324 GLY A CA 1
ATOM 2598 C C . GLY A 1 324 ? 5.082 -4.456 39.473 1.00 77.06 324 GLY A C 1
ATOM 2599 O O . GLY A 1 324 ? 4.577 -5.333 38.773 1.00 77.06 324 GLY A O 1
ATOM 2600 N N . GLU A 1 325 ? 6.328 -4.040 39.250 1.00 74.38 325 GLU A N 1
ATOM 2601 C CA . GLU A 1 325 ? 7.145 -4.449 38.091 1.00 74.38 325 GLU A CA 1
ATOM 2602 C C . GLU A 1 325 ? 7.204 -5.975 37.849 1.00 74.38 325 GLU A C 1
ATOM 2604 O O . GLU A 1 325 ? 7.191 -6.432 36.710 1.00 74.38 325 GLU A O 1
ATOM 2609 N N . GLY A 1 326 ? 7.215 -6.799 38.901 1.00 76.00 326 GLY A N 1
ATOM 2610 C CA . GLY A 1 326 ? 7.189 -8.259 38.747 1.00 76.00 326 GLY A CA 1
ATOM 2611 C C . GLY A 1 326 ? 5.839 -8.812 38.269 1.00 76.00 326 GLY A C 1
ATOM 2612 O O . GLY A 1 326 ? 5.795 -9.778 37.508 1.00 76.00 326 GLY A O 1
ATOM 2613 N N . GLU A 1 327 ? 4.737 -8.200 38.694 1.00 83.06 327 GLU A N 1
ATOM 2614 C CA . GLU A 1 327 ? 3.370 -8.662 38.430 1.00 83.06 327 GLU A CA 1
ATOM 2615 C C . GLU A 1 327 ? 2.829 -8.127 37.102 1.00 83.06 327 GLU A C 1
ATOM 2617 O O . GLU A 1 327 ? 2.062 -8.815 36.428 1.00 83.06 327 GLU A O 1
ATOM 2622 N N . VAL A 1 328 ? 3.274 -6.942 36.671 1.00 81.25 328 VAL A N 1
ATOM 2623 C CA . VAL A 1 328 ? 2.884 -6.349 35.382 1.00 81.25 328 VAL A CA 1
ATOM 2624 C C . VAL A 1 328 ? 3.302 -7.235 34.204 1.00 81.25 328 VAL A C 1
ATOM 2626 O O . VAL A 1 328 ? 2.538 -7.406 33.257 1.00 81.25 328 VAL A O 1
ATOM 2629 N N . LEU A 1 329 ? 4.490 -7.850 34.273 1.00 77.38 329 LEU A N 1
ATOM 2630 C CA . LEU A 1 329 ? 5.007 -8.732 33.225 1.00 77.38 329 LEU A CA 1
ATOM 2631 C C . LEU A 1 329 ? 4.245 -10.046 33.178 1.00 77.38 329 LEU A C 1
ATOM 2633 O O . LEU A 1 329 ? 3.960 -10.557 32.099 1.00 77.38 329 LEU A O 1
ATOM 2637 N N . GLN A 1 330 ? 3.887 -10.570 34.349 1.00 84.12 330 GLN A N 1
ATOM 2638 C CA . GLN A 1 330 ? 3.054 -11.759 34.468 1.00 84.12 330 GLN A CA 1
ATOM 2639 C C . GLN A 1 330 ? 1.653 -11.485 33.902 1.00 84.12 330 GLN A C 1
ATOM 2641 O O . GLN A 1 330 ? 1.160 -12.267 33.094 1.00 84.12 330 GLN A O 1
ATOM 2646 N N . ALA A 1 331 ? 1.049 -10.339 34.234 1.00 84.88 331 ALA A N 1
ATOM 2647 C CA . ALA A 1 331 ? -0.235 -9.912 33.681 1.00 84.88 331 ALA A CA 1
ATOM 2648 C C . ALA A 1 331 ? -0.182 -9.741 32.163 1.00 84.88 331 ALA A C 1
ATOM 2650 O O . ALA A 1 331 ? -1.039 -10.257 31.448 1.00 84.88 331 ALA A O 1
ATOM 2651 N N . ALA A 1 332 ? 0.849 -9.072 31.659 1.00 79.69 332 ALA A N 1
ATOM 2652 C CA . ALA A 1 332 ? 1.032 -8.861 30.235 1.00 79.69 332 ALA A CA 1
ATOM 2653 C C . ALA A 1 332 ? 1.291 -10.175 29.474 1.00 79.69 332 ALA A C 1
ATOM 2655 O O . ALA A 1 332 ? 0.769 -10.357 28.375 1.00 79.69 332 ALA A O 1
ATOM 2656 N N . PHE A 1 333 ? 2.033 -11.115 30.068 1.00 81.31 333 PHE A N 1
ATOM 2657 C CA . PHE A 1 333 ? 2.229 -12.456 29.516 1.00 81.31 333 PHE A CA 1
ATOM 2658 C C . PHE A 1 333 ? 0.925 -13.263 29.491 1.00 81.31 333 PHE A C 1
ATOM 2660 O O . PHE A 1 333 ? 0.621 -13.879 28.469 1.00 81.31 333 PHE A O 1
ATOM 2667 N N . ILE A 1 334 ? 0.122 -13.225 30.562 1.00 83.19 334 ILE A N 1
ATOM 2668 C CA . ILE A 1 334 ? -1.206 -13.862 30.602 1.00 83.19 334 ILE A CA 1
ATOM 2669 C C . ILE A 1 334 ? -2.097 -13.281 29.500 1.00 83.19 334 ILE A C 1
ATOM 2671 O O . ILE A 1 334 ? -2.645 -14.039 28.702 1.00 83.19 334 ILE A O 1
ATOM 2675 N N . LEU A 1 335 ? -2.191 -11.951 29.403 1.00 80.94 335 LEU A N 1
ATOM 2676 C CA . LEU A 1 335 ? -2.998 -11.278 28.383 1.00 80.94 335 LEU A CA 1
ATOM 2677 C C . LEU A 1 335 ? -2.538 -11.630 26.967 1.00 80.94 335 LEU A C 1
ATOM 2679 O O . LEU A 1 335 ? -3.370 -11.964 26.132 1.00 80.94 335 LEU A O 1
ATOM 2683 N N . ALA A 1 336 ? -1.232 -11.612 26.693 1.00 74.25 336 ALA A N 1
ATOM 2684 C CA . ALA A 1 336 ? -0.702 -11.985 25.384 1.00 74.25 336 ALA A CA 1
ATOM 2685 C C . ALA A 1 336 ? -0.982 -13.456 25.042 1.00 74.25 336 ALA A C 1
ATOM 2687 O O . ALA A 1 336 ? -1.370 -13.756 23.914 1.00 74.25 336 ALA A O 1
ATOM 2688 N N . SER A 1 337 ? -0.840 -14.357 26.019 1.00 75.12 337 SER A N 1
ATOM 2689 C CA . SER A 1 337 ? -1.111 -15.788 25.849 1.00 75.12 337 SER A CA 1
ATOM 2690 C C . SER A 1 337 ? -2.586 -16.036 25.523 1.00 75.12 337 SER A C 1
ATOM 2692 O O . SER A 1 337 ? -2.900 -16.729 24.558 1.00 75.12 337 SER A O 1
ATOM 2694 N N . LEU A 1 338 ? -3.493 -15.417 26.282 1.00 76.56 338 LEU A N 1
ATOM 2695 C CA . LEU A 1 338 ? -4.935 -15.529 26.063 1.00 76.56 338 LEU A CA 1
ATOM 2696 C C . LEU A 1 338 ? -5.386 -14.838 24.763 1.00 76.56 338 LEU A C 1
ATOM 2698 O O . LEU A 1 338 ? -6.224 -15.363 24.040 1.00 76.56 338 LEU A O 1
ATOM 2702 N N . ASN A 1 339 ? -4.808 -13.688 24.404 1.00 72.12 339 ASN A N 1
ATOM 2703 C CA . ASN A 1 339 ? -5.138 -13.019 23.140 1.00 72.12 339 ASN A CA 1
ATOM 2704 C C . ASN A 1 339 ? -4.671 -13.841 21.927 1.00 72.12 339 ASN A C 1
ATOM 2706 O O . ASN A 1 339 ? -5.352 -13.908 20.904 1.00 72.12 339 ASN A O 1
ATOM 2710 N N . TYR A 1 340 ? -3.514 -14.502 22.046 1.00 69.50 340 TYR A N 1
ATOM 2711 C CA . TYR A 1 340 ? -3.026 -15.427 21.026 1.00 69.50 340 TYR A CA 1
ATOM 2712 C C . TYR A 1 340 ? -3.958 -16.635 20.862 1.00 69.50 340 TYR A C 1
ATOM 2714 O O . TYR A 1 340 ? -4.195 -17.067 19.735 1.00 69.50 340 TYR A O 1
ATOM 2722 N N . SER A 1 341 ? -4.515 -17.151 21.963 1.00 65.75 341 SER A N 1
ATOM 2723 C CA . SER A 1 341 ? -5.453 -18.276 21.939 1.00 65.75 341 SER A CA 1
ATOM 2724 C C . SER A 1 341 ? -6.740 -17.915 21.177 1.00 65.75 341 SER A C 1
ATOM 2726 O O . SER A 1 341 ? -7.156 -18.655 20.294 1.00 65.75 341 SER A O 1
ATOM 2728 N N . ILE A 1 342 ? -7.303 -16.718 21.384 1.00 62.25 342 ILE A N 1
ATOM 2729 C CA . ILE A 1 342 ? -8.456 -16.234 20.594 1.00 62.25 342 ILE A CA 1
ATOM 2730 C C . ILE A 1 342 ? -8.113 -16.111 19.105 1.00 62.25 342 ILE A C 1
ATOM 2732 O O . ILE A 1 342 ? -8.892 -16.526 18.246 1.00 62.25 342 ILE A O 1
ATOM 2736 N N . ALA A 1 343 ? -6.955 -15.523 18.789 1.00 57.62 343 ALA A N 1
ATOM 2737 C CA . ALA A 1 343 ? -6.539 -15.315 17.404 1.00 57.62 343 ALA A CA 1
ATOM 2738 C C . ALA A 1 343 ? -6.312 -16.642 16.657 1.00 57.62 343 ALA A C 1
ATOM 2740 O O . ALA A 1 343 ? -6.443 -16.692 15.435 1.00 57.62 343 ALA A O 1
ATOM 2741 N N . ASN A 1 344 ? -5.993 -17.717 17.380 1.00 54.66 344 ASN A N 1
ATOM 2742 C CA . ASN A 1 344 ? -5.773 -19.040 16.822 1.00 54.66 344 ASN A CA 1
ATOM 2743 C C . ASN A 1 344 ? -6.959 -19.953 17.158 1.00 54.66 344 ASN A C 1
ATOM 2745 O O . ASN A 1 344 ? -6.972 -20.618 18.189 1.00 54.66 344 ASN A O 1
ATOM 2749 N N . THR A 1 345 ? -7.936 -20.035 16.249 1.00 50.34 345 THR A N 1
ATOM 2750 C CA . THR A 1 345 ? -9.193 -20.808 16.406 1.00 50.34 345 THR A CA 1
ATOM 2751 C C . THR A 1 345 ? -9.028 -22.263 16.877 1.00 50.34 345 THR A C 1
ATOM 2753 O O . THR A 1 345 ? -10.000 -22.874 17.320 1.00 50.34 345 THR A O 1
ATOM 2756 N N . ARG A 1 346 ? -7.815 -22.831 16.804 1.00 44.25 346 ARG A N 1
ATOM 2757 C CA . ARG A 1 346 ? -7.469 -24.189 17.254 1.00 44.25 346 ARG A CA 1
ATOM 2758 C C . ARG A 1 346 ? -7.141 -24.305 18.745 1.00 44.25 346 ARG A C 1
ATOM 2760 O O . ARG A 1 346 ? -7.141 -25.419 19.263 1.00 44.25 346 ARG A O 1
ATOM 2767 N N . VAL A 1 347 ? -6.846 -23.204 19.434 1.00 52.91 347 VAL A N 1
ATOM 2768 C CA . VAL A 1 347 ? -6.521 -23.185 20.868 1.00 52.91 347 VAL A CA 1
ATOM 2769 C C . VAL A 1 347 ? -7.431 -22.165 21.541 1.00 52.91 347 VAL A C 1
ATOM 2771 O O . VAL A 1 347 ? -7.023 -21.049 21.810 1.00 52.91 347 VAL A O 1
ATOM 2774 N N . GLN A 1 348 ? -8.684 -22.533 21.808 1.00 56.03 348 GLN A N 1
ATOM 2775 C CA . GLN A 1 348 ? -9.656 -21.602 22.405 1.00 56.03 348 GLN A CA 1
ATOM 2776 C C . GLN A 1 348 ? -9.343 -21.257 23.868 1.00 56.03 348 GLN A C 1
ATOM 2778 O O . GLN A 1 348 ? -9.814 -20.247 24.379 1.00 56.03 348 GLN A O 1
ATOM 2783 N N . SER A 1 349 ? -8.520 -22.059 24.546 1.00 63.19 349 SER A N 1
ATOM 2784 C CA . SER A 1 349 ? -8.252 -21.889 25.968 1.00 63.19 349 SER A CA 1
ATOM 2785 C C . SER A 1 349 ? -6.866 -22.405 26.374 1.00 63.19 349 SER A C 1
ATOM 2787 O O . SER A 1 349 ? -6.268 -23.274 25.723 1.00 63.19 349 SER A O 1
ATOM 2789 N N . ILE A 1 350 ? -6.323 -21.852 27.461 1.00 69.88 350 ILE A N 1
ATOM 2790 C CA . ILE A 1 350 ? -5.026 -22.247 28.030 1.00 69.88 350 ILE A CA 1
ATOM 2791 C C . ILE A 1 350 ? -5.274 -22.876 29.394 1.00 69.88 350 ILE A C 1
ATOM 2793 O O . ILE A 1 350 ? -5.977 -22.313 30.226 1.00 69.88 350 ILE A O 1
ATOM 2797 N N . HIS A 1 351 ? -4.699 -24.054 29.629 1.00 76.88 351 HIS A N 1
ATOM 2798 C CA . HIS A 1 351 ? -4.874 -24.760 30.894 1.00 76.88 351 HIS A CA 1
ATOM 2799 C C . HIS A 1 351 ? -4.270 -23.932 32.037 1.00 76.88 351 HIS A C 1
ATOM 2801 O O . HIS A 1 351 ? -3.131 -23.484 31.929 1.00 76.88 351 HIS A O 1
ATOM 2807 N N . SER A 1 352 ? -4.991 -23.758 33.143 1.00 73.81 352 SER A N 1
ATOM 2808 C CA . SER A 1 352 ? -4.540 -23.005 34.325 1.00 73.81 352 SER A CA 1
ATOM 2809 C C . SER A 1 352 ? -3.185 -23.488 34.866 1.00 73.81 352 SER A C 1
ATOM 2811 O O . SER A 1 352 ? -2.313 -22.671 35.158 1.00 73.81 352 SER A O 1
ATOM 2813 N N . ASN A 1 353 ? -2.948 -24.806 34.868 1.00 76.81 353 ASN A N 1
ATOM 2814 C CA . ASN A 1 353 ? -1.666 -25.428 35.218 1.00 76.81 353 ASN A CA 1
ATOM 2815 C C . ASN A 1 353 ? -0.471 -24.900 34.405 1.00 76.81 353 ASN A C 1
ATOM 2817 O O . ASN A 1 353 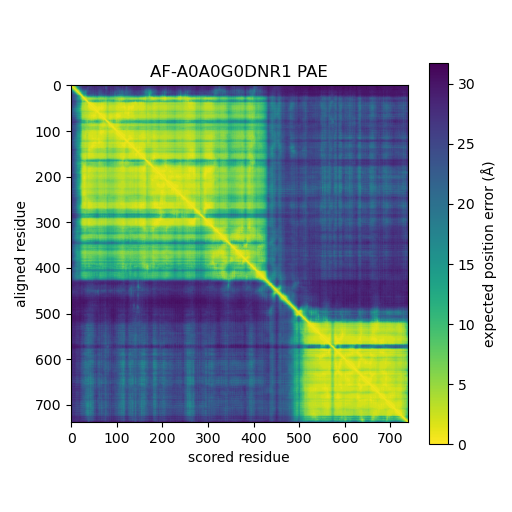? 0.650 -24.911 34.910 1.00 76.81 353 ASN A O 1
ATOM 2821 N N . PHE A 1 354 ? -0.672 -24.424 33.167 1.00 77.56 354 PHE A N 1
ATOM 2822 C CA . PHE A 1 354 ? 0.394 -23.771 32.401 1.00 77.56 354 PHE A CA 1
ATOM 2823 C C . PHE A 1 354 ? 0.853 -22.497 33.114 1.00 77.56 354 PHE A C 1
ATOM 2825 O O . PHE A 1 354 ? 2.043 -22.318 33.362 1.00 77.56 354 PHE A O 1
ATOM 2832 N N . PHE A 1 355 ? -0.085 -21.638 33.517 1.00 77.56 355 PHE A N 1
ATOM 2833 C CA . PHE A 1 355 ? 0.246 -20.421 34.253 1.00 77.56 355 PHE A CA 1
ATOM 2834 C C . PHE A 1 355 ? 0.789 -20.732 35.644 1.00 77.56 355 PHE A C 1
ATOM 2836 O O . PHE A 1 355 ? 1.758 -20.107 36.058 1.00 77.56 355 PHE A O 1
ATOM 2843 N N . GLU A 1 356 ? 0.261 -21.740 36.333 1.00 81.06 356 GLU A N 1
ATOM 2844 C CA . GLU A 1 356 ? 0.826 -22.177 37.613 1.00 81.06 356 GLU A CA 1
ATOM 2845 C 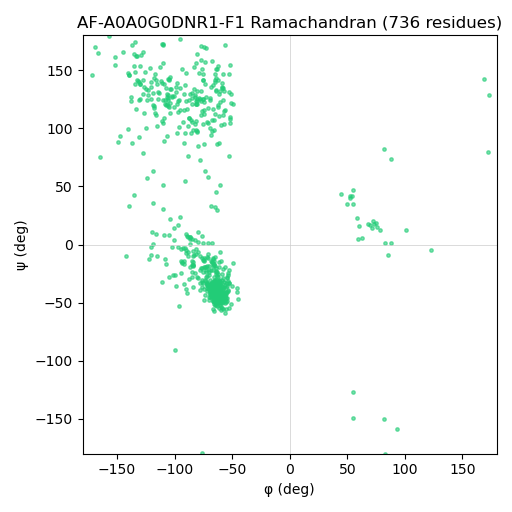C . GLU A 1 356 ? 2.280 -22.644 37.480 1.00 81.06 356 GLU A C 1
ATOM 2847 O O . GLU A 1 356 ? 3.125 -22.261 38.284 1.00 81.06 356 GLU A O 1
ATOM 2852 N N . THR A 1 357 ? 2.600 -23.385 36.419 1.00 76.88 357 THR A N 1
ATOM 2853 C CA . THR A 1 357 ? 3.961 -23.878 36.159 1.00 76.88 357 THR A CA 1
ATOM 2854 C C . THR A 1 357 ? 4.926 -22.749 35.788 1.00 76.88 357 THR A C 1
ATOM 2856 O O . THR A 1 357 ? 6.083 -22.756 36.201 1.00 76.88 357 THR A O 1
ATOM 2859 N N . ILE A 1 358 ? 4.468 -21.785 34.986 1.00 73.00 358 ILE A N 1
ATOM 2860 C CA . ILE A 1 358 ? 5.321 -20.746 34.392 1.00 73.00 358 ILE A CA 1
ATOM 2861 C C . ILE A 1 358 ? 5.448 -19.513 35.296 1.00 73.00 358 ILE A C 1
ATOM 2863 O O . ILE A 1 358 ? 6.539 -18.959 35.449 1.00 73.00 358 ILE A O 1
ATOM 2867 N N . ILE A 1 359 ? 4.338 -19.088 35.898 1.00 76.81 359 ILE A N 1
ATOM 2868 C CA . ILE A 1 359 ? 4.216 -17.861 36.696 1.00 76.81 359 ILE A CA 1
ATOM 2869 C C . ILE A 1 359 ? 4.252 -18.165 38.202 1.00 76.81 359 ILE A C 1
ATOM 2871 O O . ILE A 1 359 ? 4.678 -17.320 38.991 1.00 76.81 359 ILE A O 1
ATOM 2875 N N . GLY A 1 360 ? 3.849 -19.369 38.615 1.00 83.00 360 GLY A N 1
ATOM 2876 C CA . GLY A 1 360 ? 3.629 -19.703 40.021 1.00 83.00 360 GLY A CA 1
ATOM 2877 C C . GLY A 1 360 ? 2.247 -19.254 40.517 1.00 83.00 360 GLY A C 1
ATOM 2878 O O . GLY A 1 360 ? 1.484 -18.646 39.767 1.00 83.00 360 GLY A O 1
ATOM 2879 N N . PRO A 1 361 ? 1.908 -19.497 41.795 1.00 82.50 361 PRO A N 1
ATOM 2880 C CA . PRO A 1 361 ? 0.547 -19.342 42.330 1.00 82.50 361 PRO A CA 1
ATOM 2881 C C . PRO A 1 361 ? -0.017 -17.912 42.254 1.00 82.50 361 PRO A C 1
ATOM 2883 O O . PRO A 1 361 ? -1.225 -17.716 42.370 1.00 82.50 361 PRO A O 1
ATOM 2886 N N . ASN A 1 362 ? 0.830 -16.902 42.024 1.00 83.94 362 ASN A N 1
ATOM 2887 C CA . ASN A 1 362 ? 0.395 -15.510 41.923 1.00 83.94 362 ASN A CA 1
ATOM 2888 C C . ASN A 1 362 ? -0.480 -15.224 40.686 1.00 83.94 362 ASN A C 1
ATOM 2890 O O . ASN A 1 362 ? -1.163 -14.199 40.648 1.00 83.94 362 ASN A O 1
ATOM 2894 N N . TRP A 1 363 ? -0.514 -16.122 39.690 1.00 85.88 363 TRP A N 1
ATOM 2895 C CA . TRP A 1 363 ? -1.354 -15.944 38.500 1.00 85.88 363 TRP A CA 1
ATOM 2896 C C . TRP A 1 363 ? -2.840 -15.767 38.854 1.00 85.88 363 TRP A C 1
ATOM 2898 O O . TRP A 1 363 ? -3.530 -15.003 38.182 1.00 85.88 363 TRP A O 1
ATOM 2908 N N . ILE A 1 364 ? -3.323 -16.396 39.936 1.00 86.62 364 ILE A N 1
ATOM 2909 C CA . ILE A 1 364 ? -4.718 -16.287 40.399 1.00 86.62 364 ILE A CA 1
ATOM 2910 C C . ILE A 1 364 ? -5.038 -14.850 40.822 1.00 86.62 364 ILE A C 1
ATOM 2912 O O . ILE A 1 364 ? -6.074 -14.301 40.437 1.00 86.62 364 ILE A O 1
ATOM 2916 N N . ASN A 1 365 ? -4.137 -14.216 41.578 1.00 86.69 365 ASN A N 1
ATOM 2917 C CA . ASN A 1 365 ? -4.292 -12.826 42.011 1.00 86.69 365 ASN A CA 1
ATOM 2918 C C . ASN A 1 365 ? -4.305 -11.885 40.805 1.00 86.69 365 ASN A C 1
ATOM 2920 O O . ASN A 1 365 ? -5.136 -10.981 40.730 1.00 86.69 365 ASN A O 1
ATOM 2924 N N . ILE A 1 366 ? -3.438 -12.146 39.825 1.00 86.81 366 ILE A N 1
ATOM 2925 C CA . ILE A 1 366 ? -3.360 -11.360 38.595 1.00 86.81 366 ILE A CA 1
ATOM 2926 C C . ILE A 1 366 ? -4.629 -11.520 37.758 1.00 86.81 366 ILE A C 1
ATOM 2928 O O . ILE A 1 366 ? -5.218 -10.519 37.363 1.00 86.81 366 ILE A O 1
ATOM 2932 N N . VAL A 1 367 ? -5.107 -12.743 37.525 1.00 85.56 367 VAL A N 1
ATOM 2933 C CA . VAL A 1 367 ? -6.362 -12.978 36.790 1.00 85.56 367 VAL A CA 1
ATOM 2934 C C . VAL A 1 367 ? -7.546 -12.345 37.520 1.00 85.56 367 VAL A C 1
ATOM 2936 O O . VAL A 1 367 ? -8.393 -11.717 36.888 1.00 85.56 367 VAL A O 1
ATOM 2939 N N . THR A 1 368 ? -7.582 -12.430 38.851 1.00 88.38 368 THR A N 1
ATOM 2940 C CA . THR A 1 368 ? -8.604 -11.762 39.671 1.00 88.38 368 THR A CA 1
ATOM 2941 C C . THR A 1 368 ? -8.545 -10.244 39.507 1.00 88.38 368 THR A C 1
ATOM 2943 O O . THR A 1 368 ? -9.584 -9.597 39.356 1.00 88.38 368 THR A O 1
ATOM 2946 N N . TYR A 1 369 ? -7.347 -9.661 39.476 1.00 87.75 369 TYR A N 1
ATOM 2947 C CA . TYR A 1 369 ? -7.159 -8.240 39.204 1.00 87.75 369 TYR A CA 1
ATOM 2948 C C . TYR A 1 369 ? -7.642 -7.864 37.792 1.00 87.75 369 TYR A C 1
ATOM 2950 O O . TYR A 1 369 ? -8.442 -6.938 37.649 1.00 87.75 369 TYR A O 1
ATOM 2958 N N . LEU A 1 370 ? -7.231 -8.609 36.759 1.00 85.88 370 LEU A N 1
ATOM 2959 C CA . LEU A 1 370 ? -7.646 -8.391 35.367 1.00 85.88 370 LEU A CA 1
ATOM 2960 C C . LEU A 1 370 ? -9.180 -8.428 35.232 1.00 85.88 370 LEU A C 1
ATOM 2962 O O . LEU A 1 370 ? -9.768 -7.552 34.599 1.00 85.88 370 LEU A O 1
ATOM 2966 N N . LYS A 1 371 ? -9.836 -9.381 35.903 1.00 86.75 371 LYS A N 1
ATOM 2967 C CA . LYS A 1 371 ? -11.300 -9.496 35.957 1.00 86.75 371 LYS A CA 1
ATOM 2968 C C . LYS A 1 371 ? -11.982 -8.335 36.662 1.00 86.75 371 LYS A C 1
ATOM 2970 O O . LYS A 1 371 ? -12.969 -7.810 36.171 1.00 86.75 371 LYS A O 1
ATOM 2975 N N . THR A 1 372 ? -11.513 -7.977 37.851 1.00 86.69 372 THR A N 1
ATOM 2976 C CA . THR A 1 372 ? -12.271 -7.090 38.749 1.00 86.69 372 THR A CA 1
ATOM 2977 C C . THR A 1 372 ? -11.934 -5.619 38.565 1.00 86.69 372 THR A C 1
ATOM 2979 O O . THR A 1 372 ? -12.803 -4.771 38.734 1.00 86.69 372 THR A O 1
ATOM 2982 N N . LYS A 1 373 ? -10.676 -5.298 38.247 1.00 85.69 373 LYS A N 1
ATOM 2983 C CA . LYS A 1 373 ? -10.193 -3.916 38.120 1.00 85.69 373 LYS A CA 1
ATOM 2984 C C . LYS A 1 373 ? -10.137 -3.446 36.682 1.00 85.69 373 LYS A C 1
ATOM 2986 O O . LYS A 1 373 ? -10.415 -2.281 36.430 1.00 85.69 373 LYS A O 1
ATOM 2991 N N . LEU A 1 374 ? -9.801 -4.345 35.759 1.00 81.94 374 LEU A N 1
ATOM 2992 C CA . LEU A 1 374 ? -9.802 -4.040 34.332 1.00 81.94 374 LEU A CA 1
ATOM 2993 C C . LEU A 1 374 ? -11.042 -4.569 33.617 1.00 81.94 374 LEU A C 1
ATOM 2995 O O . LEU A 1 374 ? -11.110 -4.420 32.406 1.00 81.94 374 LEU A O 1
ATOM 2999 N N . GLU A 1 375 ? -12.011 -5.158 34.327 1.00 84.38 375 GLU A N 1
ATOM 3000 C CA . GLU A 1 375 ? -13.269 -5.706 33.785 1.00 84.38 375 GLU A CA 1
ATOM 3001 C C . GLU A 1 375 ? -13.042 -6.526 32.503 1.00 84.38 375 GLU A C 1
ATOM 3003 O O . GLU A 1 375 ? -13.721 -6.343 31.492 1.00 84.38 375 GLU A O 1
ATOM 3008 N N . ILE A 1 376 ? -12.000 -7.360 32.514 1.00 83.75 376 ILE A N 1
ATOM 3009 C CA . ILE A 1 376 ? -11.684 -8.278 31.422 1.00 83.75 376 ILE A CA 1
ATOM 3010 C C . ILE A 1 376 ? -12.459 -9.561 31.680 1.00 83.75 376 ILE A C 1
ATOM 3012 O O . ILE A 1 376 ? -12.332 -10.183 32.739 1.00 83.75 376 ILE A O 1
ATOM 3016 N N . GLU A 1 377 ? -13.263 -9.970 30.710 1.00 85.88 377 GLU A N 1
ATOM 3017 C CA . GLU A 1 377 ? -14.080 -11.165 30.838 1.00 85.88 377 GLU A CA 1
ATOM 3018 C C . GLU A 1 377 ? -13.217 -12.395 30.553 1.00 85.88 377 GLU A C 1
ATOM 3020 O O . GLU A 1 377 ? -12.960 -12.753 29.406 1.00 85.88 377 GLU A O 1
ATOM 3025 N N . ILE A 1 378 ? -12.722 -13.013 31.625 1.00 85.06 378 ILE A N 1
ATOM 3026 C CA . ILE A 1 378 ? -11.992 -14.281 31.588 1.00 85.06 378 ILE A CA 1
ATOM 3027 C C . ILE A 1 378 ? -12.900 -15.338 32.218 1.00 85.06 378 ILE A C 1
ATOM 3029 O O . ILE A 1 378 ? -13.333 -15.184 33.359 1.00 85.06 378 ILE A O 1
ATOM 3033 N N . ILE A 1 379 ? -13.195 -16.426 31.527 1.00 86.31 379 ILE A N 1
ATOM 3034 C CA . ILE A 1 379 ? -13.937 -17.547 32.109 1.00 86.31 379 ILE A CA 1
ATOM 3035 C C . ILE A 1 379 ? -12.976 -18.687 32.409 1.00 86.31 379 ILE A C 1
ATOM 3037 O O . ILE A 1 379 ? -11.996 -18.896 31.700 1.00 86.31 379 ILE A O 1
ATOM 3041 N N . GLU A 1 380 ? -13.239 -19.388 33.505 1.00 85.38 380 GLU A N 1
ATOM 3042 C CA . GLU A 1 380 ? -12.546 -20.629 33.820 1.00 85.38 380 GLU A CA 1
ATOM 3043 C C . GLU A 1 380 ? -13.525 -21.778 33.616 1.00 85.38 380 GLU A C 1
ATOM 3045 O O . GLU A 1 380 ? -14.598 -21.794 34.224 1.00 85.38 380 GLU A O 1
ATOM 3050 N N . LYS A 1 381 ? -13.175 -22.711 32.734 1.00 81.44 381 LYS A N 1
ATOM 3051 C CA . LYS A 1 381 ? -13.998 -23.873 32.411 1.00 81.44 381 LYS A CA 1
ATOM 3052 C C . LYS A 1 381 ? -13.112 -25.106 32.316 1.00 81.44 381 LYS A C 1
ATOM 3054 O O . LYS A 1 381 ? -12.148 -25.119 31.558 1.00 81.44 381 LYS A O 1
ATOM 3059 N N . ASP A 1 382 ? -13.427 -26.124 33.112 1.00 83.06 382 ASP A N 1
ATOM 3060 C CA . ASP A 1 382 ? -12.726 -27.415 33.128 1.00 83.06 382 ASP A CA 1
ATOM 3061 C C . ASP A 1 382 ? -11.200 -27.297 33.352 1.00 83.06 382 ASP A C 1
ATOM 3063 O O . ASP A 1 382 ? -10.414 -28.056 32.790 1.00 83.06 382 ASP A O 1
ATOM 3067 N N . GLY A 1 383 ? -10.767 -26.320 34.162 1.00 80.38 383 GLY A N 1
ATOM 3068 C CA . GLY A 1 383 ? -9.347 -26.040 34.418 1.00 80.38 383 GLY A CA 1
ATOM 3069 C C . GLY A 1 383 ? -8.644 -25.260 33.302 1.00 80.38 383 GLY A C 1
ATOM 3070 O O . GLY A 1 383 ? -7.418 -25.160 33.296 1.00 80.38 383 GLY A O 1
ATOM 3071 N N . TYR A 1 384 ? -9.390 -24.696 32.353 1.00 79.62 384 TYR A N 1
ATOM 3072 C CA . TYR A 1 384 ? -8.865 -23.823 31.311 1.00 79.62 384 TYR A CA 1
ATOM 3073 C C . TYR A 1 384 ? -9.354 -22.395 31.493 1.00 79.62 384 TYR A C 1
ATOM 3075 O O . TYR A 1 384 ? -10.521 -22.166 31.797 1.00 79.62 384 TYR A O 1
ATOM 3083 N N . LEU A 1 385 ? -8.462 -21.439 31.248 1.00 79.06 385 LEU A N 1
ATOM 3084 C CA . LEU A 1 385 ? -8.800 -20.031 31.130 1.00 79.06 385 LEU A CA 1
ATOM 3085 C C . LEU A 1 385 ? -9.088 -19.698 29.668 1.00 79.06 385 LEU A C 1
ATOM 3087 O O . LEU A 1 385 ? -8.285 -19.996 28.779 1.00 79.06 385 LEU A O 1
ATOM 3091 N N . GLU A 1 386 ? -10.218 -19.046 29.446 1.00 80.06 386 GLU A N 1
ATOM 3092 C CA . GLU A 1 386 ? -10.651 -18.527 28.156 1.00 80.06 386 GLU A CA 1
ATOM 3093 C C . GLU A 1 386 ? -10.931 -17.034 28.300 1.00 80.06 386 GLU A C 1
ATOM 3095 O O . GLU A 1 386 ? -11.556 -16.582 29.260 1.00 80.06 386 GLU A O 1
ATOM 3100 N N . LEU A 1 387 ? -10.431 -16.256 27.349 1.00 79.62 387 LEU A N 1
ATOM 3101 C CA . LEU A 1 387 ? -10.694 -14.831 27.274 1.00 79.62 387 LEU A CA 1
ATOM 3102 C C . LEU A 1 387 ? -11.920 -14.624 26.376 1.00 79.62 387 LEU A C 1
ATOM 3104 O O . LEU A 1 387 ? -11.892 -14.948 25.195 1.00 79.62 387 LEU A O 1
ATOM 3108 N N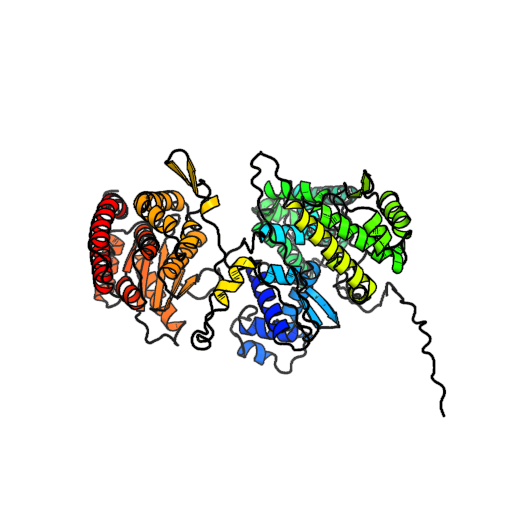 . VAL A 1 388 ? -13.002 -14.111 26.957 1.00 79.06 388 VAL A N 1
ATOM 3109 C CA . VAL A 1 388 ? -14.276 -13.855 26.263 1.00 79.06 388 VAL A CA 1
ATOM 3110 C C . VAL A 1 388 ? -14.292 -12.442 25.691 1.00 79.06 388 VAL A C 1
ATOM 3112 O O . VAL A 1 388 ? -14.764 -12.202 24.579 1.00 79.06 388 VAL A O 1
ATOM 3115 N N . SER A 1 389 ? -13.727 -11.487 26.431 1.00 71.81 389 SER A N 1
ATOM 3116 C CA . SER A 1 389 ? -13.580 -10.116 25.957 1.00 71.81 389 SER A CA 1
ATOM 3117 C C . SER A 1 389 ? -12.415 -10.014 24.976 1.00 71.81 389 SER A C 1
ATOM 3119 O O . SER A 1 389 ? -11.276 -10.289 25.348 1.00 71.81 389 SER A O 1
ATOM 3121 N N . PHE A 1 390 ? -12.655 -9.531 23.758 1.00 75.25 390 PHE A N 1
ATOM 3122 C CA . PHE A 1 390 ? -11.560 -9.159 22.866 1.00 75.25 390 PHE A CA 1
ATOM 3123 C C . PHE A 1 390 ? -10.729 -8.047 23.515 1.00 75.25 390 PHE A C 1
ATOM 3125 O O . PHE A 1 390 ? -11.275 -7.054 24.002 1.00 75.25 390 PHE A O 1
ATOM 3132 N N . ILE A 1 391 ? -9.407 -8.191 23.516 1.00 77.81 391 ILE A N 1
ATOM 3133 C CA . ILE A 1 391 ? -8.497 -7.170 24.038 1.00 77.81 391 ILE A CA 1
ATOM 3134 C C . ILE A 1 391 ? -7.625 -6.631 22.912 1.00 77.81 391 ILE A C 1
ATOM 3136 O O . ILE A 1 391 ? -7.178 -7.369 22.035 1.00 77.81 391 ILE A O 1
ATOM 3140 N N . SER A 1 392 ? -7.369 -5.328 22.941 1.00 76.75 392 SER A N 1
ATOM 3141 C CA . SER A 1 392 ? -6.321 -4.717 22.133 1.00 76.75 392 SER A CA 1
ATOM 3142 C C . SER A 1 392 ? -5.099 -4.564 23.026 1.00 76.75 392 SER A C 1
ATOM 3144 O O . SER A 1 392 ? -5.003 -3.655 23.853 1.00 76.75 392 SER A O 1
ATOM 3146 N N . PHE A 1 393 ? -4.212 -5.548 22.912 1.00 71.94 393 PHE A N 1
ATOM 3147 C CA . PHE A 1 393 ? -2.953 -5.607 23.637 1.00 71.94 393 PHE A CA 1
ATOM 3148 C C . PHE A 1 393 ? -1.881 -6.136 22.690 1.00 71.94 393 PHE A C 1
ATOM 3150 O O . PHE A 1 393 ? -1.787 -7.343 22.447 1.00 71.94 393 PHE A O 1
ATOM 3157 N N . ASN A 1 394 ? -1.083 -5.226 22.132 1.00 67.00 394 ASN A N 1
ATOM 3158 C CA . ASN A 1 394 ? 0.063 -5.604 21.323 1.00 67.00 394 ASN A CA 1
ATOM 3159 C C . ASN A 1 394 ? 1.289 -5.675 22.216 1.00 67.00 394 ASN A C 1
ATOM 3161 O O . ASN A 1 394 ? 1.866 -4.662 22.597 1.00 67.00 394 ASN A O 1
ATOM 3165 N N . PHE A 1 395 ? 1.698 -6.902 22.503 1.00 65.38 395 PHE A N 1
ATOM 3166 C CA . PHE A 1 395 ? 2.841 -7.219 23.340 1.00 65.38 395 PHE A CA 1
ATOM 3167 C C . PHE A 1 395 ? 4.087 -6.367 23.024 1.00 65.38 395 PHE A C 1
ATOM 3169 O O . PHE A 1 395 ? 4.676 -5.767 23.923 1.00 65.38 395 PHE A O 1
ATOM 3176 N N . TRP A 1 396 ? 4.424 -6.226 21.739 1.00 60.78 396 TRP A N 1
ATOM 3177 C CA . TRP A 1 396 ? 5.593 -5.473 21.280 1.00 60.78 396 TRP A CA 1
ATOM 3178 C C . TRP A 1 396 ? 5.437 -3.959 21.408 1.00 60.78 396 TRP A C 1
ATOM 3180 O O . TRP A 1 396 ? 6.439 -3.255 21.443 1.00 60.78 396 TRP A O 1
ATOM 3190 N N . GLN A 1 397 ? 4.211 -3.438 21.463 1.00 64.44 397 GLN A N 1
ATOM 3191 C CA . GLN A 1 397 ? 3.943 -2.008 21.665 1.00 64.44 397 GLN A CA 1
ATOM 3192 C C . GLN A 1 397 ? 3.701 -1.657 23.137 1.00 64.44 397 GLN A C 1
ATOM 3194 O O . GLN A 1 397 ? 3.909 -0.506 23.534 1.00 64.44 397 GLN A O 1
ATOM 3199 N N . SER A 1 398 ? 3.263 -2.636 23.927 1.00 68.31 398 SER A N 1
ATOM 3200 C CA . SER A 1 398 ? 2.783 -2.456 25.292 1.00 68.31 398 SER A CA 1
ATOM 3201 C C . SER A 1 398 ? 3.828 -2.810 26.351 1.00 68.31 398 SER A C 1
ATOM 3203 O O . SER A 1 398 ? 3.757 -2.229 27.425 1.00 68.31 398 SER A O 1
ATOM 3205 N N . ILE A 1 399 ? 4.809 -3.688 26.095 1.00 67.12 399 ILE A N 1
ATOM 3206 C CA . ILE A 1 399 ? 5.857 -4.018 27.085 1.00 67.12 399 ILE A CA 1
ATOM 3207 C C . ILE A 1 399 ? 7.210 -3.391 26.728 1.00 67.12 399 ILE A C 1
ATOM 3209 O O . ILE A 1 399 ? 7.693 -3.612 25.617 1.00 67.12 399 ILE A O 1
ATOM 3213 N N . PRO A 1 400 ? 7.851 -2.637 27.643 1.00 65.00 400 PRO A N 1
ATOM 3214 C CA . PRO A 1 400 ? 9.140 -2.016 27.357 1.00 65.00 400 PRO A CA 1
ATOM 3215 C C . PRO A 1 400 ? 10.256 -3.012 26.987 1.00 65.00 400 PRO A C 1
ATOM 3217 O O . PRO A 1 400 ? 10.356 -4.060 27.628 1.00 65.00 400 PRO A O 1
ATOM 3220 N N . PRO A 1 401 ? 11.111 -2.701 25.986 1.00 59.12 401 PRO A N 1
ATOM 3221 C CA . PRO A 1 401 ? 12.166 -3.604 25.519 1.00 59.12 401 PRO A CA 1
ATOM 3222 C C . PRO A 1 401 ? 13.124 -4.101 26.596 1.00 59.12 401 PRO A C 1
ATOM 3224 O O . PRO A 1 401 ? 13.575 -5.244 26.543 1.00 59.12 401 PRO A O 1
ATOM 3227 N N . GLU A 1 402 ? 13.395 -3.264 27.595 1.00 60.84 402 GLU A N 1
ATOM 3228 C CA . GLU A 1 402 ? 14.213 -3.589 28.763 1.00 60.84 402 GLU A CA 1
ATOM 3229 C C . GLU A 1 402 ? 13.742 -4.858 29.500 1.00 60.84 402 GLU A C 1
ATOM 3231 O O . GLU A 1 402 ? 14.562 -5.575 30.073 1.00 60.84 402 GLU A O 1
ATOM 3236 N N . PHE A 1 403 ? 12.457 -5.207 29.402 1.00 62.31 403 PHE A N 1
ATOM 3237 C CA . PHE A 1 403 ? 11.899 -6.417 30.003 1.00 62.31 403 PHE A CA 1
ATOM 3238 C C . PHE A 1 403 ? 12.066 -7.682 29.154 1.00 62.31 403 PHE A C 1
ATOM 3240 O O . PHE A 1 403 ? 11.990 -8.785 29.697 1.00 62.31 403 PHE A O 1
ATOM 3247 N N . PHE A 1 404 ? 12.339 -7.565 27.849 1.00 57.16 404 PHE A N 1
ATOM 3248 C CA . PHE A 1 404 ? 12.584 -8.731 26.984 1.00 57.16 404 PHE A CA 1
ATOM 3249 C C . PHE A 1 404 ? 13.950 -9.376 27.235 1.00 57.16 404 PHE A C 1
ATOM 3251 O O . PHE A 1 404 ? 14.150 -10.541 26.898 1.00 57.16 404 PHE A O 1
ATOM 3258 N N . HIS A 1 405 ? 14.876 -8.639 27.852 1.00 51.78 405 HIS A N 1
ATOM 3259 C CA . HIS A 1 405 ? 16.195 -9.140 28.239 1.00 51.78 405 HIS A CA 1
ATOM 3260 C C . HIS A 1 405 ? 16.195 -9.880 29.581 1.00 51.78 405 HIS A C 1
ATOM 3262 O O . HIS A 1 405 ? 17.216 -10.446 29.963 1.00 51.78 405 HIS A O 1
ATOM 3268 N N . LEU A 1 406 ? 15.071 -9.899 30.305 1.00 57.88 406 LEU A N 1
ATOM 3269 C CA . LEU A 1 406 ? 14.953 -10.721 31.500 1.00 57.88 406 LEU A CA 1
ATOM 3270 C C . LEU A 1 406 ? 14.888 -12.190 31.076 1.00 57.88 406 LEU A C 1
ATOM 3272 O O . LEU A 1 406 ? 13.925 -12.605 30.429 1.00 57.88 406 LEU A O 1
ATOM 3276 N N . ASP A 1 407 ? 15.880 -12.987 31.488 1.00 59.38 407 ASP A N 1
ATOM 3277 C CA . ASP A 1 407 ? 15.969 -14.428 31.195 1.00 59.38 407 ASP A CA 1
ATOM 3278 C C . ASP A 1 407 ? 14.635 -15.157 31.417 1.00 59.38 407 ASP A C 1
ATOM 3280 O O . ASP A 1 407 ? 14.243 -16.020 30.631 1.00 59.38 407 ASP A O 1
ATOM 3284 N N . LYS A 1 408 ? 13.891 -14.757 32.456 1.00 64.38 408 LYS A N 1
ATOM 3285 C CA . LYS A 1 408 ? 12.570 -15.309 32.783 1.00 64.38 408 LYS A CA 1
ATOM 3286 C C . LYS A 1 408 ? 11.531 -15.073 31.689 1.00 64.38 408 LYS A C 1
ATOM 3288 O O . LYS A 1 408 ? 10.790 -15.993 31.366 1.00 64.38 408 LYS A O 1
ATOM 3293 N N . PHE A 1 409 ? 11.479 -13.881 31.097 1.00 61.38 409 PHE A N 1
ATOM 3294 C CA . PHE A 1 409 ? 10.488 -13.572 30.070 1.00 61.38 409 PHE A CA 1
ATOM 3295 C C . PHE A 1 409 ? 10.736 -14.387 28.792 1.00 61.38 409 PHE A C 1
ATOM 3297 O O . PHE A 1 409 ? 9.818 -15.003 28.249 1.00 61.38 409 PHE A O 1
ATOM 3304 N N . SER A 1 410 ? 11.996 -14.459 28.351 1.00 62.28 410 SER A N 1
ATOM 3305 C CA . SER A 1 410 ? 12.394 -15.293 27.208 1.00 62.28 410 SER A CA 1
ATOM 3306 C C . SER A 1 410 ? 12.051 -16.770 27.443 1.00 62.28 410 SER A C 1
ATOM 3308 O O . SER A 1 410 ? 11.477 -17.427 26.571 1.00 62.28 410 SER A O 1
ATOM 3310 N N . GLN A 1 411 ? 12.297 -17.280 28.656 1.00 69.75 411 GLN A N 1
ATOM 3311 C CA . GLN A 1 411 ? 11.905 -18.637 29.049 1.00 69.75 411 GLN A CA 1
ATOM 3312 C C . GLN A 1 411 ? 10.385 -18.848 28.996 1.00 69.75 411 GLN A C 1
ATOM 3314 O O . GLN A 1 411 ? 9.939 -19.871 28.470 1.00 69.75 411 GLN A O 1
ATOM 3319 N N . TRP A 1 412 ? 9.590 -17.891 29.486 1.00 72.06 412 TRP A N 1
ATOM 3320 C CA . TRP A 1 412 ? 8.125 -17.948 29.436 1.00 72.06 412 TRP A CA 1
ATOM 3321 C C . TRP A 1 412 ? 7.601 -17.982 27.998 1.00 72.06 412 TRP A C 1
ATOM 3323 O O . TRP A 1 412 ? 6.780 -18.835 27.660 1.00 72.06 412 TRP A O 1
ATOM 3333 N N . TYR A 1 413 ? 8.120 -17.118 27.125 1.00 65.62 413 TYR A N 1
ATOM 3334 C CA . TYR A 1 413 ? 7.724 -17.078 25.716 1.00 65.62 413 TYR A CA 1
ATOM 3335 C C . TYR A 1 413 ? 8.112 -18.359 24.961 1.00 65.62 413 TYR A C 1
ATOM 3337 O O . TYR A 1 413 ? 7.310 -18.920 24.209 1.00 65.62 413 TYR A O 1
ATOM 3345 N N . GLN A 1 414 ? 9.315 -18.887 25.207 1.00 70.00 414 GLN A N 1
ATOM 3346 C CA . GLN A 1 414 ? 9.746 -20.172 24.647 1.00 70.00 414 GLN A CA 1
ATOM 3347 C C . GLN A 1 414 ? 8.911 -21.349 25.167 1.00 70.00 414 GLN A C 1
ATOM 3349 O O . GLN A 1 414 ? 8.692 -22.316 24.436 1.00 70.00 414 GLN A O 1
ATOM 3354 N N . ALA A 1 415 ? 8.469 -21.310 26.427 1.00 72.19 415 ALA A N 1
ATOM 3355 C CA . ALA A 1 415 ? 7.581 -22.325 26.988 1.00 72.19 415 ALA A CA 1
ATOM 3356 C C . ALA A 1 415 ? 6.182 -22.261 26.359 1.00 72.19 415 ALA A C 1
ATOM 3358 O O . ALA A 1 415 ? 5.664 -23.296 25.948 1.00 72.19 415 ALA A O 1
ATOM 3359 N N . LEU A 1 416 ? 5.618 -21.059 26.195 1.00 67.38 416 LEU A N 1
ATOM 3360 C CA . LEU A 1 416 ? 4.343 -20.848 25.503 1.00 67.38 416 LEU A CA 1
ATOM 3361 C C . LEU A 1 416 ? 4.396 -21.356 24.060 1.00 67.38 416 LEU A C 1
ATOM 3363 O O . LEU A 1 416 ? 3.521 -22.100 23.628 1.00 67.38 416 LEU A O 1
ATOM 3367 N N . THR A 1 417 ? 5.452 -21.000 23.328 1.00 65.00 417 THR A N 1
ATOM 3368 C CA . THR A 1 417 ? 5.636 -21.427 21.934 1.00 65.00 417 THR A CA 1
ATOM 3369 C C . THR A 1 417 ? 5.701 -22.954 21.824 1.00 65.00 417 THR A C 1
ATOM 3371 O O . THR A 1 417 ? 5.081 -23.530 20.932 1.00 65.00 417 THR A O 1
ATOM 3374 N N . ARG A 1 418 ? 6.401 -23.623 22.755 1.00 70.88 418 ARG A N 1
ATOM 3375 C CA . ARG A 1 418 ? 6.461 -25.094 22.825 1.00 70.88 418 ARG A CA 1
ATOM 3376 C C . ARG A 1 418 ? 5.103 -25.722 23.134 1.00 70.88 418 ARG A C 1
ATOM 3378 O O . ARG A 1 418 ? 4.693 -26.625 22.418 1.00 70.88 418 ARG A O 1
ATOM 3385 N N . GLU A 1 419 ? 4.391 -25.218 24.138 1.00 69.19 419 GLU A N 1
ATOM 3386 C CA . GLU A 1 419 ? 3.055 -25.704 24.515 1.00 69.19 419 GLU A CA 1
ATOM 3387 C C . GLU A 1 419 ? 2.060 -25.596 23.344 1.00 69.19 419 GLU A C 1
ATOM 3389 O O . GLU A 1 419 ? 1.324 -26.537 23.035 1.00 69.19 419 GLU A O 1
ATOM 3394 N N . LEU A 1 420 ? 2.065 -24.458 22.645 1.00 63.06 420 LEU A N 1
ATOM 3395 C CA . LEU A 1 420 ? 1.219 -24.230 21.473 1.00 63.06 420 LEU A CA 1
ATOM 3396 C C . LEU A 1 420 ? 1.594 -25.158 20.311 1.00 63.06 420 LEU A C 1
ATOM 3398 O O . LEU A 1 420 ? 0.711 -25.716 19.654 1.00 63.06 420 LEU A O 1
ATOM 3402 N N . HIS A 1 421 ? 2.892 -25.367 20.080 1.00 63.44 421 HIS A N 1
ATOM 3403 C CA . HIS A 1 421 ? 3.385 -26.302 19.073 1.00 63.44 421 HIS A CA 1
ATOM 3404 C C . HIS A 1 421 ? 2.946 -27.745 19.377 1.00 63.44 421 HIS A C 1
ATOM 3406 O O . HIS A 1 421 ? 2.393 -28.424 18.504 1.00 63.44 421 HIS A O 1
ATOM 3412 N N . ASP A 1 422 ? 3.101 -28.198 20.619 1.00 67.44 422 ASP A N 1
ATOM 3413 C CA . ASP A 1 422 ? 2.712 -29.542 21.057 1.00 67.44 422 ASP A CA 1
ATOM 3414 C C . ASP A 1 422 ? 1.200 -29.773 20.940 1.00 67.44 422 ASP A C 1
ATOM 3416 O O . ASP A 1 422 ? 0.765 -30.850 20.528 1.00 67.44 422 ASP A O 1
ATOM 3420 N N . LYS A 1 423 ? 0.372 -28.760 21.220 1.00 64.75 423 LYS A N 1
ATOM 3421 C CA . LYS A 1 423 ? -1.080 -28.848 20.994 1.00 64.75 423 LYS A CA 1
ATOM 3422 C C . LYS A 1 423 ? -1.438 -28.866 19.512 1.00 64.75 423 LYS A C 1
ATOM 3424 O O . LYS A 1 423 ? -2.225 -29.709 19.086 1.00 64.75 423 LYS A O 1
ATOM 3429 N N . SER A 1 424 ? -0.834 -27.989 18.711 1.00 54.66 424 SER A N 1
ATOM 3430 C CA . SER A 1 424 ? -1.103 -27.920 17.269 1.00 54.66 424 SER A CA 1
ATOM 3431 C C . SER A 1 424 ? -0.712 -29.207 16.526 1.00 54.66 424 SER A C 1
ATOM 3433 O O . SER A 1 424 ? -1.393 -29.604 15.580 1.00 54.66 424 SER A O 1
ATOM 3435 N N . SER A 1 425 ? 0.343 -29.889 16.983 1.00 53.22 425 SER A N 1
ATOM 3436 C CA . SER A 1 425 ? 0.816 -31.154 16.412 1.00 53.22 425 SER A CA 1
ATOM 3437 C C . SER A 1 425 ? -0.035 -32.356 16.838 1.00 53.22 425 SER A C 1
ATOM 3439 O O . SER A 1 425 ? -0.261 -33.246 16.018 1.00 53.22 425 SER A O 1
ATOM 3441 N N . LYS A 1 426 ? -0.591 -32.359 18.058 1.00 50.94 426 LYS A N 1
ATOM 3442 C CA . LYS A 1 426 ? -1.497 -33.417 18.556 1.00 50.94 426 LYS A CA 1
ATOM 3443 C C . LYS A 1 426 ? -2.901 -33.399 17.936 1.00 50.94 426 LYS A C 1
ATOM 3445 O O . LYS A 1 426 ? -3.580 -34.420 17.951 1.00 50.94 426 LYS A O 1
ATOM 3450 N N . ILE A 1 427 ? -3.333 -32.284 17.342 1.00 47.59 427 ILE A N 1
ATOM 3451 C CA . ILE A 1 427 ? -4.641 -32.175 16.662 1.00 47.59 427 ILE A CA 1
ATOM 3452 C C . ILE A 1 427 ? -4.682 -32.971 15.334 1.00 47.59 427 ILE A C 1
ATOM 3454 O O . ILE A 1 427 ? -5.756 -33.220 14.793 1.00 47.59 427 ILE A O 1
ATOM 3458 N N . LYS A 1 428 ? -3.544 -33.462 14.817 1.00 41.75 428 LYS A N 1
ATOM 3459 C CA . LYS A 1 428 ? -3.482 -34.225 13.552 1.00 41.75 428 LYS A CA 1
ATOM 3460 C C . LYS A 1 428 ? -3.989 -35.681 13.608 1.00 41.75 428 LYS A C 1
ATOM 3462 O O . LYS A 1 428 ? -3.954 -36.340 12.575 1.00 41.75 428 LYS A O 1
ATOM 3467 N N . THR A 1 429 ? -4.483 -36.187 14.739 1.00 32.91 429 THR A N 1
ATOM 3468 C CA . THR A 1 429 ? -4.870 -37.611 14.885 1.00 32.91 429 THR A CA 1
ATOM 3469 C C . THR A 1 429 ? -6.211 -37.839 15.591 1.00 32.91 429 THR A C 1
ATOM 3471 O O . THR A 1 429 ? -6.339 -38.745 16.408 1.00 32.91 429 THR A O 1
ATOM 3474 N N . MET A 1 430 ? -7.236 -37.048 15.273 1.00 29.66 430 MET A N 1
ATOM 3475 C CA . MET A 1 430 ? -8.623 -37.486 15.477 1.00 29.66 430 MET A CA 1
ATOM 3476 C C . MET A 1 430 ? -9.263 -37.743 14.113 1.00 29.66 430 MET A C 1
ATOM 3478 O O . MET A 1 430 ? -9.845 -36.846 13.505 1.00 29.66 430 MET A O 1
ATOM 3482 N N . GLU A 1 431 ? -9.121 -38.978 13.625 1.00 30.03 431 GLU A N 1
ATOM 3483 C CA . GLU A 1 431 ? -9.994 -39.516 12.583 1.00 30.03 431 GLU A CA 1
ATOM 3484 C C . GLU A 1 431 ? -11.434 -39.453 13.099 1.00 30.03 431 GLU A C 1
ATOM 3486 O O . GLU A 1 431 ? -11.815 -40.134 14.049 1.00 30.03 431 GLU A O 1
ATOM 3491 N N . THR A 1 432 ? -12.236 -38.594 12.484 1.00 30.80 432 THR A N 1
ATOM 3492 C CA . THR A 1 432 ? -13.689 -38.722 12.511 1.00 30.80 432 THR A CA 1
ATOM 3493 C C . THR A 1 432 ? -14.127 -38.895 11.063 1.00 30.80 432 THR A C 1
ATOM 3495 O O . THR A 1 432 ? -13.691 -38.143 10.194 1.00 30.80 432 THR A O 1
ATOM 3498 N N . ASP A 1 433 ? -14.959 -39.907 10.805 1.00 26.09 433 ASP A N 1
ATOM 3499 C CA . ASP A 1 433 ? -15.463 -40.363 9.493 1.00 26.09 433 ASP A CA 1
ATOM 3500 C C . ASP A 1 433 ? -16.362 -39.348 8.751 1.00 26.09 433 ASP A C 1
ATOM 3502 O O . ASP A 1 433 ? -17.292 -39.699 8.022 1.00 26.09 433 ASP A O 1
ATOM 3506 N N . LYS A 1 434 ? -16.125 -38.049 8.918 1.00 26.64 434 LYS A N 1
ATOM 3507 C CA . LYS A 1 434 ? -16.794 -36.998 8.156 1.00 26.64 434 LYS A CA 1
ATOM 3508 C C . LYS A 1 434 ? -15.750 -36.012 7.679 1.00 26.64 434 LYS A C 1
ATOM 3510 O O . LYS A 1 434 ? -15.082 -35.356 8.469 1.00 26.64 434 LYS A O 1
ATOM 3515 N N . THR A 1 435 ? -15.619 -35.927 6.362 1.00 24.67 435 THR A N 1
ATOM 3516 C CA . THR A 1 435 ? -14.730 -35.015 5.653 1.00 24.67 435 THR A CA 1
ATOM 3517 C C . THR A 1 435 ? -14.960 -33.583 6.135 1.00 24.67 435 THR A C 1
ATOM 3519 O O . THR A 1 435 ? -15.942 -32.945 5.763 1.00 24.67 435 THR A O 1
ATOM 3522 N N . VAL A 1 436 ? -14.048 -33.068 6.957 1.00 22.36 436 VAL A N 1
ATOM 3523 C CA . VAL A 1 436 ? -13.937 -31.636 7.227 1.00 22.36 436 VAL A CA 1
ATOM 3524 C C . VAL A 1 436 ? -12.666 -31.149 6.549 1.00 22.36 436 VAL A C 1
ATOM 3526 O O . VAL A 1 436 ? -11.550 -31.492 6.936 1.00 22.36 436 VAL A O 1
ATOM 3529 N N . VAL A 1 437 ? -12.847 -30.378 5.480 1.00 21.80 437 VAL A N 1
ATOM 3530 C CA . VAL A 1 437 ? -11.761 -29.691 4.781 1.00 21.80 437 VAL A CA 1
ATOM 3531 C C . VAL A 1 437 ? -11.385 -28.466 5.611 1.00 21.80 437 VAL A C 1
ATOM 3533 O O . VAL A 1 437 ? -12.165 -27.523 5.714 1.00 21.80 437 VAL A O 1
ATOM 3536 N N . PHE A 1 438 ? -10.195 -28.469 6.210 1.00 24.95 438 PHE A N 1
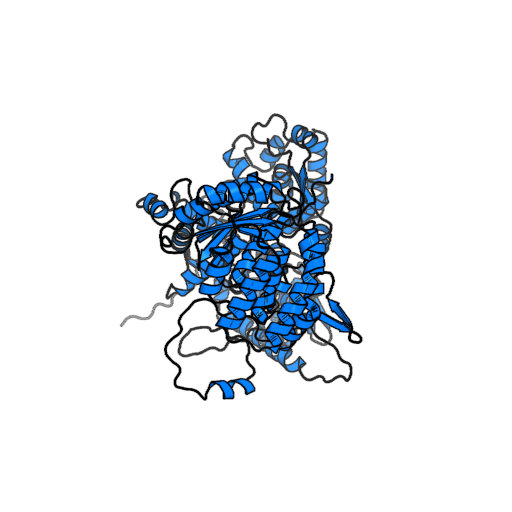ATOM 3537 C CA . PHE A 1 438 ? -9.682 -27.324 6.963 1.00 24.95 438 PHE A CA 1
ATOM 3538 C C . PHE A 1 438 ? -8.650 -26.538 6.147 1.00 24.95 438 PHE A C 1
ATOM 3540 O O . PHE A 1 438 ? -7.655 -27.093 5.678 1.00 24.95 438 PHE A O 1
ATOM 3547 N N . LYS A 1 439 ? -8.877 -25.222 6.026 1.00 27.17 439 LYS A N 1
ATOM 3548 C CA . LYS A 1 439 ? -7.907 -24.235 5.526 1.00 27.17 439 LYS A CA 1
ATOM 3549 C C . LYS A 1 439 ? -6.676 -24.222 6.446 1.00 27.17 439 LYS A C 1
ATOM 3551 O O . LYS A 1 439 ? -6.810 -24.184 7.670 1.00 27.17 439 LYS A O 1
ATOM 3556 N N . GLY A 1 440 ? -5.484 -24.325 5.863 1.00 26.06 440 GLY A N 1
ATOM 3557 C CA . GLY A 1 440 ? -4.218 -24.379 6.593 1.00 26.06 440 GLY A CA 1
ATOM 3558 C C . GLY A 1 440 ? -3.512 -23.027 6.641 1.00 26.06 440 GLY A C 1
ATOM 3559 O O . GLY A 1 440 ? -3.309 -22.415 5.599 1.00 26.06 440 GLY A O 1
ATOM 3560 N N . GLU A 1 441 ? -3.080 -22.622 7.833 1.00 27.88 441 GLU A N 1
ATOM 3561 C CA . GLU A 1 441 ? -1.994 -21.658 8.043 1.00 27.88 441 GLU A CA 1
ATOM 3562 C C . GLU A 1 441 ? -0.740 -22.418 8.498 1.00 27.88 441 GLU A C 1
ATOM 3564 O O . GLU A 1 441 ? -0.824 -23.404 9.240 1.00 27.88 441 GLU A O 1
ATOM 3569 N N . VAL A 1 442 ? 0.428 -21.987 8.017 1.00 27.80 442 VAL A N 1
ATOM 3570 C CA . VAL A 1 442 ? 1.726 -22.588 8.345 1.00 27.80 442 VAL A CA 1
ATOM 3571 C C . VAL A 1 442 ? 2.250 -21.986 9.646 1.00 27.80 442 VAL A C 1
ATOM 3573 O O . VAL A 1 442 ? 2.501 -20.788 9.728 1.00 27.80 442 VAL A O 1
ATOM 3576 N N . VAL A 1 443 ? 2.480 -22.835 10.648 1.00 26.00 443 VAL A N 1
ATOM 3577 C CA . VAL A 1 443 ? 3.265 -22.496 11.842 1.00 26.00 443 VAL A CA 1
ATOM 3578 C C . VAL A 1 443 ? 4.746 -22.638 11.478 1.00 26.00 443 VAL A C 1
ATOM 3580 O O . VAL A 1 443 ? 5.178 -23.714 11.064 1.00 26.00 443 VAL A O 1
ATOM 3583 N N . SER A 1 444 ? 5.537 -21.571 11.602 1.00 26.09 444 SER A N 1
ATOM 3584 C CA . SER A 1 444 ? 6.998 -21.646 11.480 1.00 26.09 444 SER A CA 1
ATOM 3585 C C . SER A 1 444 ? 7.600 -22.318 12.718 1.00 26.09 444 SER A C 1
ATOM 3587 O O . SER A 1 444 ? 7.356 -21.870 13.837 1.00 26.09 444 SER A O 1
ATOM 3589 N N . SER A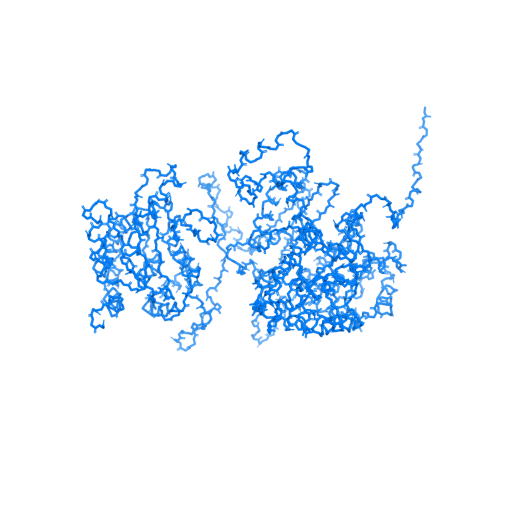 1 445 ? 8.417 -23.355 12.537 1.00 27.12 445 SER A N 1
ATOM 3590 C CA . SER A 1 445 ? 9.239 -23.947 13.603 1.00 27.12 445 SER A CA 1
ATOM 3591 C C . SER A 1 445 ? 10.675 -23.415 13.543 1.00 27.12 445 SER A C 1
ATOM 3593 O O . SER A 1 445 ? 11.249 -23.323 12.458 1.00 27.12 445 SER A O 1
ATOM 3595 N N . PHE A 1 446 ? 11.273 -23.125 14.701 1.00 30.58 446 PHE A N 1
ATOM 3596 C CA . PHE A 1 446 ? 12.674 -22.710 14.837 1.00 30.58 446 PHE A CA 1
ATOM 3597 C C . PHE A 1 446 ? 13.551 -23.902 15.248 1.00 30.58 446 PHE A C 1
ATOM 3599 O O . PHE A 1 446 ? 13.195 -24.634 16.171 1.00 30.58 446 PHE A O 1
ATOM 3606 N N . ILE A 1 447 ? 14.718 -24.066 14.618 1.00 25.59 447 ILE A N 1
ATOM 3607 C CA . ILE A 1 447 ? 15.790 -24.948 15.109 1.00 25.59 447 ILE A CA 1
ATOM 3608 C C . ILE A 1 447 ? 16.928 -24.059 15.615 1.00 25.59 447 ILE A C 1
ATOM 3610 O O . ILE A 1 447 ? 17.433 -23.208 14.886 1.00 25.59 447 ILE A O 1
ATOM 3614 N N . LEU A 1 448 ? 17.314 -24.254 16.876 1.00 28.39 448 LEU A N 1
ATOM 3615 C CA . LEU A 1 448 ? 18.455 -23.598 17.513 1.00 28.39 448 LEU A CA 1
ATOM 3616 C C . LEU A 1 448 ? 19.718 -24.423 17.244 1.00 28.39 448 LEU A C 1
ATOM 3618 O O . LEU A 1 448 ? 19.889 -25.494 17.827 1.00 28.39 448 LEU A O 1
ATOM 3622 N N . ASP A 1 449 ? 20.613 -23.913 16.398 1.00 31.33 449 ASP A N 1
ATOM 3623 C CA . ASP A 1 449 ? 21.998 -24.383 16.360 1.00 31.33 449 ASP A CA 1
ATOM 3624 C C . ASP A 1 449 ? 22.776 -23.686 17.489 1.00 31.33 449 ASP A C 1
ATOM 3626 O O . ASP A 1 449 ? 23.062 -22.485 17.434 1.00 31.33 449 ASP A O 1
ATOM 3630 N N . LYS A 1 450 ? 23.072 -24.445 18.550 1.00 31.17 450 LYS A N 1
ATOM 3631 C CA . LYS A 1 450 ? 23.744 -23.942 19.756 1.00 31.17 450 LYS A CA 1
ATOM 3632 C C . LYS A 1 450 ? 25.184 -23.496 19.507 1.00 31.17 450 LYS A C 1
ATOM 3634 O O . LYS A 1 450 ? 25.709 -22.756 20.334 1.00 31.17 450 LYS A O 1
ATOM 3639 N N . GLU A 1 451 ? 25.816 -23.904 18.408 1.00 29.02 451 GLU A N 1
ATOM 3640 C CA . GLU A 1 451 ? 27.229 -23.589 18.166 1.00 29.02 451 GLU A CA 1
ATOM 3641 C C . GLU A 1 451 ? 27.441 -22.326 17.326 1.00 29.02 451 GLU A C 1
ATOM 3643 O O . GLU A 1 451 ? 28.545 -21.784 17.319 1.00 29.02 451 GLU A O 1
ATOM 3648 N N . LYS A 1 452 ? 26.404 -21.815 16.644 1.00 32.66 452 LYS A N 1
ATOM 3649 C CA . LYS A 1 452 ? 26.567 -20.690 15.702 1.00 32.66 452 LYS A CA 1
ATOM 3650 C C . LYS A 1 452 ? 25.755 -19.439 16.002 1.00 32.66 452 LYS A C 1
ATOM 3652 O O . LYS A 1 452 ? 26.001 -18.426 15.360 1.00 32.66 452 LYS A O 1
ATOM 3657 N N . GLY A 1 453 ? 24.818 -19.460 16.950 1.00 29.80 453 GLY A N 1
ATOM 3658 C CA . GLY A 1 453 ? 24.060 -18.256 17.325 1.00 29.80 453 GLY A CA 1
ATOM 3659 C C . GLY A 1 453 ? 23.238 -17.629 16.185 1.00 29.80 453 GLY A C 1
ATOM 3660 O O . GLY A 1 453 ? 22.809 -16.486 16.305 1.00 29.80 453 GLY A O 1
ATOM 3661 N N . VAL A 1 454 ? 23.005 -18.360 15.087 1.00 27.59 454 VAL A N 1
ATOM 3662 C CA . VAL A 1 454 ? 22.207 -17.908 13.939 1.00 27.59 454 VAL A CA 1
ATOM 3663 C C . VAL A 1 454 ? 20.856 -18.620 13.952 1.00 27.59 454 VAL A C 1
ATOM 3665 O O . VAL A 1 454 ? 20.792 -19.849 13.984 1.00 27.59 454 VAL A O 1
ATOM 3668 N N . GLN A 1 455 ? 19.774 -17.840 13.912 1.00 32.28 455 GLN A N 1
ATOM 3669 C CA . GLN A 1 455 ? 18.412 -18.328 13.696 1.00 32.28 455 GLN A CA 1
ATOM 3670 C C . GLN A 1 455 ? 18.156 -18.521 12.199 1.00 32.28 455 GLN A C 1
ATOM 3672 O O . GLN A 1 455 ? 18.339 -17.595 11.411 1.00 32.28 455 GLN A O 1
ATOM 3677 N N . TYR A 1 456 ? 17.668 -19.699 11.812 1.00 28.98 456 TYR A N 1
ATOM 3678 C CA . TYR A 1 456 ? 17.137 -19.938 10.470 1.00 28.98 456 TYR A CA 1
ATOM 3679 C C . TYR A 1 456 ? 15.619 -20.099 10.528 1.00 28.98 456 TYR A C 1
ATOM 3681 O O . TYR A 1 456 ? 15.094 -20.806 11.388 1.00 28.98 456 TYR A O 1
ATOM 3689 N N . SER A 1 457 ? 14.921 -19.496 9.566 1.00 27.36 457 SER A N 1
ATOM 3690 C CA . SER A 1 457 ? 13.548 -19.866 9.222 1.00 27.36 457 SER A CA 1
ATOM 3691 C C . SER A 1 457 ? 13.595 -20.817 8.026 1.00 27.36 457 SER A C 1
ATOM 3693 O O . SER A 1 457 ? 14.150 -20.452 6.988 1.00 27.36 457 SER A O 1
ATOM 3695 N N . VAL A 1 458 ? 13.020 -22.013 8.143 1.00 24.36 458 VAL A N 1
ATOM 3696 C CA . VAL A 1 458 ? 12.915 -22.969 7.029 1.00 24.36 458 VAL A CA 1
ATOM 3697 C C . VAL A 1 458 ? 11.436 -23.312 6.829 1.00 24.36 458 VAL A C 1
ATOM 3699 O O . VAL A 1 458 ? 10.774 -23.670 7.805 1.00 24.36 458 VAL A O 1
ATOM 3702 N N . PRO A 1 459 ? 10.882 -23.215 5.608 1.00 25.20 459 PRO A N 1
ATOM 3703 C CA . PRO A 1 459 ? 9.554 -23.748 5.327 1.00 25.20 459 PRO A CA 1
ATOM 3704 C C . PRO A 1 459 ? 9.574 -25.285 5.395 1.00 25.20 459 PRO A C 1
ATOM 3706 O O . PRO A 1 459 ? 10.484 -25.931 4.879 1.00 25.20 459 PRO A O 1
ATOM 3709 N N . LEU A 1 460 ? 8.561 -25.869 6.040 1.00 30.48 460 LEU A N 1
ATOM 3710 C CA . LEU A 1 460 ? 8.413 -27.311 6.267 1.00 30.48 460 LEU A CA 1
ATOM 3711 C C . LEU A 1 460 ? 8.428 -28.117 4.951 1.00 30.48 460 LEU A C 1
ATOM 3713 O O . LEU A 1 460 ? 7.494 -28.038 4.153 1.00 30.48 460 LEU A O 1
ATOM 3717 N N . ILE A 1 461 ? 9.454 -28.953 4.766 1.00 25.66 461 ILE A N 1
ATOM 3718 C CA . ILE A 1 461 ? 9.448 -30.097 3.840 1.00 25.66 461 ILE A CA 1
ATOM 3719 C C . ILE A 1 461 ? 9.275 -31.361 4.692 1.00 25.66 461 ILE A C 1
ATOM 3721 O O . ILE A 1 461 ? 9.933 -31.505 5.720 1.00 25.66 461 ILE A O 1
ATOM 3725 N N . GLU A 1 462 ? 8.386 -32.275 4.288 1.00 31.61 462 GLU A N 1
ATOM 3726 C CA . GLU A 1 462 ? 8.227 -33.580 4.946 1.00 31.61 462 GLU A CA 1
ATOM 3727 C C . GLU A 1 462 ? 9.577 -34.319 5.047 1.00 31.61 462 GLU A C 1
ATOM 3729 O O . GLU A 1 462 ? 10.253 -34.465 4.024 1.00 31.61 462 GLU A O 1
ATOM 3734 N N . PRO A 1 463 ? 9.955 -34.855 6.224 1.00 31.56 463 PRO A N 1
ATOM 3735 C CA . PRO A 1 463 ? 11.202 -35.606 6.400 1.00 31.56 463 PRO A CA 1
ATOM 3736 C C . PRO A 1 463 ? 11.375 -36.773 5.413 1.00 31.56 463 PRO A C 1
ATOM 3738 O O . PRO A 1 463 ? 12.486 -37.042 4.968 1.00 31.56 463 PRO A O 1
ATOM 3741 N N . SER A 1 464 ? 10.277 -37.403 4.981 1.00 33.78 464 SER A N 1
ATOM 3742 C CA . SER A 1 464 ? 10.273 -38.482 3.981 1.00 33.78 464 SER A CA 1
ATOM 3743 C C . SER A 1 464 ? 10.670 -38.039 2.565 1.00 33.78 464 SER A C 1
ATOM 3745 O O . SER A 1 464 ? 10.987 -38.878 1.726 1.00 33.78 464 SER A O 1
ATOM 3747 N N . LYS A 1 465 ? 10.682 -36.730 2.277 1.00 33.00 465 LYS A N 1
ATOM 3748 C CA . LYS A 1 465 ? 11.124 -36.168 0.987 1.00 33.00 465 LYS A CA 1
ATOM 3749 C C . LYS A 1 465 ? 12.593 -35.739 0.998 1.00 33.00 465 LYS A C 1
ATOM 3751 O O . LYS A 1 465 ? 13.173 -35.562 -0.074 1.00 33.00 465 LYS A O 1
ATOM 3756 N N . LEU A 1 466 ? 13.212 -35.629 2.177 1.00 30.36 466 LEU A N 1
ATOM 3757 C CA . LEU A 1 466 ? 14.602 -35.193 2.339 1.00 30.36 466 LEU A CA 1
ATOM 3758 C C . LEU A 1 466 ? 15.609 -36.223 1.790 1.00 30.36 466 LEU A C 1
ATOM 3760 O O . LEU A 1 466 ? 16.616 -35.843 1.197 1.00 30.36 466 LEU A O 1
ATOM 3764 N N . GLU A 1 467 ? 15.310 -37.522 1.895 1.00 30.14 467 GLU A N 1
ATOM 3765 C CA . GLU A 1 467 ? 16.207 -38.595 1.427 1.00 30.14 467 GLU A CA 1
ATOM 3766 C C . GLU A 1 467 ? 16.399 -38.624 -0.099 1.00 30.14 467 GLU A C 1
ATOM 3768 O O . GLU A 1 467 ? 17.423 -39.106 -0.586 1.00 30.14 467 GLU A O 1
ATOM 3773 N N . SER A 1 468 ? 15.467 -38.049 -0.869 1.00 33.06 468 SER A N 1
ATOM 3774 C CA . SER A 1 468 ? 15.593 -37.939 -2.330 1.00 33.06 468 SER A CA 1
ATOM 3775 C C . SER A 1 468 ? 16.531 -36.811 -2.787 1.00 33.06 468 SER A C 1
ATOM 3777 O O . SER A 1 468 ? 17.086 -36.885 -3.881 1.00 33.06 468 SER A O 1
ATOM 3779 N N . TYR A 1 469 ? 16.774 -35.808 -1.935 1.00 28.17 469 TYR A N 1
ATOM 3780 C CA . TYR A 1 469 ? 17.627 -34.652 -2.242 1.00 28.17 469 TYR A CA 1
ATOM 3781 C C . TYR A 1 469 ? 19.094 -34.840 -1.831 1.00 28.17 469 TYR A C 1
ATOM 3783 O O . TYR A 1 469 ? 19.966 -34.134 -2.329 1.00 28.17 469 TYR A O 1
ATOM 3791 N N . ILE A 1 470 ? 19.388 -35.812 -0.962 1.00 30.33 470 ILE A N 1
ATOM 3792 C CA . ILE A 1 470 ? 20.736 -36.051 -0.416 1.00 30.33 470 ILE A CA 1
ATOM 3793 C C . ILE A 1 470 ? 21.615 -36.899 -1.368 1.00 30.33 470 ILE A C 1
ATOM 3795 O O . ILE A 1 470 ? 22.823 -37.005 -1.174 1.00 30.33 470 ILE A O 1
ATOM 3799 N N . LYS A 1 471 ? 21.058 -37.467 -2.449 1.00 26.39 471 LYS A N 1
ATOM 3800 C CA . LYS A 1 471 ? 21.767 -38.425 -3.326 1.00 26.39 471 LYS A CA 1
ATOM 3801 C C . LYS A 1 471 ? 22.549 -37.854 -4.523 1.00 26.39 471 LYS A C 1
ATOM 3803 O O . LYS A 1 471 ? 23.053 -38.649 -5.310 1.00 26.39 471 LYS A O 1
ATOM 3808 N N . TYR A 1 472 ? 22.730 -36.538 -4.656 1.00 27.91 472 TYR A N 1
ATOM 3809 C CA . TYR A 1 472 ? 23.550 -35.964 -5.741 1.00 27.91 472 TYR A CA 1
ATOM 3810 C C . TYR A 1 472 ? 24.566 -34.931 -5.221 1.00 27.91 472 TYR A C 1
ATOM 3812 O O . TYR A 1 472 ? 24.231 -33.752 -5.113 1.00 27.91 472 TYR A O 1
ATOM 3820 N N . PRO A 1 473 ? 25.808 -35.351 -4.905 1.00 25.12 473 PRO A N 1
ATOM 3821 C CA . PRO A 1 473 ? 26.839 -34.472 -4.342 1.00 25.12 473 PRO A CA 1
ATOM 3822 C C . PRO A 1 473 ? 27.484 -33.490 -5.342 1.00 25.12 473 PRO A C 1
ATOM 3824 O O . PRO A 1 473 ? 28.113 -32.530 -4.909 1.00 25.12 473 PRO A O 1
ATOM 3827 N N . ASP A 1 474 ? 27.298 -33.663 -6.657 1.00 24.92 474 ASP A N 1
ATOM 3828 C CA . ASP A 1 474 ? 28.169 -33.036 -7.673 1.00 24.92 474 ASP A CA 1
ATOM 3829 C C . ASP A 1 474 ? 27.531 -31.911 -8.522 1.00 24.92 474 ASP A C 1
ATOM 3831 O O . ASP A 1 474 ? 27.924 -31.686 -9.662 1.00 24.92 474 ASP A O 1
ATOM 3835 N N . MET A 1 475 ? 26.574 -31.142 -7.989 1.00 23.73 475 MET A N 1
ATOM 3836 C CA . MET A 1 475 ? 26.087 -29.905 -8.646 1.00 23.73 475 MET A CA 1
ATOM 3837 C C . MET A 1 475 ? 26.312 -28.635 -7.808 1.00 23.73 475 MET A C 1
ATOM 3839 O O . MET A 1 475 ? 25.518 -27.696 -7.831 1.00 23.73 475 MET A O 1
ATOM 3843 N N . GLN A 1 476 ? 27.428 -28.569 -7.080 1.00 26.17 476 GLN A N 1
ATOM 3844 C CA . GLN A 1 476 ? 27.926 -27.320 -6.498 1.00 26.17 476 GLN A CA 1
ATOM 3845 C C . GLN A 1 476 ? 28.848 -26.592 -7.483 1.00 26.17 476 GLN A C 1
ATOM 3847 O O . GLN A 1 476 ? 30.066 -26.632 -7.365 1.00 26.17 476 GLN A O 1
ATOM 3852 N N . SER A 1 477 ? 28.266 -25.948 -8.492 1.00 25.48 477 SER A N 1
ATOM 3853 C CA . SER A 1 477 ? 28.764 -24.723 -9.143 1.00 25.48 477 SER A CA 1
ATOM 3854 C C . SER A 1 477 ? 27.963 -24.489 -10.422 1.00 25.48 477 SER A C 1
ATOM 3856 O O . SER A 1 477 ? 27.634 -25.426 -11.134 1.00 25.48 477 SER A O 1
ATOM 3858 N N . VAL A 1 478 ? 27.678 -23.219 -10.717 1.00 21.89 478 VAL A N 1
ATOM 3859 C CA . VAL A 1 478 ? 26.853 -22.730 -11.838 1.00 21.89 478 VAL A CA 1
ATOM 3860 C C . VAL A 1 478 ? 25.343 -22.782 -11.565 1.00 21.89 478 VAL A C 1
ATOM 3862 O O . VAL A 1 478 ? 24.659 -23.722 -11.925 1.00 21.89 478 VAL A O 1
ATOM 3865 N N . TYR A 1 479 ? 24.839 -21.760 -10.866 1.00 22.77 479 TYR A N 1
ATOM 3866 C CA . TYR A 1 479 ? 23.720 -20.882 -11.263 1.00 22.77 479 TYR A CA 1
ATOM 3867 C C . TYR A 1 479 ? 23.373 -19.988 -10.063 1.00 22.77 479 TYR A C 1
ATOM 3869 O O . TYR A 1 479 ? 22.447 -20.242 -9.296 1.00 22.77 479 TYR A O 1
ATOM 3877 N N . GLY A 1 480 ? 24.178 -18.937 -9.887 1.00 24.38 480 GLY A N 1
ATOM 3878 C CA . GLY A 1 480 ? 23.787 -17.759 -9.124 1.00 24.38 480 GLY A CA 1
ATOM 3879 C C . GLY A 1 480 ? 22.916 -16.863 -10.004 1.00 24.38 480 GLY A C 1
ATOM 3880 O O . GLY A 1 480 ? 23.261 -16.602 -11.153 1.00 24.38 480 GLY A O 1
ATOM 3881 N N . GLY A 1 481 ? 21.790 -16.414 -9.464 1.00 22.11 481 GLY A N 1
ATOM 3882 C CA . GLY A 1 481 ? 20.873 -15.488 -10.117 1.00 22.11 481 GLY A CA 1
ATOM 3883 C C . GLY A 1 481 ? 19.616 -15.326 -9.274 1.00 22.11 481 GLY A C 1
ATOM 3884 O O . GLY A 1 481 ? 19.037 -16.314 -8.833 1.00 22.11 481 GLY A O 1
ATOM 3885 N N . GLN A 1 482 ? 19.257 -14.075 -9.003 1.00 27.12 482 GLN A N 1
ATOM 3886 C CA . GLN A 1 482 ? 18.013 -13.656 -8.361 1.00 27.12 482 GLN A CA 1
ATOM 3887 C C . GLN A 1 482 ? 16.798 -14.279 -9.089 1.00 27.12 482 GLN A C 1
ATOM 3889 O O . GLN A 1 482 ? 16.902 -14.594 -10.267 1.00 27.12 482 GLN A O 1
ATOM 3894 N N . ASP A 1 483 ? 15.678 -14.448 -8.381 1.00 29.20 483 ASP A N 1
ATOM 3895 C CA . ASP A 1 483 ? 14.417 -15.099 -8.802 1.00 29.20 483 ASP A CA 1
ATOM 3896 C C . ASP A 1 483 ? 14.305 -16.612 -8.593 1.00 29.20 483 ASP A C 1
ATOM 3898 O O . ASP A 1 483 ? 14.238 -17.395 -9.537 1.00 29.20 483 ASP A O 1
ATOM 3902 N N . ARG A 1 484 ? 14.130 -17.033 -7.333 1.00 30.61 484 ARG A N 1
ATOM 3903 C CA . ARG A 1 484 ? 13.372 -18.256 -7.012 1.00 30.61 484 ARG A CA 1
ATOM 3904 C C . ARG A 1 484 ? 12.647 -18.110 -5.682 1.00 30.61 484 ARG A C 1
ATOM 3906 O O . ARG A 1 484 ? 13.232 -18.419 -4.661 1.00 30.61 484 ARG A O 1
ATOM 3913 N N . PHE A 1 485 ? 11.390 -17.674 -5.713 1.00 28.88 485 PHE A N 1
ATOM 3914 C CA . PHE A 1 485 ? 10.315 -18.128 -4.815 1.00 28.88 485 PHE A CA 1
ATOM 3915 C C . PHE A 1 485 ? 8.975 -17.673 -5.413 1.00 28.88 485 PHE A C 1
ATOM 3917 O O . PHE A 1 485 ? 8.356 -16.710 -4.974 1.00 28.88 485 PHE A O 1
ATOM 3924 N N . ALA A 1 486 ? 8.539 -18.366 -6.468 1.00 27.11 486 ALA A N 1
ATOM 3925 C CA . ALA A 1 486 ? 7.152 -18.307 -6.910 1.00 27.11 486 ALA A CA 1
ATOM 3926 C C . ALA A 1 486 ? 6.290 -18.980 -5.828 1.00 27.11 486 ALA A C 1
ATOM 3928 O O . ALA A 1 486 ? 6.356 -20.197 -5.632 1.00 27.11 486 ALA A O 1
ATOM 3929 N N . GLY A 1 487 ? 5.544 -18.174 -5.070 1.00 28.62 487 GLY A N 1
ATOM 3930 C CA . GLY A 1 487 ? 4.551 -18.657 -4.118 1.00 28.62 487 GLY A CA 1
ATOM 3931 C C . GLY A 1 487 ? 3.487 -19.465 -4.854 1.00 28.62 487 GLY A C 1
ATOM 3932 O O . GLY A 1 487 ? 2.858 -18.980 -5.789 1.00 28.62 487 GLY A O 1
ATOM 3933 N N . ARG A 1 488 ? 3.311 -20.723 -4.448 1.00 29.39 488 ARG A N 1
ATOM 3934 C CA . ARG A 1 488 ? 2.270 -21.612 -4.965 1.00 29.39 488 ARG A CA 1
ATOM 3935 C C . ARG A 1 488 ? 0.895 -21.074 -4.556 1.00 29.39 488 ARG A C 1
ATOM 3937 O O . ARG A 1 488 ? 0.444 -21.349 -3.447 1.00 29.39 488 ARG A O 1
ATOM 3944 N N . ILE A 1 489 ? 0.209 -20.371 -5.452 1.00 31.12 489 ILE A N 1
ATOM 3945 C CA . ILE A 1 489 ? -1.257 -20.399 -5.471 1.00 31.12 489 ILE A CA 1
ATOM 3946 C C . ILE A 1 489 ? -1.605 -21.761 -6.061 1.00 31.12 489 ILE A C 1
ATOM 3948 O O . ILE A 1 489 ? -1.279 -22.033 -7.212 1.00 31.12 489 ILE A O 1
ATOM 3952 N N . SER A 1 490 ? -2.185 -22.657 -5.262 1.00 31.16 490 SER A N 1
ATOM 3953 C CA . SER A 1 490 ? -2.719 -23.905 -5.802 1.00 31.16 490 SER A CA 1
ATOM 3954 C C . SER A 1 490 ? -3.913 -23.552 -6.697 1.00 31.16 490 SER A C 1
ATOM 3956 O O . SER A 1 490 ? -4.904 -23.047 -6.165 1.00 31.16 490 SER A O 1
ATOM 3958 N N . PRO A 1 491 ? -3.880 -23.826 -8.016 1.00 34.84 491 PRO A N 1
ATOM 3959 C CA . PRO A 1 491 ? -5.016 -23.571 -8.911 1.00 34.84 491 PRO A CA 1
ATOM 3960 C C . PRO A 1 491 ? -6.281 -24.345 -8.498 1.00 34.84 491 PRO A C 1
ATOM 3962 O O . PRO A 1 491 ? -7.385 -24.048 -8.944 1.00 34.84 491 PRO A O 1
ATOM 3965 N N . THR A 1 492 ? -6.128 -25.340 -7.617 1.00 35.28 492 THR A N 1
ATOM 3966 C CA . THR A 1 492 ? -7.188 -26.240 -7.152 1.00 35.28 492 THR A CA 1
ATOM 3967 C C . THR A 1 492 ? -8.287 -25.571 -6.332 1.00 35.28 492 THR A C 1
ATOM 3969 O O . THR A 1 492 ? -9.329 -26.186 -6.151 1.00 35.28 492 THR A O 1
ATOM 3972 N N . ASN A 1 493 ? -8.078 -24.357 -5.810 1.00 35.91 493 ASN A N 1
ATOM 3973 C CA . ASN A 1 493 ? -9.089 -23.693 -4.977 1.00 35.91 493 ASN A CA 1
ATOM 3974 C C . ASN A 1 493 ? -10.044 -22.789 -5.774 1.00 35.91 493 ASN A C 1
ATOM 3976 O O . ASN A 1 493 ? -11.081 -22.416 -5.239 1.00 35.91 493 ASN A O 1
ATOM 3980 N N . SER A 1 494 ? -9.711 -22.456 -7.026 1.00 40.78 494 SER A N 1
ATOM 3981 C CA . SER A 1 494 ? -10.446 -21.476 -7.851 1.00 40.78 494 SER A CA 1
ATOM 3982 C C . SER A 1 494 ? -11.106 -22.103 -9.087 1.00 40.78 494 SER A C 1
ATOM 3984 O O . SER A 1 494 ? -11.896 -21.465 -9.781 1.00 40.78 494 SER A O 1
ATOM 3986 N N . ILE A 1 495 ? -10.766 -23.362 -9.370 1.00 40.72 495 ILE A N 1
ATOM 3987 C CA . ILE A 1 495 ? -11.311 -24.170 -10.458 1.00 40.72 495 ILE A CA 1
ATOM 3988 C C . ILE A 1 495 ? -12.072 -25.323 -9.811 1.00 40.72 495 ILE A C 1
ATOM 3990 O O . ILE A 1 495 ? -11.468 -26.288 -9.338 1.00 40.72 495 ILE A O 1
ATOM 3994 N N . ILE A 1 496 ? -13.399 -25.227 -9.778 1.00 44.00 496 ILE A N 1
ATOM 3995 C CA . ILE A 1 496 ? -14.251 -26.308 -9.288 1.00 44.00 496 ILE A CA 1
ATOM 3996 C C . ILE A 1 496 ? -14.735 -27.095 -10.506 1.00 44.00 496 ILE A C 1
ATOM 3998 O O . ILE A 1 496 ? -15.483 -26.584 -11.333 1.00 44.00 496 ILE A O 1
ATOM 4002 N N . ILE A 1 497 ? -14.318 -28.352 -10.637 1.00 41.31 497 ILE A N 1
ATOM 4003 C CA . ILE A 1 497 ? -14.879 -29.252 -11.651 1.00 41.31 497 ILE A CA 1
ATOM 4004 C C . ILE A 1 497 ? -16.107 -29.919 -11.031 1.00 41.31 497 ILE A C 1
ATOM 4006 O O . ILE A 1 497 ? -15.976 -30.756 -10.139 1.00 41.31 497 ILE A O 1
ATOM 4010 N N . VAL A 1 498 ? -17.301 -29.543 -11.492 1.00 39.34 498 VAL A N 1
ATOM 4011 C CA . VAL A 1 498 ? -18.572 -30.142 -11.064 1.00 39.34 498 VAL A CA 1
ATOM 4012 C C . VAL A 1 498 ? -19.229 -30.773 -12.287 1.00 39.34 498 VAL A C 1
ATOM 4014 O O . VAL A 1 498 ? -19.549 -30.079 -13.246 1.00 39.34 498 VAL A O 1
ATOM 4017 N N . ASN A 1 499 ? -19.450 -32.090 -12.264 1.00 36.69 499 ASN A N 1
ATOM 4018 C CA . ASN A 1 499 ? -20.105 -32.838 -13.351 1.00 36.69 499 ASN A CA 1
ATOM 4019 C C . ASN A 1 499 ? -19.439 -32.657 -14.731 1.00 36.69 499 ASN A C 1
ATOM 4021 O O . ASN A 1 499 ? -20.125 -32.351 -15.703 1.00 36.69 499 ASN A O 1
ATOM 4025 N N . GLU A 1 500 ? -18.107 -32.774 -14.804 1.00 36.56 500 GLU A N 1
ATOM 4026 C CA . GLU A 1 500 ? -17.311 -32.558 -16.034 1.00 36.56 500 GLU A CA 1
ATOM 4027 C C . GLU A 1 500 ? -17.441 -31.147 -16.643 1.00 36.56 500 GLU A C 1
ATOM 4029 O O . GLU A 1 500 ? -16.859 -30.852 -17.686 1.00 36.56 500 GLU A O 1
ATOM 4034 N N . LYS A 1 501 ? -18.159 -30.239 -15.972 1.00 32.41 501 LYS A N 1
ATOM 4035 C CA . LYS A 1 501 ? -18.236 -28.821 -16.300 1.00 32.41 501 LYS A CA 1
ATOM 4036 C C . LYS A 1 501 ? -17.373 -28.040 -15.327 1.00 32.41 501 LYS A C 1
ATOM 4038 O O . LYS A 1 501 ? -17.392 -28.248 -14.114 1.00 32.41 501 LYS A O 1
ATOM 4043 N N . ILE A 1 502 ? -16.585 -27.139 -15.887 1.00 41.62 502 ILE A N 1
ATOM 4044 C CA . ILE A 1 502 ? -15.642 -26.341 -15.122 1.00 41.62 502 ILE A CA 1
ATOM 4045 C C . ILE A 1 502 ? -16.361 -25.081 -14.654 1.00 41.62 502 ILE A C 1
ATOM 4047 O O . ILE A 1 502 ? -16.791 -24.260 -15.463 1.00 41.62 502 ILE A O 1
ATOM 4051 N N . HIS A 1 503 ? -16.486 -24.941 -13.340 1.00 39.31 503 HIS A N 1
ATOM 4052 C CA . HIS A 1 503 ? -16.922 -23.729 -12.671 1.00 39.31 503 HIS A CA 1
ATOM 4053 C C . HIS A 1 503 ? -15.678 -22.962 -12.232 1.00 39.31 503 HIS A C 1
ATOM 4055 O O . HIS A 1 503 ? -15.014 -23.307 -11.254 1.00 39.31 503 HIS A O 1
ATOM 4061 N N . ILE A 1 504 ? -15.341 -21.940 -13.010 1.00 45.28 504 ILE A N 1
ATOM 4062 C CA . ILE A 1 504 ? -14.360 -20.932 -12.624 1.00 45.28 504 ILE A CA 1
ATOM 4063 C C . ILE A 1 504 ? -15.108 -19.963 -11.712 1.00 45.28 504 ILE A C 1
ATOM 4065 O O . ILE A 1 504 ? -16.125 -19.413 -12.138 1.00 45.28 504 ILE A O 1
ATOM 4069 N N . ASP A 1 505 ? -14.659 -19.799 -10.467 1.00 40.12 505 ASP A N 1
ATOM 4070 C CA . ASP A 1 505 ? -15.295 -18.842 -9.559 1.00 40.12 505 ASP A CA 1
ATOM 4071 C C . ASP A 1 505 ? -15.275 -17.441 -10.202 1.00 40.12 505 ASP A C 1
ATOM 4073 O O . ASP A 1 505 ? -14.271 -17.011 -10.783 1.00 40.12 505 ASP A O 1
ATOM 4077 N N . ASN A 1 506 ? -16.417 -16.753 -10.202 1.00 39.03 506 ASN A N 1
ATOM 4078 C CA . ASN A 1 506 ? -16.631 -15.568 -11.043 1.00 39.03 506 ASN A CA 1
ATOM 4079 C C . ASN A 1 506 ? -15.773 -14.363 -10.621 1.00 39.03 506 ASN A C 1
ATOM 4081 O O . ASN A 1 506 ? -15.586 -13.450 -11.432 1.00 39.03 506 ASN A O 1
ATOM 4085 N N . ASP A 1 507 ? -15.188 -14.413 -9.425 1.00 39.19 507 ASP A N 1
ATOM 4086 C CA . ASP A 1 507 ? -14.304 -13.393 -8.856 1.00 39.19 507 ASP A CA 1
ATOM 4087 C C . ASP A 1 507 ? -12.830 -13.532 -9.278 1.00 39.19 507 ASP A C 1
ATOM 4089 O O . ASP A 1 507 ? -11.992 -12.752 -8.834 1.00 39.19 507 ASP A O 1
ATOM 4093 N N . ILE A 1 508 ? -12.487 -14.472 -10.172 1.00 42.53 508 ILE A N 1
ATOM 4094 C CA . ILE A 1 508 ? -11.159 -14.473 -10.802 1.00 42.53 508 ILE A CA 1
ATOM 4095 C C . ILE A 1 508 ? -11.074 -13.267 -11.746 1.00 42.53 508 ILE A C 1
ATOM 4097 O O . ILE A 1 508 ? -11.598 -13.291 -12.873 1.00 42.53 508 ILE A O 1
ATOM 4101 N N . ASP A 1 509 ? -10.416 -12.209 -11.272 1.00 47.34 509 ASP A N 1
ATOM 4102 C CA . ASP A 1 509 ? -9.906 -11.130 -12.106 1.00 47.34 509 ASP A CA 1
ATOM 4103 C C . ASP A 1 509 ? -8.955 -11.754 -13.131 1.00 47.34 509 ASP A C 1
ATOM 4105 O O . ASP A 1 509 ? -8.109 -12.582 -12.800 1.00 47.34 509 ASP A O 1
ATOM 4109 N N . ALA A 1 510 ? -9.054 -11.372 -14.404 1.00 43.50 510 ALA A N 1
ATOM 4110 C CA . ALA A 1 510 ? -8.220 -11.955 -15.461 1.00 43.50 510 ALA A CA 1
ATOM 4111 C C . ALA A 1 510 ? -6.694 -11.748 -15.251 1.00 43.50 510 ALA A C 1
ATOM 4113 O O . ALA A 1 510 ? -5.881 -12.311 -15.984 1.00 43.50 510 ALA A O 1
ATOM 4114 N N . LEU A 1 511 ? -6.309 -10.973 -14.229 1.00 41.59 511 LEU A N 1
ATOM 4115 C CA . LEU A 1 511 ? -4.958 -10.850 -13.680 1.00 41.59 511 LEU A CA 1
ATOM 4116 C C . LEU A 1 511 ? -4.474 -12.121 -12.950 1.00 41.59 511 LEU A C 1
ATOM 4118 O O . LEU A 1 511 ? -3.294 -12.452 -13.060 1.00 41.59 511 LEU A O 1
ATOM 4122 N N . ASP A 1 512 ? -5.354 -12.872 -12.285 1.00 46.22 512 ASP A N 1
ATOM 4123 C CA . ASP A 1 512 ? -4.991 -14.063 -11.497 1.00 46.22 512 ASP A CA 1
ATOM 4124 C C . ASP A 1 512 ? -4.699 -15.296 -12.369 1.00 46.22 512 ASP A C 1
ATOM 4126 O O . ASP A 1 512 ? -3.973 -16.203 -11.959 1.00 46.22 512 ASP A O 1
ATOM 4130 N N . LEU A 1 513 ? -5.183 -15.310 -13.617 1.00 48.06 513 LEU A N 1
ATOM 4131 C CA . LEU A 1 513 ? -4.876 -16.357 -14.603 1.00 48.06 513 LEU A CA 1
ATOM 4132 C C . LEU A 1 513 ? -3.477 -16.228 -15.221 1.00 48.06 513 LEU A C 1
ATOM 4134 O O . LEU A 1 513 ? -3.012 -17.160 -15.874 1.00 48.06 513 LEU A O 1
ATOM 4138 N N . LEU A 1 514 ? -2.791 -15.101 -15.014 1.00 52.66 514 LEU A N 1
ATOM 4139 C CA . LEU A 1 514 ? -1.414 -14.909 -15.474 1.00 52.66 514 LEU A CA 1
ATOM 4140 C C . LEU A 1 514 ? -0.390 -15.536 -14.508 1.00 52.66 514 LEU A C 1
ATOM 4142 O O . LEU A 1 514 ? 0.704 -15.904 -14.923 1.00 52.66 514 LEU A O 1
ATOM 4146 N N . VAL A 1 515 ? -0.733 -15.711 -13.229 1.00 50.19 515 VAL A N 1
ATOM 4147 C CA . VAL A 1 515 ? 0.204 -16.184 -12.193 1.00 50.19 515 VAL A CA 1
ATOM 4148 C C . VAL A 1 515 ? 0.579 -17.681 -12.302 1.00 50.19 515 VAL A C 1
ATOM 4150 O O . VAL A 1 515 ? 1.734 -18.000 -12.010 1.00 50.19 515 VAL A O 1
ATOM 4153 N N . PRO A 1 516 ? -0.281 -18.622 -12.754 1.00 49.78 516 PRO A N 1
ATOM 4154 C CA . PRO A 1 516 ? 0.080 -20.040 -12.743 1.00 49.78 516 PRO A CA 1
ATOM 4155 C C . PRO A 1 516 ? 0.770 -20.565 -14.024 1.00 49.78 516 PRO A C 1
ATOM 4157 O O . PRO A 1 516 ? 1.234 -21.707 -14.010 1.00 49.78 516 PRO A O 1
ATOM 4160 N N . LEU A 1 517 ? 0.926 -19.776 -15.100 1.00 55.56 517 LEU A N 1
ATOM 4161 C CA . LEU A 1 517 ? 1.372 -20.288 -16.416 1.00 55.56 517 LEU A CA 1
ATOM 4162 C C . LEU A 1 517 ? 2.840 -20.747 -16.496 1.00 55.56 517 LEU A C 1
ATOM 4164 O O . LEU A 1 517 ? 3.168 -21.595 -17.321 1.00 55.56 517 LEU A O 1
ATOM 4168 N N . ASN A 1 518 ? 3.711 -20.271 -15.602 1.00 52.50 518 ASN A N 1
ATOM 4169 C CA . ASN A 1 518 ? 5.113 -20.716 -15.533 1.00 52.50 518 ASN A CA 1
ATOM 4170 C C . ASN A 1 518 ? 5.319 -21.975 -14.672 1.00 52.50 518 ASN A C 1
ATOM 4172 O O . ASN A 1 518 ? 6.454 -22.405 -14.447 1.00 52.50 518 ASN A O 1
ATOM 4176 N N . THR A 1 519 ? 4.240 -22.582 -14.174 1.00 56.81 519 THR A N 1
ATOM 4177 C CA . THR A 1 519 ? 4.322 -23.807 -13.373 1.00 56.81 519 THR A CA 1
ATOM 4178 C C . THR A 1 519 ? 4.367 -25.024 -14.304 1.00 56.81 519 THR A C 1
ATOM 4180 O O . THR A 1 519 ? 3.519 -25.135 -15.191 1.00 56.81 519 THR A O 1
ATOM 4183 N N . PRO A 1 520 ? 5.305 -25.975 -14.130 1.00 63.25 520 PRO A N 1
ATOM 4184 C CA . PRO A 1 520 ? 5.311 -27.235 -14.875 1.00 63.25 520 PRO A CA 1
ATOM 4185 C C . PRO A 1 520 ? 4.197 -28.172 -14.366 1.00 63.25 520 PRO A C 1
ATOM 4187 O O . PRO A 1 520 ? 4.466 -29.235 -13.812 1.00 63.25 520 PRO A O 1
ATOM 4190 N N . ASP A 1 521 ? 2.939 -27.755 -14.511 1.00 72.31 521 ASP A N 1
ATOM 4191 C CA . ASP A 1 521 ? 1.751 -28.525 -14.147 1.00 72.31 521 ASP A CA 1
ATOM 4192 C C . ASP A 1 521 ? 1.010 -28.965 -15.414 1.00 72.31 521 ASP A C 1
ATOM 4194 O O . ASP A 1 521 ? 0.320 -28.176 -16.058 1.00 72.31 521 ASP A O 1
ATOM 4198 N N . ASN A 1 522 ? 1.138 -30.248 -15.758 1.00 76.25 522 ASN A N 1
ATOM 4199 C CA . ASN A 1 522 ? 0.510 -30.835 -16.944 1.00 76.25 522 ASN A CA 1
ATOM 4200 C C . ASN A 1 522 ? -1.020 -30.695 -16.953 1.00 76.25 522 ASN A C 1
ATOM 4202 O O . ASN A 1 522 ? -1.595 -30.581 -18.032 1.00 76.25 522 ASN A O 1
ATOM 4206 N N . ARG A 1 523 ? -1.680 -30.668 -15.785 1.00 74.50 523 ARG A N 1
ATOM 4207 C CA . ARG A 1 523 ? -3.142 -30.508 -15.707 1.00 74.50 523 ARG A CA 1
ATOM 4208 C C . ARG A 1 523 ? -3.556 -29.094 -16.072 1.00 74.50 523 ARG A C 1
ATOM 4210 O O . ARG A 1 523 ? -4.548 -28.906 -16.765 1.00 74.50 523 ARG A O 1
ATOM 4217 N N . LEU A 1 524 ? -2.784 -28.104 -15.624 1.00 72.00 524 LEU A N 1
ATOM 4218 C CA . LEU A 1 524 ? -3.003 -26.716 -16.013 1.00 72.00 524 LEU A CA 1
ATOM 4219 C C . LEU A 1 524 ? -2.772 -26.527 -17.513 1.00 72.00 524 LEU A C 1
ATOM 4221 O O . LEU A 1 524 ? -3.550 -25.822 -18.150 1.00 72.00 524 LEU A O 1
ATOM 4225 N N . ARG A 1 525 ? -1.745 -27.179 -18.079 1.00 76.38 525 ARG A N 1
ATOM 4226 C CA . ARG A 1 525 ? -1.499 -27.136 -19.528 1.00 76.38 525 ARG A CA 1
ATOM 4227 C C . ARG A 1 525 ? -2.685 -27.680 -20.306 1.00 76.38 525 ARG A C 1
ATOM 4229 O O . ARG A 1 525 ? -3.255 -26.970 -21.122 1.00 76.38 525 ARG A O 1
ATOM 4236 N N . GLU A 1 526 ? -3.108 -28.896 -19.974 1.00 80.31 526 GLU A N 1
ATOM 4237 C CA . GLU A 1 526 ? -4.268 -29.537 -20.592 1.00 80.31 526 GLU A CA 1
ATOM 4238 C C . GLU A 1 526 ? -5.545 -28.699 -20.419 1.00 80.31 526 GLU A C 1
ATOM 4240 O O . GLU A 1 526 ? -6.338 -28.564 -21.347 1.00 80.31 526 GLU A O 1
ATOM 4245 N N . PHE A 1 527 ? -5.728 -28.066 -19.259 1.00 79.69 527 PHE A N 1
ATOM 4246 C CA . PHE A 1 527 ? -6.851 -27.166 -19.028 1.00 79.69 527 PHE A CA 1
ATOM 4247 C C . PHE A 1 527 ? -6.817 -25.936 -19.942 1.00 79.69 527 PHE A C 1
ATOM 4249 O O . PHE A 1 527 ? -7.817 -25.659 -20.608 1.00 79.69 527 PHE A O 1
ATOM 4256 N N . VAL A 1 528 ? -5.703 -25.197 -19.981 1.00 81.38 528 VAL A N 1
ATOM 4257 C CA . VAL A 1 528 ? -5.593 -24.003 -20.832 1.00 81.38 528 VAL A CA 1
ATOM 4258 C C . VAL A 1 528 ? -5.767 -24.388 -22.295 1.00 81.38 528 VAL A C 1
ATOM 4260 O O . VAL A 1 528 ? -6.496 -23.718 -23.021 1.00 81.38 528 VAL A O 1
ATOM 4263 N N . ASP A 1 529 ? -5.194 -25.516 -22.694 1.00 80.38 529 ASP A N 1
ATOM 4264 C CA . ASP A 1 529 ? -5.316 -26.077 -24.033 1.00 80.38 529 ASP A CA 1
ATOM 4265 C C . ASP A 1 529 ? -6.756 -26.355 -24.452 1.00 80.38 529 ASP A C 1
ATOM 4267 O O . ASP A 1 529 ? -7.164 -26.010 -25.563 1.00 80.38 529 ASP A O 1
ATOM 4271 N N . LEU A 1 530 ? -7.535 -26.976 -23.568 1.00 80.69 530 LEU A N 1
ATOM 4272 C CA . LEU A 1 530 ? -8.934 -27.303 -23.833 1.00 80.69 530 LEU A CA 1
ATOM 4273 C C . LEU A 1 530 ? -9.842 -26.066 -23.803 1.00 80.69 530 LEU A C 1
ATOM 4275 O O . LEU A 1 530 ? -10.907 -26.083 -24.418 1.00 80.69 530 LEU A O 1
ATOM 4279 N N . ASN A 1 531 ? -9.434 -24.999 -23.108 1.00 81.25 531 ASN A N 1
ATOM 4280 C CA . ASN A 1 531 ? -10.294 -23.854 -22.797 1.00 81.25 531 ASN A CA 1
ATOM 4281 C C . ASN A 1 531 ? -9.796 -22.516 -23.369 1.00 81.25 531 ASN A C 1
ATOM 4283 O O . ASN A 1 531 ? -10.340 -21.474 -23.009 1.00 81.25 531 ASN A O 1
ATOM 4287 N N . ILE A 1 532 ? -8.800 -22.511 -24.259 1.00 84.31 532 ILE A N 1
ATOM 4288 C CA . ILE A 1 532 ? -8.131 -21.280 -24.711 1.00 84.31 532 ILE A CA 1
ATOM 4289 C C . ILE A 1 532 ? -9.098 -20.233 -25.285 1.00 84.31 532 ILE A C 1
ATOM 4291 O O . ILE A 1 532 ? -9.021 -19.062 -24.917 1.00 84.31 532 ILE A O 1
ATOM 4295 N N . ASP A 1 533 ? -10.069 -20.654 -26.099 1.00 80.94 533 ASP A N 1
ATOM 4296 C CA . ASP A 1 533 ? -11.064 -19.751 -26.691 1.00 80.94 533 ASP A CA 1
ATOM 4297 C C . ASP A 1 533 ? -11.949 -19.113 -25.611 1.00 80.94 533 ASP A C 1
ATOM 4299 O O . ASP A 1 533 ? -12.195 -17.906 -25.621 1.00 80.94 533 ASP A O 1
ATOM 4303 N N . ALA A 1 534 ? -12.399 -19.924 -24.647 1.00 79.31 534 ALA A N 1
ATOM 4304 C CA . ALA A 1 534 ? -13.231 -19.472 -23.539 1.00 79.31 534 ALA A CA 1
ATOM 4305 C C . ALA A 1 534 ? -12.460 -18.518 -22.619 1.00 79.31 534 ALA A C 1
ATOM 4307 O O . ALA A 1 534 ? -13.022 -17.524 -22.165 1.00 79.31 534 ALA A O 1
ATOM 4308 N N . LEU A 1 535 ? -11.172 -18.780 -22.382 1.00 82.00 535 LEU A N 1
ATOM 4309 C CA . LEU A 1 535 ? -10.302 -17.912 -21.590 1.00 82.00 535 LEU A CA 1
ATOM 4310 C C . LEU A 1 535 ? -10.117 -16.547 -22.262 1.00 82.00 535 LEU A C 1
ATOM 4312 O O . LEU A 1 535 ? -10.295 -15.523 -21.604 1.00 82.00 535 LEU A O 1
ATOM 4316 N N . VAL A 1 536 ? -9.828 -16.517 -23.568 1.00 83.94 536 VAL A N 1
ATOM 4317 C CA . VAL A 1 536 ? -9.674 -15.263 -24.331 1.00 83.94 536 VAL A CA 1
ATOM 4318 C C . VAL A 1 536 ? -10.981 -14.462 -24.360 1.00 83.94 536 VAL A C 1
ATOM 4320 O O . VAL A 1 536 ? -10.967 -13.252 -24.126 1.00 83.94 536 VAL A O 1
ATOM 4323 N N . GLN A 1 537 ? -12.120 -15.121 -24.585 1.00 81.62 537 GLN A N 1
ATOM 4324 C CA . GLN A 1 537 ? -13.435 -14.468 -24.581 1.00 81.62 537 GLN A CA 1
ATOM 4325 C C . GLN A 1 537 ? -13.816 -13.921 -23.204 1.00 81.62 537 GLN A C 1
ATOM 4327 O O . GLN A 1 537 ? -14.279 -12.784 -23.080 1.00 81.62 537 GLN A O 1
ATOM 4332 N N . ASN A 1 538 ? -13.581 -14.708 -22.155 1.00 78.38 538 ASN A N 1
ATOM 4333 C CA . ASN A 1 538 ? -13.840 -14.291 -20.785 1.00 78.38 538 ASN A CA 1
ATOM 4334 C C . ASN A 1 538 ? -12.974 -13.076 -20.421 1.00 78.38 538 ASN A C 1
ATOM 4336 O O . ASN A 1 538 ? -13.514 -12.061 -19.977 1.00 78.38 538 ASN A O 1
ATOM 4340 N N . PHE A 1 539 ? -11.669 -13.123 -20.724 1.00 84.19 539 PHE A N 1
ATOM 4341 C CA . PHE A 1 539 ? -10.766 -11.978 -20.569 1.00 84.19 539 PHE A CA 1
ATOM 4342 C C . PHE A 1 539 ? -11.328 -10.721 -21.234 1.00 84.19 539 PHE A C 1
ATOM 4344 O O . PHE A 1 539 ? -11.421 -9.676 -20.590 1.00 84.19 539 PHE A O 1
ATOM 4351 N N . PHE A 1 540 ? -11.739 -10.819 -22.497 1.00 83.38 540 PHE A N 1
ATOM 4352 C CA . PHE A 1 540 ? -12.271 -9.675 -23.223 1.00 83.38 540 PHE A CA 1
ATOM 4353 C C . PHE A 1 540 ? -13.537 -9.118 -22.569 1.00 83.38 540 PHE A C 1
ATOM 4355 O O . PHE A 1 540 ? -13.646 -7.909 -22.364 1.00 83.38 540 PHE A O 1
ATOM 4362 N N . SER A 1 541 ? -14.479 -9.981 -22.186 1.00 80.38 541 SER A N 1
ATOM 4363 C CA . SER A 1 541 ? -15.720 -9.550 -21.533 1.00 80.38 541 SER A CA 1
ATOM 4364 C C . SER A 1 541 ? -15.474 -8.848 -20.188 1.00 80.38 541 SER A C 1
ATOM 4366 O O . SER A 1 541 ? -16.046 -7.789 -19.933 1.00 80.38 541 SER A O 1
ATOM 4368 N N . LYS A 1 542 ? -14.575 -9.381 -19.351 1.00 80.00 542 LYS A N 1
ATOM 4369 C CA . LYS A 1 542 ? -14.294 -8.844 -18.012 1.00 80.00 542 LYS A CA 1
ATOM 4370 C C . LYS A 1 542 ? -13.434 -7.583 -18.035 1.00 80.00 542 LYS A C 1
ATOM 4372 O O . LYS A 1 542 ? -13.585 -6.727 -17.166 1.00 80.00 542 LYS A O 1
ATOM 4377 N N . SER A 1 543 ? -12.549 -7.450 -19.021 1.00 83.12 543 SER A N 1
ATOM 4378 C CA . SER A 1 543 ? -11.657 -6.293 -19.129 1.00 83.12 543 SER A CA 1
ATOM 4379 C C . SER A 1 543 ? -12.322 -5.047 -19.718 1.00 83.12 543 SER A C 1
ATOM 4381 O O . SER A 1 543 ? -11.719 -3.979 -19.687 1.00 83.12 543 SER A O 1
ATOM 4383 N N . ASP A 1 544 ? -13.566 -5.132 -20.204 1.00 85.75 544 ASP A N 1
ATOM 4384 C CA . ASP A 1 544 ? -14.238 -4.047 -20.944 1.00 85.75 544 ASP A CA 1
ATOM 4385 C C . ASP A 1 544 ? -14.361 -2.732 -20.153 1.00 85.75 544 ASP A C 1
ATOM 4387 O O . ASP A 1 544 ? -14.366 -1.644 -20.724 1.00 85.75 544 ASP A O 1
ATOM 4391 N N . ASN A 1 545 ? -14.370 -2.818 -18.821 1.00 83.12 545 ASN A N 1
ATOM 4392 C CA . ASN A 1 545 ? -14.468 -1.661 -17.930 1.00 83.12 545 ASN A CA 1
ATOM 4393 C C . ASN A 1 545 ? -13.146 -1.281 -17.245 1.00 83.12 545 ASN A C 1
ATOM 4395 O O . ASN A 1 545 ? -13.149 -0.430 -16.350 1.00 83.12 545 ASN A O 1
ATOM 4399 N N . TRP A 1 546 ? -12.023 -1.895 -17.629 1.00 86.19 546 TRP A N 1
ATOM 4400 C CA . TRP A 1 546 ? -10.742 -1.655 -16.970 1.00 86.19 546 TRP A CA 1
ATOM 4401 C C . TRP A 1 546 ? -10.250 -0.215 -17.133 1.00 86.19 546 TRP A C 1
ATOM 4403 O O . TRP A 1 546 ? -10.181 0.356 -18.231 1.00 86.19 546 TRP A O 1
ATOM 4413 N N . GLU A 1 547 ? -9.852 0.351 -15.997 1.00 86.88 547 GLU A N 1
ATOM 4414 C CA . GLU A 1 547 ? -9.172 1.637 -15.905 1.00 86.88 547 GLU A CA 1
ATOM 4415 C C . GLU A 1 547 ? -7.721 1.537 -16.397 1.00 86.88 547 GLU A C 1
ATOM 4417 O O . GLU A 1 547 ? -7.168 0.448 -16.584 1.00 86.88 547 GLU A O 1
ATOM 4422 N N . LYS A 1 548 ? -7.077 2.696 -16.574 1.00 87.69 548 LYS A N 1
ATOM 4423 C CA . LYS A 1 548 ? -5.684 2.793 -17.037 1.00 87.69 548 LYS A CA 1
ATOM 4424 C C . LYS A 1 548 ? -4.722 1.955 -16.198 1.00 87.69 548 LYS A C 1
ATOM 4426 O O . LYS A 1 548 ? -4.038 1.096 -16.740 1.00 87.69 548 LYS A O 1
ATOM 4431 N N . ASP A 1 549 ? -4.719 2.155 -14.881 1.00 79.62 549 ASP A N 1
ATOM 4432 C CA . ASP A 1 549 ? -3.775 1.481 -13.981 1.00 79.62 549 ASP A CA 1
ATOM 4433 C C . ASP A 1 549 ? -3.918 -0.050 -14.030 1.00 79.62 549 ASP A C 1
ATOM 4435 O O . ASP A 1 549 ? -2.912 -0.762 -14.079 1.00 79.62 549 ASP A O 1
ATOM 4439 N N . GLN A 1 550 ? -5.155 -0.559 -14.083 1.00 83.75 550 GLN A N 1
ATOM 4440 C CA . GLN A 1 550 ? -5.441 -1.994 -14.188 1.00 83.75 550 GLN A CA 1
ATOM 4441 C C . GLN A 1 550 ? -4.918 -2.559 -15.514 1.00 83.75 550 GLN A C 1
ATOM 4443 O O . GLN A 1 550 ? -4.142 -3.517 -15.529 1.00 83.75 550 GLN A O 1
ATOM 4448 N N . HIS A 1 551 ? -5.289 -1.927 -16.630 1.00 89.69 551 HIS A N 1
ATOM 4449 C CA . HIS A 1 551 ? -4.916 -2.397 -17.960 1.00 89.69 551 HIS A CA 1
ATOM 4450 C C . HIS A 1 551 ? -3.403 -2.308 -18.210 1.00 89.69 551 HIS A C 1
ATOM 4452 O O . HIS A 1 551 ? -2.806 -3.241 -18.740 1.00 89.69 551 HIS A O 1
ATOM 4458 N N . TYR A 1 552 ? -2.744 -1.227 -17.790 1.00 90.06 552 TYR A N 1
ATOM 4459 C CA . TYR A 1 552 ? -1.306 -1.038 -18.015 1.00 90.06 552 TYR A CA 1
ATOM 4460 C C . TYR A 1 552 ? -0.465 -2.005 -17.177 1.00 90.06 552 TYR A C 1
ATOM 4462 O O . TYR A 1 552 ? 0.529 -2.556 -17.661 1.00 90.06 552 TYR A O 1
ATOM 4470 N N . THR A 1 553 ? -0.897 -2.278 -15.943 1.00 84.38 553 THR A N 1
ATOM 4471 C CA . THR A 1 553 ? -0.289 -3.311 -15.095 1.00 84.38 553 THR A CA 1
ATOM 4472 C C . THR A 1 553 ? -0.424 -4.692 -15.734 1.00 84.38 553 THR A C 1
ATOM 4474 O O . THR A 1 553 ? 0.545 -5.455 -15.775 1.00 84.38 553 THR A O 1
ATOM 4477 N N . TRP A 1 554 ? -1.592 -4.992 -16.302 1.00 90.50 554 TRP A N 1
ATOM 4478 C CA . TRP A 1 554 ? -1.827 -6.233 -17.032 1.00 90.50 554 TRP A CA 1
ATOM 4479 C C . TRP A 1 554 ? -0.938 -6.360 -18.284 1.00 90.50 554 TRP A C 1
ATOM 4481 O O . TRP A 1 554 ? -0.277 -7.387 -18.452 1.00 90.50 554 TRP A O 1
ATOM 4491 N N . VAL A 1 555 ? -0.816 -5.305 -19.104 1.00 94.06 555 VAL A N 1
ATOM 4492 C CA . VAL A 1 555 ? 0.083 -5.284 -20.277 1.00 94.06 555 VAL A CA 1
ATOM 4493 C C . VAL A 1 555 ? 1.529 -5.580 -19.865 1.00 94.06 555 VAL A C 1
ATOM 4495 O O . VAL A 1 555 ? 2.187 -6.430 -20.469 1.00 94.06 555 VAL A O 1
ATOM 4498 N N . ARG A 1 556 ? 2.028 -4.933 -18.799 1.00 92.00 556 ARG A N 1
ATOM 4499 C CA . ARG A 1 556 ? 3.367 -5.205 -18.241 1.00 92.00 556 ARG A CA 1
ATOM 4500 C C . ARG A 1 556 ? 3.534 -6.685 -17.892 1.00 92.00 556 ARG A C 1
ATOM 4502 O O . ARG A 1 556 ? 4.575 -7.270 -18.192 1.00 92.00 556 ARG A O 1
ATOM 4509 N N . ASN A 1 557 ? 2.544 -7.280 -17.232 1.00 86.00 557 ASN A N 1
ATOM 4510 C CA . ASN A 1 557 ? 2.612 -8.674 -16.800 1.00 86.00 557 ASN A CA 1
ATOM 4511 C C . ASN A 1 557 ? 2.599 -9.648 -17.990 1.00 86.00 557 ASN A C 1
ATOM 4513 O O . ASN A 1 557 ? 3.337 -10.629 -17.955 1.00 86.00 557 ASN A O 1
ATOM 4517 N N . CYS A 1 558 ? 1.868 -9.345 -19.068 1.00 92.44 558 CYS A N 1
ATOM 4518 C CA . CYS A 1 558 ? 1.900 -10.141 -20.300 1.00 92.44 558 CYS A CA 1
ATOM 4519 C C . CYS A 1 558 ? 3.306 -10.189 -20.916 1.00 92.44 558 CYS A C 1
ATOM 4521 O O . CYS A 1 558 ? 3.798 -11.266 -21.251 1.00 92.44 558 CYS A O 1
ATOM 4523 N N . PHE A 1 559 ? 3.999 -9.045 -20.990 1.00 94.19 559 PHE A N 1
ATOM 4524 C CA . PHE A 1 559 ? 5.395 -9.006 -21.443 1.00 94.19 559 PHE A CA 1
ATOM 4525 C C . PHE A 1 559 ? 6.327 -9.822 -20.540 1.00 94.19 559 PHE A C 1
ATOM 4527 O O . PHE A 1 559 ? 7.182 -10.548 -21.042 1.00 94.19 559 PHE A O 1
ATOM 4534 N N . ARG A 1 560 ? 6.153 -9.744 -19.215 1.00 88.50 560 ARG A N 1
ATOM 4535 C CA . ARG A 1 560 ? 6.959 -10.532 -18.267 1.00 88.50 560 ARG A CA 1
ATOM 4536 C C . ARG A 1 560 ? 6.751 -12.030 -18.420 1.00 88.50 560 ARG A C 1
ATOM 4538 O O . ARG A 1 560 ? 7.723 -12.774 -18.381 1.00 88.50 560 ARG A O 1
ATOM 4545 N N . LEU A 1 561 ? 5.512 -12.466 -18.634 1.00 85.81 561 LEU A N 1
ATOM 4546 C CA . LEU A 1 561 ? 5.210 -13.875 -18.887 1.00 85.81 561 LEU A CA 1
ATOM 4547 C C . LEU A 1 561 ? 5.817 -14.389 -20.181 1.00 85.81 561 LEU A C 1
ATOM 4549 O O . LEU A 1 561 ? 6.286 -15.519 -20.225 1.00 85.81 561 LEU A O 1
ATOM 4553 N N . LEU A 1 562 ? 5.865 -13.543 -21.206 1.00 90.75 562 LEU A N 1
ATOM 4554 C CA . LEU A 1 562 ? 6.566 -13.856 -22.444 1.00 90.75 562 LEU A CA 1
ATOM 4555 C C . LEU A 1 562 ? 8.091 -13.958 -22.253 1.00 90.75 562 LEU A C 1
ATOM 4557 O O . LEU A 1 562 ? 8.767 -14.442 -23.148 1.00 90.75 562 LEU A O 1
ATOM 4561 N N . GLY A 1 563 ? 8.636 -13.540 -21.104 1.00 87.94 563 GLY A N 1
ATOM 4562 C CA . GLY A 1 563 ? 10.068 -13.589 -20.792 1.00 87.94 563 GLY A CA 1
ATOM 4563 C C . GLY A 1 563 ? 10.795 -12.251 -20.955 1.00 87.94 563 GLY A C 1
ATOM 4564 O O . GLY A 1 563 ? 12.026 -12.217 -20.946 1.00 87.94 563 GLY A O 1
ATOM 4565 N N . ALA A 1 564 ? 10.064 -11.142 -21.110 1.00 93.75 564 ALA A N 1
ATOM 4566 C CA . ALA A 1 564 ? 10.646 -9.809 -21.222 1.00 93.75 564 ALA A CA 1
ATOM 4567 C C . ALA A 1 564 ? 10.808 -9.109 -19.858 1.00 93.75 564 ALA A C 1
ATOM 4569 O O . ALA A 1 564 ? 9.983 -9.225 -18.951 1.00 93.75 564 ALA A O 1
ATOM 4570 N N . GLU A 1 565 ? 11.841 -8.281 -19.733 1.00 90.25 565 GLU A N 1
ATOM 4571 C CA . GLU A 1 565 ? 12.025 -7.363 -18.612 1.00 90.25 565 GLU A CA 1
ATOM 4572 C C . GLU A 1 565 ? 11.161 -6.114 -18.855 1.00 90.25 565 GLU A C 1
ATOM 4574 O O . GLU A 1 565 ? 11.542 -5.222 -19.612 1.00 90.25 565 GLU A O 1
ATOM 4579 N N . ALA A 1 566 ? 9.966 -6.056 -18.255 1.00 92.94 566 ALA A N 1
ATOM 4580 C CA . ALA A 1 566 ? 9.024 -4.943 -18.429 1.00 92.94 566 ALA A CA 1
ATOM 4581 C C . ALA A 1 566 ? 8.727 -4.196 -17.119 1.00 92.94 566 ALA A C 1
ATOM 4583 O O . ALA A 1 566 ? 8.603 -4.802 -16.049 1.00 92.94 566 ALA A O 1
ATOM 4584 N N . ILE A 1 567 ? 8.559 -2.875 -17.201 1.00 87.31 567 ILE A N 1
ATOM 4585 C CA . ILE A 1 567 ? 8.250 -1.979 -16.078 1.00 87.31 567 ILE A CA 1
ATOM 4586 C C . ILE A 1 567 ? 7.020 -1.118 -16.382 1.00 87.31 567 ILE A C 1
ATOM 4588 O O . ILE A 1 567 ? 6.834 -0.651 -17.505 1.00 87.31 567 ILE A O 1
ATOM 4592 N N . TYR A 1 568 ? 6.193 -0.897 -15.359 1.00 85.19 568 TYR A N 1
ATOM 4593 C CA . TYR A 1 568 ? 5.092 0.062 -15.421 1.00 85.19 568 TYR A CA 1
ATOM 4594 C C . TYR A 1 568 ? 5.629 1.453 -15.083 1.00 85.19 568 TYR A C 1
ATOM 4596 O O . TYR A 1 568 ? 6.272 1.625 -14.046 1.00 85.19 568 TYR A O 1
ATOM 4604 N N . SER A 1 569 ? 5.401 2.434 -15.954 1.00 71.12 569 SER A N 1
ATOM 4605 C CA . SER A 1 569 ? 5.920 3.800 -15.783 1.00 71.12 569 SER A CA 1
ATOM 4606 C C . SER A 1 569 ? 4.909 4.768 -15.158 1.00 71.12 569 SER A C 1
ATOM 4608 O O . SER A 1 569 ? 5.250 5.928 -14.916 1.00 71.12 569 SER A O 1
ATOM 4610 N N . GLY A 1 570 ? 3.681 4.314 -14.885 1.00 57.28 570 GLY A N 1
ATOM 4611 C CA . GLY A 1 570 ? 2.573 5.161 -14.457 1.00 57.28 570 GLY A CA 1
ATOM 4612 C C . GLY A 1 570 ? 2.514 5.411 -12.951 1.00 57.28 570 GLY A C 1
ATOM 4613 O O . GLY A 1 570 ? 1.910 4.672 -12.183 1.00 57.28 570 GLY A O 1
ATOM 4614 N N . SER A 1 571 ? 3.076 6.541 -12.533 1.00 49.50 571 SER A N 1
ATOM 4615 C CA . SER A 1 571 ? 2.548 7.304 -11.401 1.00 49.50 571 SER A CA 1
ATOM 4616 C C . SER A 1 571 ? 2.640 8.798 -11.712 1.00 49.50 571 SER A C 1
ATOM 4618 O O . SER A 1 571 ? 3.529 9.255 -12.438 1.00 49.50 571 SER A O 1
ATOM 4620 N N . SER A 1 572 ? 1.681 9.569 -11.192 1.00 36.78 572 SER A N 1
ATOM 4621 C CA . SER A 1 572 ? 1.594 11.021 -11.387 1.00 36.78 572 SER A CA 1
ATOM 4622 C C . SER A 1 572 ? 2.882 11.698 -10.897 1.00 36.78 572 SER A C 1
ATOM 4624 O O . SER A 1 572 ? 3.084 11.834 -9.693 1.00 36.78 572 SER A O 1
ATOM 4626 N N . GLY A 1 573 ? 3.757 12.115 -11.818 1.00 41.81 573 GLY A N 1
ATOM 4627 C CA . GLY A 1 573 ? 5.037 12.764 -11.500 1.00 41.81 573 GLY A CA 1
ATOM 4628 C C . GLY A 1 573 ? 6.286 12.079 -12.064 1.00 41.81 573 GLY A C 1
ATOM 4629 O O . GLY A 1 573 ? 7.372 12.647 -11.946 1.00 41.81 573 GLY A O 1
ATOM 4630 N N . MET A 1 574 ? 6.169 10.911 -12.706 1.00 47.91 574 MET A N 1
ATOM 4631 C CA . MET A 1 574 ? 7.294 10.300 -13.422 1.00 47.91 574 MET A CA 1
ATOM 4632 C C . MET A 1 574 ? 7.460 10.872 -14.840 1.00 47.91 574 MET A C 1
ATOM 4634 O O . MET A 1 574 ? 6.510 11.025 -15.597 1.00 47.91 574 MET A O 1
ATOM 4638 N N . LEU A 1 575 ? 8.707 11.195 -15.191 1.00 45.22 575 LEU A N 1
ATOM 4639 C CA . LEU A 1 575 ? 9.131 11.906 -16.408 1.00 45.22 575 LEU A CA 1
ATOM 4640 C C . LEU A 1 575 ? 9.005 11.105 -17.725 1.00 45.22 575 LEU A C 1
ATOM 4642 O O . LEU A 1 575 ? 9.398 11.616 -18.772 1.00 45.22 575 LEU A O 1
ATOM 4646 N N . SER A 1 576 ? 8.507 9.864 -17.709 1.00 57.66 576 SER A N 1
ATOM 4647 C CA . SER A 1 576 ? 8.399 9.018 -18.911 1.00 57.66 576 SER A CA 1
ATOM 4648 C C . SER A 1 576 ? 6.976 9.006 -19.470 1.00 57.66 576 SER A C 1
ATOM 4650 O O . SER A 1 576 ? 6.044 8.696 -18.738 1.00 57.66 576 SER A O 1
ATOM 4652 N N . ARG A 1 577 ? 6.824 9.294 -20.771 1.00 68.25 577 ARG A N 1
ATOM 4653 C CA . ARG A 1 577 ? 5.551 9.242 -21.519 1.00 68.25 577 ARG A CA 1
ATOM 4654 C C . ARG A 1 577 ? 5.107 7.831 -21.919 1.00 68.25 577 ARG A C 1
ATOM 4656 O O . ARG A 1 577 ? 4.013 7.706 -22.439 1.00 68.25 577 ARG A O 1
ATOM 4663 N N . ALA A 1 578 ? 5.947 6.809 -21.754 1.00 83.81 578 ALA A N 1
ATOM 4664 C CA . ALA A 1 578 ? 5.550 5.431 -22.039 1.00 83.81 578 ALA A CA 1
ATOM 4665 C C . ALA A 1 578 ? 4.600 4.923 -20.946 1.00 83.81 578 ALA A C 1
ATOM 4667 O O . ALA A 1 578 ? 4.887 5.128 -19.764 1.00 83.81 578 ALA A O 1
ATOM 4668 N N . ASP A 1 579 ? 3.539 4.207 -21.309 1.00 92.06 579 ASP A N 1
ATOM 4669 C CA . ASP A 1 579 ? 2.663 3.554 -20.328 1.00 92.06 579 ASP A CA 1
ATOM 4670 C C . ASP A 1 579 ? 3.367 2.328 -19.728 1.00 92.06 579 ASP A C 1
ATOM 4672 O O . ASP A 1 579 ? 3.419 2.150 -18.508 1.00 92.06 579 ASP A O 1
ATOM 4676 N N . VAL A 1 580 ? 4.016 1.534 -20.588 1.00 93.56 580 VAL A N 1
ATOM 4677 C CA . VAL A 1 580 ? 4.873 0.401 -20.212 1.00 93.56 580 VAL A CA 1
ATOM 4678 C C . VAL A 1 580 ? 6.205 0.510 -20.959 1.00 93.56 580 VAL A C 1
ATOM 4680 O O . VAL A 1 580 ? 6.257 0.879 -22.133 1.00 93.56 580 VAL A O 1
ATOM 4683 N N . SER A 1 581 ? 7.310 0.202 -20.280 1.00 95.00 581 SER A N 1
ATOM 4684 C CA . SER A 1 581 ? 8.637 0.123 -20.908 1.00 95.00 581 SER A CA 1
ATOM 4685 C C . SER A 1 581 ? 9.150 -1.313 -20.866 1.00 95.00 581 SER A C 1
ATOM 4687 O O . SER A 1 581 ? 9.143 -1.927 -19.801 1.00 95.00 581 SER A O 1
ATOM 4689 N N . VAL A 1 582 ? 9.630 -1.830 -21.995 1.00 96.00 582 VAL A N 1
ATOM 4690 C CA . VAL A 1 582 ? 10.364 -3.101 -22.080 1.00 96.00 582 VAL A CA 1
ATOM 4691 C C . VAL A 1 582 ? 11.849 -2.776 -22.203 1.00 96.00 582 VAL A C 1
ATOM 4693 O O . VAL A 1 582 ? 12.225 -1.954 -23.039 1.00 96.00 582 VAL A O 1
ATOM 4696 N N . ILE A 1 583 ? 12.681 -3.363 -21.347 1.00 95.62 583 ILE A N 1
ATOM 4697 C CA . ILE A 1 583 ? 14.119 -3.063 -21.239 1.00 95.62 583 ILE A CA 1
ATOM 4698 C C . ILE A 1 583 ? 15.033 -4.265 -21.536 1.00 95.62 583 ILE A C 1
ATOM 4700 O O . ILE A 1 583 ? 16.260 -4.137 -21.534 1.00 95.62 583 ILE A O 1
ATOM 4704 N N . GLY A 1 584 ? 14.432 -5.410 -21.860 1.00 93.06 584 GLY A N 1
ATOM 4705 C CA . GLY A 1 584 ? 15.085 -6.624 -22.341 1.00 93.06 584 GLY A CA 1
ATOM 4706 C C . GLY A 1 584 ? 14.034 -7.647 -22.794 1.00 93.06 584 GLY A C 1
ATOM 4707 O O . GLY A 1 584 ? 12.954 -7.671 -22.210 1.00 93.06 584 GLY A O 1
ATOM 4708 N N . PRO A 1 585 ? 14.280 -8.466 -23.833 1.00 97.19 585 PRO A N 1
ATOM 4709 C CA . PRO A 1 585 ? 15.486 -8.527 -24.669 1.00 97.19 585 PRO A CA 1
ATOM 4710 C C . PRO A 1 585 ? 15.556 -7.434 -25.753 1.00 97.19 585 PRO A C 1
ATOM 4712 O O . PRO A 1 585 ? 16.506 -7.383 -26.527 1.00 97.19 585 PRO A O 1
ATOM 4715 N N . PHE A 1 586 ? 14.577 -6.531 -25.802 1.00 97.88 586 PHE A N 1
ATOM 4716 C CA . PHE A 1 586 ? 14.562 -5.353 -26.668 1.00 97.88 586 PHE A CA 1
ATOM 4717 C C . PHE A 1 586 ? 14.178 -4.104 -25.861 1.00 97.88 586 PHE A C 1
ATOM 4719 O O . PHE A 1 586 ? 13.618 -4.204 -24.770 1.00 97.88 586 PHE A O 1
ATOM 4726 N N . LEU A 1 587 ? 14.475 -2.922 -26.400 1.00 96.38 587 LEU A N 1
ATOM 4727 C CA . LEU A 1 587 ? 14.052 -1.633 -25.856 1.00 96.38 587 LEU A CA 1
ATOM 4728 C C . LEU A 1 587 ? 12.718 -1.215 -26.480 1.00 96.38 587 LEU A C 1
ATOM 4730 O O . LEU A 1 587 ? 12.677 -0.655 -27.578 1.00 96.38 587 LEU A O 1
ATOM 4734 N N . GLY A 1 588 ? 11.626 -1.507 -25.780 1.00 95.88 588 GLY A N 1
ATOM 4735 C CA . GLY A 1 588 ? 10.261 -1.235 -26.218 1.00 95.88 588 GLY A CA 1
ATOM 4736 C C . GLY A 1 588 ? 9.635 -0.054 -25.487 1.00 95.88 588 GLY A C 1
ATOM 4737 O O . GLY A 1 588 ? 9.544 -0.067 -24.260 1.00 95.88 588 GLY A O 1
ATOM 4738 N N . GLY A 1 589 ? 9.160 0.944 -26.232 1.00 95.88 589 GLY A N 1
ATOM 4739 C CA . GLY A 1 589 ? 8.211 1.933 -25.715 1.00 95.88 589 GLY A CA 1
ATOM 4740 C C . GLY A 1 589 ? 6.788 1.515 -26.062 1.00 95.88 589 GLY A C 1
ATOM 4741 O O . GLY A 1 589 ? 6.459 1.445 -27.248 1.00 95.88 589 GLY A O 1
ATOM 4742 N N . VAL A 1 590 ? 5.972 1.233 -25.045 1.00 97.12 590 VAL A N 1
ATOM 4743 C CA . VAL A 1 590 ? 4.589 0.777 -25.210 1.00 97.12 590 VAL A CA 1
ATOM 4744 C C . VAL A 1 590 ? 3.627 1.906 -24.843 1.00 97.12 590 VAL A C 1
ATOM 4746 O O . VAL A 1 590 ? 3.644 2.394 -23.711 1.00 97.12 590 VAL A O 1
ATOM 4749 N N . GLU A 1 591 ? 2.789 2.298 -25.798 1.00 96.50 591 GLU A N 1
ATOM 4750 C CA . GLU A 1 591 ? 1.589 3.112 -25.570 1.00 96.50 591 GLU A CA 1
ATOM 4751 C C . GLU A 1 591 ? 0.384 2.166 -25.511 1.00 96.50 591 GLU A C 1
ATOM 4753 O O . GLU A 1 591 ? 0.118 1.440 -26.472 1.00 96.50 591 GLU A O 1
ATOM 4758 N N . ALA A 1 592 ? -0.345 2.163 -24.400 1.00 95.69 592 ALA A N 1
ATOM 4759 C CA . ALA A 1 592 ? -1.496 1.295 -24.185 1.00 95.69 592 ALA A CA 1
ATOM 4760 C C . ALA A 1 592 ? -2.787 2.119 -24.050 1.00 95.69 592 ALA A C 1
ATOM 4762 O O . ALA A 1 592 ? -2.838 3.150 -23.376 1.00 95.69 592 ALA A O 1
ATOM 4763 N N . LYS A 1 593 ? -3.873 1.648 -24.665 1.00 95.75 593 LYS A N 1
ATOM 4764 C CA . LYS A 1 593 ? -5.211 2.242 -24.550 1.00 95.75 593 LYS A CA 1
ATOM 4765 C C . LYS A 1 593 ? -6.119 1.305 -23.779 1.00 95.75 593 LYS A C 1
ATOM 4767 O O . LYS A 1 593 ? -6.533 0.275 -24.302 1.00 95.75 593 LYS A O 1
ATOM 4772 N N . SER A 1 594 ? -6.419 1.673 -22.530 1.00 93.44 594 SER A N 1
ATOM 4773 C CA . SER A 1 594 ? -7.330 0.880 -21.710 1.00 93.44 594 SER A CA 1
ATOM 4774 C C . SER A 1 594 ? -8.727 0.851 -22.331 1.00 93.44 594 SER A C 1
ATOM 4776 O O . SER A 1 594 ? -9.120 1.828 -22.970 1.00 93.44 594 SER A O 1
ATOM 4778 N N . PRO A 1 595 ? -9.516 -0.211 -22.111 1.00 91.75 595 PRO A N 1
ATOM 4779 C CA . PRO A 1 595 ? -10.886 -0.297 -22.616 1.00 91.75 595 PRO A CA 1
ATOM 4780 C C . PRO A 1 595 ? -11.753 0.913 -22.238 1.00 91.75 595 PRO A C 1
ATOM 4782 O O . PRO A 1 595 ? -12.542 1.389 -23.048 1.00 91.75 595 PRO A O 1
ATOM 4785 N N . ARG A 1 596 ? -11.534 1.519 -21.064 1.00 89.81 596 ARG A N 1
ATOM 4786 C CA . ARG A 1 596 ? -12.233 2.753 -20.671 1.00 89.81 596 ARG A CA 1
ATOM 4787 C C . ARG A 1 596 ? -11.723 4.026 -21.365 1.00 89.81 596 ARG A C 1
ATOM 4789 O O . ARG A 1 596 ? -12.468 5.000 -21.486 1.00 89.81 596 ARG A O 1
ATOM 4796 N N . GLU A 1 597 ? -10.478 4.048 -21.840 1.00 86.56 597 GLU A N 1
ATOM 4797 C CA . GLU A 1 597 ? -9.929 5.160 -22.620 1.00 86.56 597 GLU A CA 1
ATOM 4798 C C . GLU A 1 597 ? -10.349 5.031 -24.086 1.00 86.56 597 GLU A C 1
ATOM 4800 O O . GLU A 1 597 ? -9.780 4.249 -24.840 1.00 86.56 597 GLU A O 1
ATOM 4805 N N . ASN A 1 598 ? -11.331 5.835 -24.507 1.00 85.75 598 ASN A N 1
ATOM 4806 C CA . ASN A 1 598 ? -11.801 5.855 -25.896 1.00 85.75 598 ASN A CA 1
ATOM 4807 C C . ASN A 1 598 ? -12.171 4.449 -26.417 1.00 85.75 598 ASN A C 1
ATOM 4809 O O . ASN A 1 598 ? -11.792 4.079 -27.525 1.00 85.75 598 ASN A O 1
ATOM 4813 N N . ARG A 1 599 ? -12.850 3.644 -25.584 1.00 87.50 599 ARG A N 1
ATOM 4814 C CA . ARG A 1 599 ? -13.230 2.247 -25.886 1.00 87.50 599 ARG A CA 1
ATOM 4815 C C . ARG A 1 599 ? -12.041 1.323 -26.207 1.00 87.50 599 ARG A C 1
ATOM 4817 O O . ARG A 1 599 ? -12.205 0.311 -26.885 1.00 87.50 599 ARG A O 1
ATOM 4824 N N . GLY A 1 600 ? -10.837 1.675 -25.749 1.00 88.56 600 GLY A N 1
ATOM 4825 C CA . GLY A 1 600 ? -9.597 0.962 -26.053 1.00 88.56 600 GLY A CA 1
ATOM 4826 C C . GLY A 1 600 ? -9.114 1.135 -27.493 1.00 88.56 600 GLY A C 1
ATOM 4827 O O . GLY A 1 600 ? -8.251 0.375 -27.932 1.00 88.56 600 GLY A O 1
ATOM 4828 N N . SER A 1 601 ? -9.652 2.099 -28.246 1.00 94.50 601 SER A N 1
ATOM 4829 C CA . SER A 1 601 ? -9.283 2.307 -29.646 1.00 94.50 601 SER A CA 1
ATOM 4830 C C . SER A 1 601 ? -7.914 2.973 -29.786 1.00 94.50 601 SER A C 1
ATOM 4832 O O . SER A 1 601 ? -7.674 4.081 -29.290 1.00 94.50 601 SER A O 1
ATOM 4834 N N . ILE A 1 602 ? -7.022 2.329 -30.540 1.00 94.62 602 ILE A N 1
ATOM 4835 C CA . ILE A 1 602 ? -5.770 2.921 -31.010 1.00 94.62 602 ILE A CA 1
ATOM 4836 C C . ILE A 1 602 ? -6.107 3.907 -32.135 1.00 94.62 602 ILE A C 1
ATOM 4838 O O . ILE A 1 602 ? -6.592 3.518 -33.197 1.00 94.62 602 ILE A O 1
ATOM 4842 N N . ALA A 1 603 ? -5.832 5.190 -31.898 1.00 91.81 603 ALA A N 1
ATOM 4843 C CA . ALA A 1 603 ? -5.995 6.278 -32.864 1.00 91.81 603 ALA A CA 1
ATOM 4844 C C . ALA A 1 603 ? -4.633 6.848 -33.305 1.00 91.81 603 ALA A C 1
ATOM 4846 O O . ALA A 1 603 ? -3.602 6.562 -32.694 1.00 91.81 603 ALA A O 1
ATOM 4847 N N . THR A 1 604 ? -4.624 7.740 -34.302 1.00 93.94 604 THR A N 1
ATOM 4848 C CA . THR A 1 604 ? -3.427 8.427 -34.844 1.00 93.94 604 THR A CA 1
ATOM 4849 C C . THR A 1 604 ? -2.492 8.974 -33.756 1.00 93.94 604 THR A C 1
ATOM 4851 O O . THR A 1 604 ? -1.272 8.845 -33.840 1.00 93.94 604 THR A O 1
ATOM 4854 N N . LYS A 1 605 ? -3.053 9.547 -32.681 1.00 94.69 605 LYS A N 1
ATOM 4855 C CA . LYS A 1 605 ? -2.270 10.092 -31.562 1.00 94.69 605 LYS A CA 1
ATOM 4856 C C . LYS A 1 605 ? -1.458 9.012 -30.833 1.00 94.69 605 LYS A C 1
ATOM 4858 O O . LYS A 1 605 ? -0.307 9.269 -30.490 1.00 94.69 605 LYS A O 1
ATOM 4863 N N . ALA A 1 606 ? -2.028 7.823 -30.636 1.00 94.06 606 ALA A N 1
ATOM 4864 C CA . ALA A 1 606 ? -1.362 6.715 -29.953 1.00 94.06 606 ALA A CA 1
ATOM 4865 C C . ALA A 1 606 ? -0.126 6.231 -30.733 1.00 94.06 606 ALA A C 1
ATOM 4867 O O . ALA A 1 606 ? 0.897 5.925 -30.129 1.00 94.06 606 ALA A O 1
ATOM 4868 N N . ILE A 1 607 ? -0.178 6.264 -32.071 1.00 97.31 607 ILE A N 1
ATOM 4869 C CA . ILE A 1 607 ? 0.959 5.909 -32.939 1.00 97.31 607 ILE A CA 1
ATOM 4870 C C . ILE A 1 607 ? 2.146 6.836 -32.683 1.00 97.31 607 ILE A C 1
ATOM 4872 O O . ILE A 1 607 ? 3.251 6.382 -32.388 1.00 97.31 607 ILE A O 1
ATOM 4876 N N . ARG A 1 608 ? 1.900 8.151 -32.701 1.00 96.06 608 ARG A N 1
ATOM 4877 C CA . ARG A 1 608 ? 2.927 9.151 -32.385 1.00 96.06 608 ARG A CA 1
ATOM 4878 C C . ARG A 1 608 ? 3.485 8.960 -30.973 1.00 96.06 608 ARG A C 1
ATOM 4880 O O . ARG A 1 608 ? 4.694 9.049 -30.773 1.00 96.06 608 ARG A O 1
ATOM 4887 N N . GLN A 1 609 ? 2.617 8.701 -29.994 1.00 95.00 609 GLN A N 1
ATOM 4888 C CA . GLN A 1 609 ? 3.048 8.486 -28.614 1.00 95.00 609 GLN A CA 1
ATOM 4889 C C . GLN A 1 609 ? 3.920 7.228 -28.466 1.00 95.00 609 GLN A C 1
ATOM 4891 O O . GLN A 1 609 ? 4.916 7.284 -27.751 1.00 95.00 609 GLN A O 1
ATOM 4896 N N . ALA A 1 610 ? 3.638 6.145 -29.199 1.00 96.31 610 ALA A N 1
ATOM 4897 C CA . ALA A 1 610 ? 4.477 4.943 -29.221 1.00 96.31 610 ALA A CA 1
ATOM 4898 C C . ALA A 1 610 ? 5.880 5.199 -29.818 1.00 96.31 610 ALA A C 1
ATOM 4900 O O . ALA A 1 610 ? 6.883 4.635 -29.361 1.00 96.31 610 ALA A O 1
ATOM 4901 N N . VAL A 1 611 ? 5.991 6.075 -30.825 1.00 97.00 611 VAL A N 1
ATOM 4902 C CA . VAL A 1 611 ? 7.291 6.512 -31.371 1.00 97.00 611 VAL A CA 1
ATOM 4903 C C . VAL A 1 611 ? 8.073 7.326 -30.340 1.00 97.00 611 VAL A C 1
ATOM 4905 O O . VAL A 1 611 ? 9.235 7.009 -30.059 1.00 97.00 611 VAL A O 1
ATOM 4908 N N . ASP A 1 612 ? 7.425 8.313 -29.716 1.00 95.06 612 ASP A N 1
ATOM 4909 C CA . ASP A 1 612 ? 8.016 9.124 -28.645 1.00 95.06 612 ASP A CA 1
ATOM 4910 C C . ASP A 1 612 ? 8.471 8.244 -27.464 1.00 95.06 612 ASP A C 1
ATOM 4912 O O . ASP A 1 612 ? 9.579 8.411 -26.944 1.00 95.06 612 ASP A O 1
ATOM 4916 N N . ALA A 1 613 ? 7.635 7.283 -27.059 1.00 93.31 613 ALA A N 1
ATOM 4917 C CA . ALA A 1 613 ? 7.898 6.352 -25.967 1.00 93.31 613 ALA A CA 1
ATOM 4918 C C . ALA A 1 613 ? 9.169 5.532 -26.222 1.00 93.31 613 ALA A C 1
ATOM 4920 O O . ALA A 1 613 ? 10.031 5.458 -25.345 1.00 93.31 613 ALA A O 1
ATOM 4921 N N . LYS A 1 614 ? 9.347 4.982 -27.432 1.00 95.25 614 LYS A N 1
ATOM 4922 C CA . LYS A 1 614 ? 10.558 4.226 -27.809 1.00 95.25 614 LYS A CA 1
ATOM 4923 C C . LYS A 1 614 ? 11.829 5.057 -27.629 1.00 95.25 614 LYS A C 1
ATOM 4925 O O . LYS A 1 614 ? 12.815 4.570 -27.073 1.00 95.25 614 LYS A O 1
ATOM 4930 N N . ILE A 1 615 ? 11.820 6.309 -28.093 1.00 94.50 615 ILE A N 1
ATOM 4931 C CA . ILE A 1 615 ? 12.975 7.215 -27.974 1.00 94.50 615 ILE A CA 1
ATOM 4932 C C . ILE A 1 615 ? 13.286 7.476 -26.497 1.00 94.50 615 ILE A C 1
ATOM 4934 O O . ILE A 1 615 ? 14.446 7.439 -26.085 1.00 94.50 615 ILE A O 1
ATOM 4938 N N . GLN A 1 616 ? 12.255 7.701 -25.685 1.00 90.31 616 GLN A N 1
ATOM 4939 C CA . GLN A 1 616 ? 12.421 7.962 -24.257 1.00 90.31 616 GLN A CA 1
ATOM 4940 C C . GLN A 1 616 ? 12.964 6.759 -23.495 1.00 90.31 616 GLN A C 1
ATOM 4942 O O . GLN A 1 616 ? 13.884 6.933 -22.698 1.00 90.31 616 GLN A O 1
ATOM 4947 N N . VAL A 1 617 ? 12.449 5.555 -23.755 1.00 91.94 617 VAL A N 1
ATOM 4948 C CA . VAL A 1 617 ? 12.969 4.322 -23.147 1.00 91.94 617 VAL A CA 1
ATOM 4949 C C . VAL A 1 617 ? 14.444 4.143 -23.513 1.00 91.94 617 VAL A C 1
ATOM 4951 O O . VAL A 1 617 ? 15.271 3.950 -22.626 1.00 91.94 617 VAL A O 1
ATOM 4954 N N . ALA A 1 618 ? 14.816 4.333 -24.783 1.00 93.19 618 ALA A N 1
ATOM 4955 C CA . ALA A 1 618 ? 16.213 4.234 -25.208 1.00 93.19 618 ALA A CA 1
ATOM 4956 C C . ALA A 1 618 ? 17.140 5.284 -24.564 1.00 93.19 618 ALA A C 1
ATOM 4958 O O . ALA A 1 618 ? 18.305 4.995 -24.291 1.00 93.19 618 ALA A O 1
ATOM 4959 N N . ASN A 1 619 ? 16.637 6.493 -24.307 1.00 92.19 619 ASN A N 1
ATOM 4960 C CA . ASN A 1 619 ? 17.398 7.540 -23.621 1.00 92.19 619 ASN A CA 1
ATOM 4961 C C . ASN A 1 619 ? 17.502 7.298 -22.111 1.00 92.19 619 ASN A C 1
ATOM 4963 O O . ASN A 1 619 ? 18.504 7.676 -21.506 1.00 92.19 619 ASN A O 1
ATOM 4967 N N . LYS A 1 620 ? 16.474 6.691 -21.509 1.00 89.06 620 LYS A N 1
ATOM 4968 C CA . LYS A 1 620 ? 16.416 6.375 -20.077 1.00 89.06 620 LYS A CA 1
ATOM 4969 C C . LYS A 1 620 ? 17.343 5.218 -19.698 1.00 89.06 620 LYS A C 1
ATOM 4971 O O . LYS A 1 620 ? 17.870 5.236 -18.593 1.00 89.06 620 LYS A O 1
ATOM 4976 N N . PHE A 1 621 ? 17.559 4.272 -20.613 1.00 89.06 621 PHE A N 1
ATOM 4977 C CA . PHE A 1 621 ? 18.404 3.087 -20.414 1.00 89.06 621 PHE A CA 1
ATOM 4978 C C . PHE A 1 621 ? 19.584 3.066 -21.407 1.00 89.06 621 PHE A C 1
ATOM 4980 O O . PHE A 1 621 ? 19.666 2.191 -22.279 1.00 89.06 621 PHE A O 1
ATOM 4987 N N . PRO A 1 622 ? 20.501 4.055 -21.349 1.00 91.12 622 PRO A N 1
ATOM 4988 C CA . PRO A 1 622 ? 21.609 4.175 -22.296 1.00 91.12 622 PRO A CA 1
ATOM 4989 C C . PRO A 1 622 ? 22.596 2.999 -22.234 1.00 91.12 622 PRO A C 1
ATOM 4991 O O . PRO A 1 622 ? 23.287 2.732 -23.218 1.00 91.12 622 PRO A O 1
ATOM 4994 N N . GLU A 1 623 ? 22.661 2.283 -21.115 1.00 92.38 623 GLU A N 1
ATOM 4995 C CA . GLU A 1 623 ? 23.451 1.062 -20.938 1.00 92.38 623 GLU A CA 1
ATOM 4996 C C . GLU A 1 623 ? 22.944 -0.111 -21.793 1.00 92.38 623 GLU A C 1
ATOM 4998 O O . GLU A 1 623 ? 23.688 -1.053 -22.052 1.00 92.38 623 GLU A O 1
ATOM 5003 N N . LYS A 1 624 ? 21.708 -0.033 -22.301 1.00 90.88 624 LYS A N 1
ATOM 5004 C CA . LYS A 1 624 ? 21.074 -1.051 -23.154 1.00 90.88 624 LYS A CA 1
ATOM 5005 C C . LYS A 1 624 ? 21.098 -0.692 -24.649 1.00 90.88 624 LYS A C 1
ATOM 5007 O O . LYS A 1 624 ? 20.386 -1.303 -25.442 1.00 90.88 624 LYS A O 1
ATOM 5012 N N . LYS A 1 625 ? 21.908 0.290 -25.072 1.00 87.88 625 LYS A N 1
ATOM 5013 C CA . LYS A 1 625 ? 21.923 0.854 -26.445 1.00 87.88 625 LYS A CA 1
ATOM 5014 C C . LYS A 1 625 ? 22.073 -0.151 -27.598 1.00 87.88 625 LYS A C 1
ATOM 5016 O O . LYS A 1 625 ? 21.707 0.207 -28.714 1.00 87.88 625 LYS A O 1
ATOM 5021 N N . GLY A 1 626 ? 22.610 -1.347 -27.349 1.00 93.56 626 GLY A N 1
ATOM 5022 C CA . GLY A 1 626 ? 22.785 -2.402 -28.354 1.00 93.56 626 GLY A CA 1
ATOM 5023 C C . GLY A 1 626 ? 21.556 -3.283 -28.593 1.00 93.56 626 GLY A C 1
ATOM 5024 O O . GLY A 1 626 ? 21.557 -4.063 -29.540 1.00 93.56 626 GLY A O 1
ATOM 5025 N N . LEU A 1 627 ? 20.516 -3.176 -27.762 1.00 96.69 627 LEU A N 1
ATOM 5026 C CA . LEU A 1 627 ? 19.304 -3.966 -27.948 1.00 96.69 627 LEU A CA 1
ATOM 5027 C C . LEU A 1 627 ? 18.451 -3.419 -29.109 1.00 96.69 627 LEU A C 1
ATOM 5029 O O . LEU A 1 627 ? 18.392 -2.197 -29.305 1.00 96.69 627 LEU A O 1
ATOM 5033 N N . PRO A 1 628 ? 17.739 -4.294 -29.847 1.00 97.44 628 PRO A N 1
ATOM 5034 C CA . PRO A 1 628 ? 16.733 -3.884 -30.823 1.00 97.44 628 PRO A CA 1
ATOM 5035 C C . PRO A 1 628 ? 15.717 -2.929 -30.196 1.00 97.44 628 PRO A C 1
ATOM 5037 O O . PRO A 1 628 ? 15.405 -3.042 -29.012 1.00 97.44 628 PRO A O 1
ATOM 5040 N N . ARG A 1 629 ? 15.192 -1.978 -30.971 1.00 97.38 629 ARG A N 1
ATOM 5041 C CA . ARG A 1 629 ? 14.217 -0.994 -30.478 1.00 97.38 629 ARG A CA 1
ATOM 5042 C C . ARG A 1 629 ? 12.852 -1.237 -31.100 1.00 97.38 629 ARG A C 1
ATOM 5044 O O . ARG A 1 629 ? 12.778 -1.441 -32.306 1.00 97.38 629 ARG A O 1
ATOM 5051 N N . ALA A 1 630 ? 11.797 -1.122 -30.302 1.00 97.56 630 ALA A N 1
ATOM 5052 C CA . ALA A 1 630 ? 10.420 -1.294 -30.754 1.00 97.56 630 ALA A CA 1
ATOM 5053 C C . ALA A 1 630 ? 9.527 -0.131 -30.303 1.00 97.56 630 ALA A C 1
ATOM 5055 O O . ALA A 1 630 ? 9.616 0.341 -29.167 1.00 97.56 630 ALA A O 1
ATOM 5056 N N . SER A 1 631 ? 8.659 0.319 -31.206 1.00 98.12 631 SER A N 1
ATOM 5057 C CA . SER A 1 631 ? 7.511 1.174 -30.895 1.00 98.12 631 SER A CA 1
ATOM 5058 C C . SER A 1 631 ? 6.272 0.294 -30.932 1.00 98.12 631 SER A C 1
ATOM 5060 O O . SER A 1 631 ? 6.020 -0.330 -31.961 1.00 98.12 631 SER A O 1
ATOM 5062 N N . ILE A 1 632 ? 5.528 0.221 -29.830 1.00 98.31 632 ILE A N 1
ATOM 5063 C CA . ILE A 1 632 ? 4.385 -0.689 -29.698 1.00 98.31 632 ILE A CA 1
ATOM 5064 C C . ILE A 1 632 ? 3.161 0.113 -29.258 1.00 98.31 632 ILE A C 1
ATOM 5066 O O . ILE A 1 632 ? 3.231 0.862 -28.285 1.00 98.31 632 ILE A O 1
ATOM 5070 N N . ALA A 1 633 ? 2.050 -0.054 -29.968 1.00 97.94 633 ALA A N 1
ATOM 5071 C CA . ALA A 1 633 ? 0.745 0.457 -29.584 1.00 97.94 633 ALA A CA 1
ATOM 5072 C C . ALA A 1 633 ? -0.193 -0.724 -29.303 1.00 97.94 633 ALA A C 1
ATOM 5074 O O . ALA A 1 633 ? -0.355 -1.604 -30.153 1.00 97.94 633 ALA A O 1
ATOM 5075 N N . ILE A 1 634 ? -0.795 -0.738 -28.113 1.00 97.50 634 ILE A N 1
ATOM 5076 C CA . ILE A 1 634 ? -1.687 -1.809 -27.649 1.00 97.50 634 ILE A CA 1
ATOM 5077 C C . ILE A 1 634 ? -3.054 -1.226 -27.335 1.00 97.50 634 ILE A C 1
ATOM 5079 O O . ILE A 1 634 ? -3.162 -0.179 -26.697 1.00 97.50 634 ILE A O 1
ATOM 5083 N N . GLY A 1 635 ? -4.105 -1.903 -27.770 1.00 95.75 635 GLY A N 1
ATOM 5084 C CA . GLY A 1 635 ? -5.470 -1.497 -27.484 1.00 95.75 635 GLY A CA 1
ATOM 5085 C C . GLY A 1 635 ? -6.460 -2.576 -27.875 1.00 95.75 635 GLY A C 1
ATOM 5086 O O . GLY A 1 635 ? -6.121 -3.548 -28.548 1.00 95.75 635 GLY A O 1
ATOM 5087 N N . ARG A 1 636 ? -7.702 -2.381 -27.453 1.00 92.00 636 ARG A N 1
ATOM 5088 C CA . ARG A 1 636 ? -8.812 -3.296 -27.715 1.00 92.00 636 ARG A CA 1
ATOM 5089 C C . ARG A 1 636 ? -9.289 -3.240 -29.163 1.00 92.00 636 ARG A C 1
ATOM 5091 O O . ARG A 1 636 ? -9.786 -4.232 -29.689 1.00 92.00 636 ARG A O 1
ATOM 5098 N N . ARG A 1 637 ? -9.160 -2.072 -29.801 1.00 92.38 637 ARG A N 1
ATOM 5099 C CA . ARG A 1 637 ? -9.577 -1.841 -31.189 1.00 92.38 637 ARG A CA 1
ATOM 5100 C C . ARG A 1 637 ? -8.487 -1.130 -31.972 1.00 92.38 637 ARG A C 1
ATOM 5102 O O . ARG A 1 637 ? -7.836 -0.226 -31.447 1.00 92.38 637 ARG A O 1
ATOM 5109 N N . ILE A 1 638 ? -8.301 -1.508 -33.232 1.00 93.75 638 ILE A N 1
ATOM 5110 C CA . ILE A 1 638 ? -7.318 -0.879 -34.122 1.00 93.75 638 ILE A CA 1
ATOM 5111 C C . ILE A 1 638 ? -8.073 -0.211 -35.267 1.00 93.75 638 ILE A C 1
ATOM 5113 O O . ILE A 1 638 ? -8.671 -0.884 -36.100 1.00 93.75 638 ILE A O 1
ATOM 5117 N N . THR A 1 639 ? -8.060 1.122 -35.287 1.00 94.06 639 THR A N 1
ATOM 5118 C CA . THR A 1 639 ? -8.806 1.906 -36.283 1.00 94.06 639 THR A CA 1
ATOM 5119 C C . THR A 1 639 ? -8.106 1.899 -37.650 1.00 94.06 639 THR A C 1
ATOM 5121 O O . THR A 1 639 ? -6.867 1.882 -37.700 1.00 94.06 639 THR A O 1
ATOM 5124 N N . PRO A 1 640 ? -8.842 2.017 -38.772 1.00 93.75 640 PRO A N 1
ATOM 5125 C CA . PRO A 1 640 ? -8.246 2.192 -40.102 1.00 93.75 640 PRO A CA 1
ATOM 5126 C C . PRO A 1 640 ? -7.283 3.387 -40.170 1.00 93.75 640 PRO A C 1
ATOM 5128 O O . PRO A 1 640 ? -6.218 3.319 -40.789 1.00 93.75 640 PRO A O 1
ATOM 5131 N N . HIS A 1 641 ? -7.595 4.467 -39.447 1.00 94.25 641 HIS A N 1
ATOM 5132 C CA . HIS A 1 641 ? -6.717 5.629 -39.313 1.00 94.25 641 HIS A CA 1
ATOM 5133 C C . HIS A 1 641 ? -5.395 5.321 -38.601 1.00 94.25 641 HIS A C 1
ATOM 5135 O O . HIS A 1 641 ? -4.366 5.879 -38.984 1.00 94.25 641 HIS A O 1
ATOM 5141 N N . ALA A 1 642 ? -5.385 4.446 -37.592 1.00 95.56 642 ALA A N 1
ATOM 5142 C CA . ALA A 1 642 ? -4.148 4.013 -36.945 1.00 95.56 642 ALA A CA 1
ATOM 5143 C C . ALA A 1 642 ? -3.271 3.180 -37.888 1.00 95.56 642 ALA A C 1
ATOM 5145 O O . ALA A 1 642 ? -2.060 3.385 -37.910 1.00 95.56 642 ALA A O 1
ATOM 5146 N N . ILE A 1 643 ? -3.871 2.315 -38.713 1.00 96.38 643 ILE A N 1
ATOM 5147 C CA . ILE A 1 643 ? -3.155 1.538 -39.741 1.00 96.38 643 ILE A CA 1
ATOM 5148 C C . ILE A 1 643 ? -2.555 2.475 -40.799 1.00 96.38 643 ILE A C 1
ATOM 5150 O O . ILE A 1 643 ? -1.379 2.363 -41.152 1.00 96.38 643 ILE A O 1
ATOM 5154 N N . ALA A 1 644 ? -3.342 3.439 -41.286 1.00 96.31 644 ALA A N 1
ATOM 5155 C CA . ALA A 1 644 ? -2.874 4.424 -42.257 1.00 96.31 644 ALA A CA 1
ATOM 5156 C C . ALA A 1 644 ? -1.742 5.297 -41.692 1.00 96.31 644 ALA A C 1
ATOM 5158 O O . ALA A 1 644 ? -0.777 5.590 -42.399 1.00 96.31 644 ALA A O 1
ATOM 5159 N N . GLU A 1 645 ? -1.845 5.702 -40.425 1.00 97.44 645 GLU A N 1
ATOM 5160 C CA . GLU A 1 645 ? -0.815 6.490 -39.751 1.00 97.44 645 GLU A CA 1
ATOM 5161 C C . GLU A 1 645 ? 0.458 5.677 -39.495 1.00 97.44 645 GLU A C 1
ATOM 5163 O O . GLU A 1 645 ? 1.553 6.166 -39.766 1.00 97.44 645 GLU A O 1
ATOM 5168 N N . GLU A 1 646 ? 0.343 4.423 -39.051 1.00 97.56 646 GLU A N 1
ATOM 5169 C CA . GLU A 1 646 ? 1.495 3.526 -38.909 1.00 97.56 646 GLU A CA 1
ATOM 5170 C C . GLU A 1 646 ? 2.248 3.380 -40.231 1.00 97.56 646 GLU A C 1
ATOM 5172 O O . GLU A 1 646 ? 3.473 3.503 -40.249 1.00 97.56 646 GLU A O 1
ATOM 5177 N N . LYS A 1 647 ? 1.533 3.221 -41.351 1.00 97.69 647 LYS A N 1
ATOM 5178 C CA . LYS A 1 647 ? 2.149 3.142 -42.680 1.00 97.69 647 LYS A CA 1
ATOM 5179 C C . LYS A 1 647 ? 2.965 4.395 -43.021 1.00 97.69 647 LYS A C 1
ATOM 5181 O O . LYS A 1 647 ? 4.020 4.273 -43.643 1.00 97.69 647 LYS A O 1
ATOM 5186 N N . LYS A 1 648 ? 2.518 5.590 -42.609 1.00 97.50 648 LYS A N 1
ATOM 5187 C CA . LYS A 1 648 ? 3.299 6.829 -42.784 1.00 97.50 648 LYS A CA 1
ATOM 5188 C C . LYS A 1 648 ? 4.587 6.788 -41.963 1.00 97.50 648 LYS A C 1
ATOM 5190 O O . LYS A 1 648 ? 5.662 6.932 -42.535 1.00 97.50 648 LYS A O 1
ATOM 5195 N N . TRP A 1 649 ? 4.496 6.500 -40.664 1.00 97.00 649 TRP A N 1
ATOM 5196 C CA . TRP A 1 649 ? 5.668 6.418 -39.781 1.00 97.00 649 TRP A CA 1
ATOM 5197 C C . TRP A 1 649 ? 6.654 5.322 -40.200 1.00 97.00 649 TRP A C 1
ATOM 5199 O O . TRP A 1 649 ? 7.870 5.505 -40.116 1.00 97.00 649 TRP A O 1
ATOM 5209 N N . ARG A 1 650 ? 6.158 4.198 -40.723 1.00 96.88 650 ARG A N 1
ATOM 5210 C CA . ARG A 1 650 ? 6.987 3.152 -41.329 1.00 96.88 650 ARG A CA 1
ATOM 5211 C C . ARG A 1 650 ? 7.789 3.676 -42.516 1.00 96.88 650 ARG A C 1
ATOM 5213 O O . ARG A 1 650 ? 8.986 3.405 -42.584 1.00 96.88 650 ARG A O 1
ATOM 5220 N N . ASN A 1 651 ? 7.164 4.434 -43.418 1.00 96.94 651 ASN A N 1
ATOM 5221 C CA . ASN A 1 651 ? 7.857 5.050 -44.557 1.00 96.94 651 ASN A CA 1
ATOM 5222 C C . ASN A 1 651 ? 8.917 6.075 -44.110 1.00 96.94 651 ASN A C 1
ATOM 5224 O O . ASN A 1 651 ? 9.885 6.306 -44.828 1.00 96.94 651 ASN A O 1
ATOM 5228 N N . GLU A 1 652 ? 8.769 6.639 -42.911 1.00 96.81 652 GLU A N 1
ATOM 5229 C CA . GLU A 1 652 ? 9.746 7.525 -42.262 1.00 96.81 652 GLU A CA 1
ATOM 5230 C C . GLU A 1 652 ? 10.826 6.766 -41.458 1.00 96.81 652 GLU A C 1
ATOM 5232 O O . GLU A 1 652 ? 11.639 7.372 -40.757 1.00 96.81 652 GLU A O 1
ATOM 5237 N N . GLY A 1 653 ? 10.859 5.430 -41.528 1.00 96.44 653 GLY A N 1
ATOM 5238 C CA . GLY A 1 653 ? 11.833 4.604 -40.805 1.00 96.44 653 GLY A CA 1
ATOM 5239 C C . GLY A 1 653 ? 11.556 4.481 -39.302 1.00 96.44 653 GLY A C 1
ATOM 5240 O O . GLY A 1 653 ? 12.449 4.124 -38.531 1.00 96.44 653 GLY A O 1
ATOM 5241 N N . GLN A 1 654 ? 10.331 4.770 -38.865 1.00 96.75 654 GLN A N 1
ATOM 5242 C CA . GLN A 1 654 ? 9.878 4.674 -37.474 1.00 96.75 654 GLN A CA 1
ATOM 5243 C C . GLN A 1 654 ? 8.644 3.766 -37.363 1.00 96.75 654 GLN A C 1
ATOM 5245 O O . GLN A 1 654 ? 7.599 4.204 -36.887 1.00 96.75 654 GLN A O 1
ATOM 5250 N N . PRO A 1 655 ? 8.729 2.501 -37.801 1.00 97.38 655 PRO A N 1
ATOM 5251 C CA . PRO A 1 655 ? 7.566 1.627 -37.820 1.00 97.38 655 PRO A CA 1
ATOM 5252 C C . PRO A 1 655 ? 7.030 1.357 -36.405 1.00 97.38 655 PRO A C 1
ATOM 5254 O O . PRO A 1 655 ? 7.788 1.361 -35.426 1.00 97.38 655 PRO A O 1
ATOM 5257 N N . VAL A 1 656 ? 5.720 1.118 -36.307 1.00 98.12 656 VAL A N 1
ATOM 5258 C CA . VAL A 1 656 ? 5.017 0.857 -35.042 1.00 98.12 656 VAL A CA 1
ATOM 5259 C C . VAL A 1 656 ? 4.298 -0.484 -35.141 1.00 98.12 656 VAL A C 1
ATOM 5261 O O . VAL A 1 656 ? 3.636 -0.775 -36.130 1.00 98.12 656 VAL A O 1
ATOM 5264 N N . LEU A 1 657 ? 4.442 -1.325 -34.124 1.00 98.31 657 LEU A N 1
ATOM 5265 C CA . LEU A 1 657 ? 3.665 -2.551 -33.985 1.00 98.31 657 LEU A CA 1
ATOM 5266 C C . LEU A 1 657 ? 2.293 -2.207 -33.396 1.00 98.31 657 LEU A C 1
ATOM 5268 O O . LEU A 1 657 ? 2.230 -1.634 -32.309 1.00 98.31 657 LEU A O 1
ATOM 5272 N N . LEU A 1 658 ? 1.218 -2.571 -34.090 1.00 98.00 658 LEU A N 1
ATOM 5273 C CA . LEU A 1 658 ? -0.160 -2.442 -33.618 1.00 98.00 658 LEU A CA 1
ATOM 5274 C C . LEU A 1 658 ? -0.650 -3.826 -33.203 1.00 98.00 658 LEU A C 1
ATOM 5276 O O . LEU A 1 658 ? -0.799 -4.704 -34.052 1.00 98.00 658 LEU A O 1
ATOM 5280 N N . ILE A 1 659 ? -0.901 -4.029 -31.914 1.00 96.00 659 ILE A N 1
ATOM 5281 C CA . ILE A 1 659 ? -1.329 -5.327 -31.387 1.00 96.00 659 ILE A CA 1
ATOM 5282 C C . ILE A 1 659 ? -2.609 -5.179 -30.569 1.00 96.00 659 ILE A C 1
ATOM 5284 O O . ILE A 1 659 ? -2.762 -4.258 -29.767 1.00 96.00 659 ILE A O 1
ATOM 5288 N N . ASN A 1 660 ? -3.542 -6.099 -30.799 1.00 94.00 660 ASN A N 1
ATOM 5289 C CA . ASN A 1 660 ? -4.770 -6.186 -30.028 1.00 94.00 660 ASN A CA 1
ATOM 5290 C C . ASN A 1 660 ? -4.479 -6.803 -28.647 1.00 94.00 660 ASN A C 1
ATOM 5292 O O . ASN A 1 660 ? -3.674 -7.735 -28.547 1.00 94.00 660 ASN A O 1
ATOM 5296 N N . ASP A 1 661 ? -5.124 -6.319 -27.588 1.00 92.88 661 ASP A N 1
ATOM 5297 C CA . ASP A 1 661 ? -4.952 -6.874 -26.240 1.00 92.88 661 ASP A CA 1
ATOM 5298 C C . ASP A 1 661 ? -5.300 -8.376 -26.162 1.00 92.88 661 ASP A C 1
ATOM 5300 O O . ASP A 1 661 ? -4.554 -9.142 -25.553 1.00 92.88 661 ASP A O 1
ATOM 5304 N N . MET A 1 662 ? -6.322 -8.853 -26.874 1.00 90.81 662 MET A N 1
ATOM 5305 C CA . MET A 1 662 ? -6.625 -10.287 -26.988 1.00 90.81 662 MET A CA 1
ATOM 5306 C C . MET A 1 662 ? -5.475 -11.086 -27.613 1.00 90.81 662 MET A C 1
ATOM 5308 O O . MET A 1 662 ? -5.193 -12.204 -27.184 1.00 90.81 662 MET A O 1
ATOM 5312 N N . VAL A 1 663 ? -4.800 -10.528 -28.625 1.00 93.19 663 VAL A N 1
ATOM 5313 C CA . VAL A 1 663 ? -3.666 -11.194 -29.285 1.00 93.19 663 VAL A CA 1
ATOM 5314 C C . VAL A 1 663 ? -2.471 -11.260 -28.340 1.00 93.19 663 VAL A C 1
ATOM 5316 O O . VAL A 1 663 ? -1.824 -12.304 -28.248 1.00 93.19 663 VAL A O 1
ATOM 5319 N N . LEU A 1 664 ? -2.214 -10.189 -27.582 1.00 95.00 664 LEU A N 1
ATOM 5320 C CA . LEU A 1 664 ? -1.197 -10.202 -26.533 1.00 95.00 664 LEU A CA 1
ATOM 5321 C C . LEU A 1 664 ? -1.511 -11.265 -25.469 1.00 95.00 664 LEU A C 1
ATOM 5323 O O . LEU A 1 664 ? -0.624 -12.032 -25.099 1.00 95.00 664 LEU A O 1
ATOM 5327 N N . TYR A 1 665 ? -2.769 -11.354 -25.027 1.00 92.75 665 TYR A N 1
ATOM 5328 C CA . TYR A 1 665 ? -3.202 -12.361 -24.057 1.00 92.75 665 TYR A CA 1
ATOM 5329 C C . TYR A 1 665 ? -3.014 -13.787 -24.585 1.00 92.75 665 TYR A C 1
ATOM 5331 O O . TYR A 1 665 ? -2.485 -14.651 -23.886 1.00 92.75 665 TYR A O 1
ATOM 5339 N N . TYR A 1 666 ? -3.391 -14.025 -25.842 1.00 92.62 666 TYR A N 1
ATOM 5340 C CA . TYR A 1 666 ? -3.212 -15.315 -26.497 1.00 92.62 666 TYR A CA 1
ATOM 5341 C C . TYR A 1 666 ? -1.734 -15.716 -26.587 1.00 92.62 666 TYR A C 1
ATOM 5343 O O . TYR A 1 666 ? -1.389 -16.851 -26.257 1.00 92.62 666 TYR A O 1
ATOM 5351 N N . LEU A 1 667 ? -0.846 -14.787 -26.960 1.00 93.56 667 LEU A N 1
ATOM 5352 C CA . LEU A 1 667 ? 0.600 -15.025 -26.937 1.00 93.56 667 LEU A CA 1
ATOM 5353 C C . LEU A 1 667 ? 1.078 -15.407 -25.528 1.00 93.56 667 LEU A C 1
ATOM 5355 O O . LEU A 1 667 ? 1.838 -16.364 -25.384 1.00 93.56 667 LEU A O 1
ATOM 5359 N N . SER A 1 668 ? 0.599 -14.718 -24.487 1.00 92.31 668 SER A N 1
ATOM 5360 C CA . SER A 1 668 ? 0.935 -15.047 -23.096 1.00 92.31 668 SER A CA 1
ATOM 5361 C C . SER A 1 668 ? 0.447 -16.441 -22.687 1.00 92.31 668 SER A C 1
ATOM 5363 O O . SER A 1 668 ? 1.197 -17.171 -22.046 1.00 92.31 668 SER A O 1
ATOM 5365 N N . LEU A 1 669 ? -0.751 -16.863 -23.103 1.00 89.44 669 LEU A N 1
ATOM 5366 C CA . LEU A 1 669 ? -1.251 -18.226 -22.867 1.00 89.44 669 LEU A CA 1
ATOM 5367 C C . LEU A 1 669 ? -0.423 -19.281 -23.609 1.00 89.44 669 LEU A C 1
ATOM 5369 O O . LEU A 1 669 ? -0.238 -20.390 -23.111 1.00 89.44 669 LEU A O 1
ATOM 5373 N N . LYS A 1 670 ? 0.133 -18.941 -24.777 1.00 91.00 670 LYS A N 1
ATOM 5374 C CA . LYS A 1 670 ? 0.937 -19.873 -25.576 1.00 91.00 670 LYS A CA 1
ATOM 5375 C C . LYS A 1 670 ? 2.313 -20.184 -25.003 1.00 91.00 670 LYS A C 1
ATOM 5377 O O . LYS A 1 670 ? 2.910 -21.163 -25.435 1.00 91.00 670 LYS A O 1
ATOM 5382 N N . THR A 1 671 ? 2.765 -19.449 -23.988 1.00 88.69 671 THR A N 1
ATOM 5383 C CA . THR A 1 671 ? 4.006 -19.750 -23.244 1.00 88.69 671 THR A CA 1
ATOM 5384 C C . THR A 1 671 ? 4.001 -21.149 -22.608 1.00 88.69 671 THR A C 1
ATOM 5386 O O . THR A 1 671 ? 5.055 -21.721 -22.338 1.00 88.69 671 THR A O 1
ATOM 5389 N N . ILE A 1 672 ? 2.813 -21.725 -22.407 1.00 82.75 672 ILE A N 1
ATOM 5390 C CA . ILE A 1 672 ? 2.601 -23.064 -21.850 1.00 82.75 672 ILE A CA 1
ATOM 5391 C C . ILE A 1 672 ? 3.091 -24.175 -22.791 1.00 82.75 672 ILE A C 1
ATOM 5393 O O . ILE A 1 672 ? 3.690 -25.159 -22.342 1.00 82.75 672 ILE A O 1
ATOM 5397 N N . ASP A 1 673 ? 2.819 -24.008 -24.085 1.00 84.00 673 ASP A N 1
ATOM 5398 C CA . ASP A 1 673 ? 3.053 -25.007 -25.134 1.00 84.00 673 ASP A CA 1
ATOM 5399 C C . ASP A 1 673 ? 4.269 -24.669 -25.997 1.00 84.00 673 ASP A C 1
ATOM 5401 O O . ASP A 1 673 ? 4.904 -25.557 -26.570 1.00 84.00 673 ASP A O 1
ATOM 5405 N N . ILE A 1 674 ? 4.571 -23.376 -26.115 1.00 88.19 674 ILE A N 1
ATOM 5406 C CA . ILE A 1 674 ? 5.611 -22.836 -26.976 1.00 88.19 674 ILE A CA 1
ATOM 5407 C C . ILE A 1 674 ? 6.649 -22.157 -26.079 1.00 88.19 674 ILE A C 1
ATOM 5409 O O . ILE A 1 674 ? 6.345 -21.140 -25.452 1.00 88.19 674 ILE A O 1
ATOM 5413 N N . PRO A 1 675 ? 7.880 -22.691 -26.005 1.00 86.12 675 PRO A N 1
ATOM 5414 C CA . PRO A 1 675 ? 8.948 -22.033 -25.275 1.00 86.12 675 PRO A CA 1
ATOM 5415 C C . PRO A 1 675 ? 9.392 -20.796 -26.062 1.00 86.12 675 PRO A C 1
ATOM 5417 O O . PRO A 1 675 ? 10.060 -20.922 -27.080 1.00 86.12 675 PRO A O 1
ATOM 5420 N N . PHE A 1 676 ? 9.016 -19.603 -25.607 1.00 92.00 676 PHE A N 1
ATOM 5421 C CA . PHE A 1 676 ? 9.538 -18.363 -26.180 1.00 92.00 676 PHE A CA 1
ATOM 5422 C C . PHE A 1 676 ? 10.914 -18.064 -25.586 1.00 92.00 676 PHE A C 1
ATOM 5424 O O . PHE A 1 676 ? 11.053 -17.904 -24.371 1.00 92.00 676 PHE A O 1
ATOM 5431 N N . ASP A 1 677 ? 11.934 -17.977 -26.436 1.00 94.25 677 ASP A N 1
ATOM 5432 C CA . ASP A 1 677 ? 13.242 -17.459 -26.043 1.00 94.25 677 ASP A CA 1
ATOM 5433 C C . ASP A 1 677 ? 13.388 -15.961 -26.369 1.00 94.25 677 ASP A C 1
ATOM 5435 O O . ASP A 1 677 ? 12.501 -15.314 -26.929 1.00 94.25 677 ASP A O 1
ATOM 5439 N N . GLN A 1 678 ? 14.527 -15.375 -25.995 1.00 95.38 678 GLN A N 1
ATOM 5440 C CA . GLN A 1 678 ? 14.773 -13.947 -26.207 1.00 95.38 678 GLN A CA 1
ATOM 5441 C C . GLN A 1 678 ? 14.752 -13.539 -27.687 1.00 95.38 678 GLN A C 1
ATOM 5443 O O . GLN A 1 678 ? 14.322 -12.427 -28.003 1.00 95.38 678 GLN A O 1
ATOM 5448 N N . GLU A 1 679 ? 15.208 -14.406 -28.593 1.00 96.94 679 GLU A N 1
ATOM 5449 C CA . GLU A 1 679 ? 15.207 -14.118 -30.028 1.00 96.94 679 GLU A CA 1
ATOM 5450 C C . GLU A 1 679 ? 13.789 -14.145 -30.592 1.00 96.94 679 GLU A C 1
ATOM 5452 O O . GLU A 1 679 ? 13.468 -13.335 -31.462 1.00 96.94 679 GLU A O 1
ATOM 5457 N N . ASP A 1 680 ? 12.934 -15.028 -30.075 1.00 97.00 680 ASP A N 1
ATOM 5458 C CA . ASP A 1 680 ? 11.528 -15.110 -30.466 1.00 97.00 680 ASP A CA 1
ATOM 5459 C C . ASP A 1 680 ? 10.777 -13.829 -30.087 1.00 97.00 680 ASP A C 1
ATOM 5461 O O . ASP A 1 680 ? 9.991 -13.308 -30.876 1.00 97.00 680 ASP A O 1
ATOM 5465 N N . LEU A 1 681 ? 11.071 -13.252 -28.917 1.00 97.31 681 LEU A N 1
ATOM 5466 C CA . LEU A 1 681 ? 10.496 -11.963 -28.517 1.00 97.31 681 LEU A CA 1
ATOM 5467 C C . LEU A 1 681 ? 10.982 -10.814 -29.400 1.00 97.31 681 LEU A C 1
ATOM 5469 O O . LEU A 1 681 ? 10.194 -9.944 -29.771 1.00 97.31 681 LEU A O 1
ATOM 5473 N N . VAL A 1 682 ? 12.267 -10.807 -29.758 1.00 96.81 682 VAL A N 1
ATOM 5474 C CA . VAL A 1 682 ? 12.808 -9.833 -30.716 1.00 96.81 682 VAL A CA 1
ATOM 5475 C C . VAL A 1 682 ? 12.126 -9.995 -32.078 1.00 96.81 682 VAL A C 1
ATOM 5477 O O . VAL A 1 682 ? 11.729 -9.007 -32.692 1.00 96.81 682 VAL A O 1
ATOM 5480 N N . GLU A 1 683 ? 11.929 -11.228 -32.543 1.00 95.62 683 GLU A N 1
ATOM 5481 C CA . GLU A 1 683 ? 11.197 -11.520 -33.775 1.00 95.62 683 GLU A CA 1
ATOM 5482 C C . GLU A 1 683 ? 9.769 -10.961 -33.716 1.00 95.62 683 GLU A C 1
ATOM 5484 O O . GLU A 1 683 ? 9.408 -10.137 -34.559 1.00 95.62 683 GLU A O 1
ATOM 5489 N N . ILE A 1 684 ? 8.985 -11.335 -32.698 1.00 96.12 684 ILE A N 1
ATOM 5490 C CA . ILE A 1 684 ? 7.595 -10.892 -32.519 1.00 96.12 684 ILE A CA 1
ATOM 5491 C C . ILE A 1 684 ? 7.523 -9.362 -32.501 1.00 96.12 684 ILE A C 1
ATOM 5493 O O . ILE A 1 684 ? 6.813 -8.765 -33.309 1.00 96.12 684 ILE A O 1
ATOM 5497 N N . PHE A 1 685 ? 8.281 -8.718 -31.610 1.00 97.38 685 PHE A N 1
ATOM 5498 C CA . PHE A 1 685 ? 8.045 -7.317 -31.267 1.00 97.38 685 PHE A CA 1
ATOM 5499 C C . PHE A 1 685 ? 8.871 -6.309 -32.069 1.00 97.38 685 PHE A C 1
ATOM 5501 O O . PHE A 1 685 ? 8.532 -5.124 -32.065 1.00 97.38 685 PHE A O 1
ATOM 5508 N N . THR A 1 686 ? 9.934 -6.734 -32.764 1.00 96.06 686 THR A N 1
ATOM 5509 C CA . THR A 1 686 ? 10.796 -5.811 -33.527 1.00 96.06 686 THR A CA 1
ATOM 5510 C C . THR A 1 686 ? 10.874 -6.105 -35.023 1.00 96.06 686 THR A C 1
ATOM 5512 O O . THR A 1 686 ? 11.578 -5.376 -35.726 1.00 96.06 686 THR A O 1
ATOM 5515 N N . LYS A 1 687 ? 10.219 -7.159 -35.533 1.00 95.12 687 LYS A N 1
ATOM 5516 C CA . LYS A 1 687 ? 10.236 -7.486 -36.975 1.00 95.12 687 LYS A CA 1
ATOM 5517 C C . LYS A 1 687 ? 8.860 -7.545 -37.640 1.00 95.12 687 LYS A C 1
ATOM 5519 O O . LYS A 1 687 ? 8.800 -7.513 -38.864 1.00 95.12 687 LYS A O 1
ATOM 5524 N N . ASN A 1 688 ? 7.775 -7.551 -36.870 1.00 95.25 688 ASN A N 1
ATOM 5525 C CA . ASN A 1 688 ? 6.408 -7.697 -37.382 1.00 95.25 688 ASN A CA 1
ATOM 5526 C C . ASN A 1 688 ? 5.589 -6.398 -37.264 1.00 95.25 688 ASN A C 1
ATOM 5528 O O . ASN A 1 688 ? 4.501 -6.389 -36.706 1.00 95.25 688 ASN A O 1
ATOM 5532 N N . TYR A 1 689 ? 6.129 -5.273 -37.742 1.00 95.56 689 TYR A N 1
ATOM 5533 C CA . TYR A 1 689 ? 5.468 -3.967 -37.622 1.00 95.56 689 TYR A CA 1
ATOM 5534 C C . TYR A 1 689 ? 4.179 -3.841 -38.447 1.00 95.56 689 TYR A C 1
ATOM 5536 O O . TYR A 1 689 ? 4.011 -4.479 -39.490 1.00 95.56 689 TYR A O 1
ATOM 5544 N N . GLY A 1 690 ? 3.311 -2.910 -38.048 1.00 95.25 690 GLY A N 1
ATOM 5545 C CA . GLY A 1 690 ? 1.959 -2.754 -38.580 1.00 95.25 690 GLY A CA 1
ATOM 5546 C C . GLY A 1 690 ? 0.932 -3.504 -37.773 1.00 95.25 690 GLY A C 1
ATOM 5547 O O . GLY A 1 690 ? 1.147 -3.799 -36.602 1.00 95.25 690 GLY A O 1
ATOM 5548 N N . LEU A 1 691 ? -0.199 -3.785 -38.413 1.00 95.69 691 LEU A N 1
ATOM 5549 C CA . LEU A 1 691 ? -1.244 -4.598 -37.821 1.00 95.69 691 LEU A CA 1
ATOM 5550 C C . LEU A 1 691 ? -0.725 -6.022 -37.602 1.00 95.69 691 LEU A C 1
ATOM 5552 O O . LEU A 1 691 ? -0.491 -6.748 -38.564 1.00 95.69 691 LEU A O 1
ATOM 5556 N N . PHE A 1 692 ? -0.578 -6.418 -36.339 1.00 94.94 692 PHE A N 1
ATOM 5557 C CA . PHE A 1 692 ? -0.291 -7.795 -35.953 1.00 94.94 692 PHE A CA 1
ATOM 5558 C C . PHE A 1 692 ? -1.583 -8.609 -36.035 1.00 94.94 692 PHE A C 1
ATOM 5560 O O . PHE A 1 692 ? -2.245 -8.906 -35.038 1.00 94.94 692 PHE A O 1
ATOM 5567 N N . ASP A 1 693 ? -1.992 -8.868 -37.272 1.00 90.69 693 ASP A N 1
ATOM 5568 C CA . ASP A 1 693 ? -3.204 -9.599 -37.591 1.00 90.69 693 ASP A CA 1
ATOM 5569 C C . ASP A 1 693 ? -3.036 -11.108 -37.368 1.00 90.69 693 ASP A C 1
ATOM 5571 O O . ASP A 1 693 ? -1.987 -11.624 -36.969 1.00 90.69 693 ASP A O 1
ATOM 5575 N N . LYS A 1 694 ? -4.109 -11.844 -37.646 1.00 88.50 694 LYS A N 1
ATOM 5576 C CA . LYS A 1 694 ? -4.117 -13.300 -37.562 1.00 88.50 694 LYS A CA 1
ATOM 5577 C C . LYS A 1 694 ? -3.044 -13.949 -38.436 1.00 88.50 694 LYS A C 1
ATOM 5579 O O . LYS A 1 694 ? -2.458 -14.948 -38.021 1.00 88.50 694 LYS A O 1
ATOM 5584 N N . GLN A 1 695 ? -2.837 -13.446 -39.653 1.00 91.88 695 GLN A N 1
ATOM 5585 C CA . GLN A 1 695 ? -1.889 -14.051 -40.582 1.00 91.88 695 GLN A CA 1
ATOM 5586 C C . GLN A 1 695 ? -0.467 -13.901 -40.037 1.00 91.88 695 GLN A C 1
ATOM 5588 O O . GLN A 1 695 ? 0.263 -14.884 -39.955 1.00 91.88 695 GLN A O 1
ATOM 5593 N N . THR A 1 696 ? -0.140 -12.718 -39.525 1.00 94.00 696 THR A N 1
ATOM 5594 C CA . THR A 1 696 ? 1.124 -12.427 -38.845 1.00 94.00 696 THR A CA 1
ATOM 5595 C C . THR A 1 696 ? 1.305 -13.301 -37.602 1.00 94.00 696 THR A C 1
ATOM 5597 O O . THR A 1 696 ? 2.343 -13.943 -37.448 1.00 94.00 696 THR A O 1
ATOM 5600 N N . LEU A 1 697 ? 0.281 -13.407 -36.744 1.00 93.62 697 LEU A N 1
ATOM 5601 C CA . LEU A 1 697 ? 0.293 -14.289 -35.570 1.00 93.62 697 LEU A CA 1
ATOM 5602 C C . LEU A 1 697 ? 0.568 -15.747 -35.964 1.00 93.62 697 LEU A C 1
ATOM 5604 O O . LEU A 1 697 ? 1.381 -16.420 -35.329 1.00 93.62 697 LEU A O 1
ATOM 5608 N N . LYS A 1 698 ? -0.090 -16.228 -37.023 1.00 93.75 698 LYS A N 1
ATOM 5609 C CA . LYS A 1 698 ? 0.117 -17.572 -37.562 1.00 93.75 698 LYS A CA 1
ATOM 5610 C C . LYS A 1 698 ? 1.545 -17.762 -38.038 1.00 93.75 698 LYS A C 1
ATOM 5612 O O . LYS A 1 698 ? 2.205 -18.688 -37.580 1.00 93.75 698 LYS A O 1
ATOM 5617 N N . ASP A 1 699 ? 2.024 -16.892 -38.913 1.00 95.19 699 ASP A N 1
ATOM 5618 C CA . ASP A 1 699 ? 3.345 -17.029 -39.520 1.00 95.19 699 ASP A CA 1
ATOM 5619 C C . ASP A 1 699 ? 4.446 -17.011 -38.456 1.00 95.19 699 ASP A C 1
ATOM 5621 O O . ASP A 1 699 ? 5.355 -17.844 -38.480 1.00 95.19 699 ASP A O 1
ATOM 5625 N N . VAL A 1 700 ? 4.312 -16.137 -37.457 1.00 94.94 700 VAL A N 1
ATOM 5626 C CA . VAL A 1 700 ? 5.241 -16.052 -36.329 1.00 94.94 700 VAL A CA 1
ATOM 5627 C C . VAL A 1 700 ? 5.203 -17.313 -35.464 1.00 94.94 700 VAL A C 1
ATOM 5629 O O . VAL A 1 700 ? 6.256 -17.894 -35.198 1.00 94.94 700 VAL A O 1
ATOM 5632 N N . LEU A 1 701 ? 4.023 -17.786 -35.050 1.00 94.50 701 LEU A N 1
ATOM 5633 C CA . LEU A 1 701 ? 3.935 -18.968 -34.187 1.00 94.50 701 LEU A CA 1
ATOM 5634 C C . LEU A 1 701 ? 4.348 -20.258 -34.903 1.00 94.50 701 LEU A C 1
ATOM 5636 O O . LEU A 1 701 ? 4.966 -21.118 -34.276 1.00 94.50 701 LEU A O 1
ATOM 5640 N N . PHE A 1 702 ? 4.080 -20.394 -36.204 1.00 94.62 702 PHE A N 1
ATOM 5641 C CA . PHE A 1 702 ? 4.575 -21.523 -36.998 1.00 94.62 702 PHE A CA 1
ATOM 5642 C C . PHE A 1 702 ? 6.095 -21.481 -37.147 1.00 94.62 702 PHE A C 1
ATOM 5644 O O . PHE A 1 702 ? 6.752 -22.491 -36.902 1.00 94.62 702 PHE A O 1
ATOM 5651 N N . LYS A 1 703 ? 6.666 -20.306 -37.435 1.00 95.44 703 LYS A N 1
ATOM 5652 C CA . LYS A 1 703 ? 8.120 -20.119 -37.503 1.00 95.44 703 LYS A CA 1
ATOM 5653 C C . LYS A 1 703 ? 8.813 -20.476 -36.184 1.00 95.44 703 LYS A C 1
ATOM 5655 O O . LYS A 1 703 ? 9.828 -21.171 -36.197 1.00 95.44 703 LYS A O 1
ATOM 5660 N N . ILE A 1 704 ? 8.261 -20.040 -35.052 1.00 94.50 704 ILE A N 1
ATOM 5661 C CA . ILE A 1 704 ? 8.775 -20.372 -33.712 1.00 94.50 704 ILE A CA 1
ATOM 5662 C C . ILE A 1 704 ? 8.600 -21.873 -33.432 1.00 94.50 704 ILE A C 1
ATOM 5664 O O . ILE A 1 704 ? 9.525 -22.533 -32.962 1.00 94.50 704 ILE A O 1
ATOM 5668 N N . SER A 1 705 ? 7.454 -22.452 -33.796 1.00 92.75 705 SER A N 1
ATOM 5669 C CA . SER A 1 705 ? 7.207 -23.893 -33.652 1.00 92.75 705 SER A CA 1
ATOM 5670 C C . SER A 1 705 ? 8.202 -24.736 -34.455 1.00 92.75 705 SER A C 1
ATOM 5672 O O . SER A 1 705 ? 8.657 -25.775 -33.976 1.00 92.75 705 SER A O 1
ATOM 5674 N N . ASP A 1 706 ? 8.560 -24.294 -35.662 1.00 94.38 706 ASP A N 1
ATOM 5675 C CA . ASP A 1 706 ? 9.574 -24.932 -36.502 1.00 94.38 706 ASP A CA 1
ATOM 5676 C C . ASP A 1 706 ? 10.974 -24.805 -35.896 1.00 94.38 706 ASP A C 1
ATOM 5678 O O . ASP A 1 706 ? 11.689 -25.807 -35.804 1.00 94.38 706 ASP A O 1
ATOM 5682 N N . LYS A 1 707 ? 11.340 -23.607 -35.418 1.00 95.81 707 LYS A N 1
ATOM 5683 C CA . LYS A 1 707 ? 12.610 -23.349 -34.717 1.00 95.81 707 LYS A CA 1
ATOM 5684 C C . LYS A 1 707 ? 12.794 -24.301 -33.531 1.00 95.81 707 LYS A C 1
ATOM 5686 O O . LYS A 1 707 ? 13.851 -24.919 -33.400 1.00 95.81 707 LYS A O 1
ATOM 5691 N N . HIS A 1 708 ? 11.751 -24.474 -32.720 1.00 93.44 708 HIS A N 1
ATOM 5692 C CA . HIS A 1 708 ? 11.765 -25.340 -31.534 1.00 93.44 708 HIS A CA 1
ATOM 5693 C C . HIS A 1 708 ? 11.423 -26.806 -31.821 1.00 93.44 708 HIS A C 1
ATOM 5695 O O . HIS A 1 708 ? 11.316 -27.604 -30.891 1.00 93.44 708 HIS A O 1
ATOM 5701 N N . LYS A 1 709 ? 11.279 -27.188 -33.100 1.00 95.31 709 LYS A N 1
ATOM 5702 C CA . LYS A 1 709 ? 10.982 -28.563 -33.541 1.00 95.31 709 LYS A CA 1
ATOM 5703 C C . LYS A 1 709 ? 9.754 -29.164 -32.842 1.00 95.31 709 LYS A C 1
ATOM 5705 O O . LYS A 1 709 ? 9.750 -30.342 -32.477 1.00 95.31 709 LYS A O 1
ATOM 5710 N N . LEU A 1 710 ? 8.708 -28.359 -32.651 1.00 92.12 710 LEU A N 1
ATOM 5711 C CA . LEU A 1 710 ? 7.459 -28.821 -32.049 1.00 92.12 710 LEU A CA 1
ATOM 5712 C C . LEU A 1 710 ? 6.775 -29.857 -32.954 1.00 92.12 710 LEU A C 1
ATOM 5714 O O . LEU A 1 710 ? 6.864 -29.793 -34.181 1.00 92.12 710 LEU A O 1
ATOM 5718 N N . SER A 1 711 ? 6.085 -30.818 -32.335 1.00 92.94 711 SER A N 1
ATOM 5719 C CA . SER A 1 711 ? 5.428 -31.919 -33.054 1.00 92.94 711 SER A CA 1
ATOM 5720 C C . SER A 1 711 ? 4.334 -31.438 -34.016 1.00 92.94 711 SER A C 1
ATOM 5722 O O . SER A 1 711 ? 3.667 -30.432 -33.763 1.00 92.94 711 SER A O 1
ATOM 5724 N N . ASP A 1 712 ? 4.062 -32.215 -35.068 1.00 93.00 712 ASP A N 1
ATOM 5725 C CA . ASP A 1 712 ? 2.972 -31.929 -36.015 1.00 93.00 712 ASP A CA 1
ATOM 5726 C C . ASP A 1 712 ? 1.601 -31.855 -35.331 1.00 93.00 712 ASP A C 1
ATOM 5728 O O . ASP A 1 712 ? 0.737 -31.088 -35.749 1.00 93.00 712 ASP A O 1
ATOM 5732 N N . LYS A 1 713 ? 1.418 -32.581 -34.219 1.00 90.56 713 LYS A N 1
ATOM 5733 C CA . LYS A 1 713 ? 0.217 -32.487 -33.380 1.00 90.56 713 LYS A CA 1
ATOM 5734 C C . LYS A 1 713 ? 0.035 -31.074 -32.813 1.00 90.56 713 LYS A C 1
ATOM 5736 O O . LYS A 1 713 ? -1.069 -30.539 -32.869 1.00 90.56 713 LYS A O 1
ATOM 5741 N N . VAL A 1 714 ? 1.108 -30.462 -32.303 1.00 86.94 714 VAL A N 1
ATOM 5742 C CA . VAL A 1 714 ? 1.084 -29.086 -31.769 1.00 86.94 714 VAL A CA 1
ATOM 5743 C C . VAL A 1 714 ? 0.820 -28.084 -32.892 1.00 86.94 714 VAL A C 1
ATOM 5745 O O . VAL A 1 714 ? -0.029 -27.211 -32.743 1.00 86.94 714 VAL A O 1
ATOM 5748 N N . LYS A 1 715 ? 1.465 -28.254 -34.051 1.00 91.56 715 LYS A N 1
ATOM 5749 C CA . LYS A 1 715 ? 1.261 -27.387 -35.225 1.00 91.56 715 LYS A CA 1
ATOM 5750 C C . LYS A 1 715 ? -0.159 -27.473 -35.792 1.00 91.56 715 LYS A C 1
ATOM 5752 O O . LYS A 1 715 ? -0.749 -26.450 -36.136 1.00 91.56 715 LYS A O 1
ATOM 5757 N N . SER A 1 716 ? -0.731 -28.676 -35.867 1.00 91.69 716 SER A N 1
ATOM 5758 C CA . SER A 1 716 ? -2.122 -28.878 -36.290 1.00 91.69 716 SER A CA 1
ATOM 5759 C C . SER A 1 716 ? -3.086 -28.185 -35.330 1.00 91.69 716 SER A C 1
ATOM 5761 O O . SER A 1 716 ? -3.938 -27.418 -35.772 1.00 91.69 716 SER A O 1
ATOM 5763 N N . LYS A 1 717 ? -2.896 -28.386 -34.020 1.00 89.38 717 LYS A N 1
ATOM 5764 C CA . LYS A 1 717 ? -3.691 -27.737 -32.969 1.00 89.38 717 LYS A CA 1
ATOM 5765 C C . LYS A 1 717 ? -3.607 -26.210 -33.063 1.00 89.38 717 LYS A C 1
ATOM 5767 O O . LYS A 1 717 ? -4.641 -25.549 -33.054 1.00 89.38 717 LYS A O 1
ATOM 5772 N N . LEU A 1 718 ? -2.404 -25.666 -33.253 1.00 90.44 718 LEU A N 1
ATOM 5773 C CA . LEU A 1 718 ? -2.176 -24.233 -33.436 1.00 90.44 718 LEU A CA 1
ATOM 5774 C C . LEU A 1 718 ? -2.959 -23.677 -34.637 1.00 90.44 718 LEU A C 1
ATOM 5776 O O . LEU A 1 718 ? -3.563 -22.610 -34.547 1.00 90.44 718 LEU A O 1
ATOM 5780 N N . ASN A 1 719 ? -2.986 -24.397 -35.763 1.00 90.44 719 ASN A N 1
ATOM 5781 C CA . ASN A 1 719 ? -3.766 -23.991 -36.935 1.00 90.44 719 ASN A CA 1
ATOM 5782 C C . ASN A 1 719 ? -5.268 -23.906 -36.624 1.00 90.44 719 ASN A C 1
ATOM 5784 O O . ASN A 1 719 ? -5.939 -22.986 -37.092 1.00 90.44 719 ASN A O 1
ATOM 5788 N N . ASP A 1 720 ? -5.792 -24.862 -3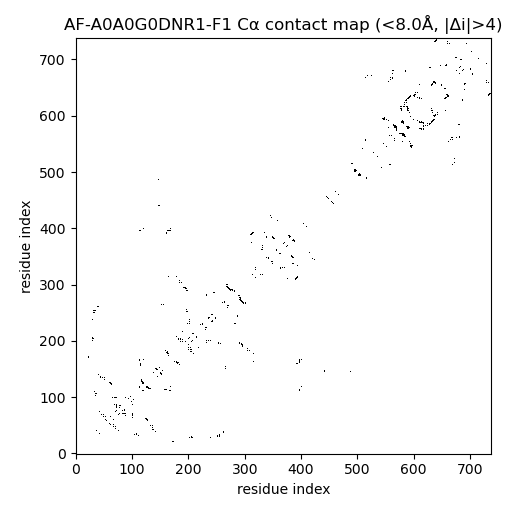5.857 1.00 89.06 720 ASP A N 1
ATOM 5789 C CA . ASP A 1 720 ? -7.214 -24.941 -35.521 1.00 89.06 720 ASP A CA 1
ATOM 5790 C C . ASP A 1 720 ? -7.624 -23.885 -34.487 1.00 89.06 720 ASP A C 1
ATOM 5792 O O . ASP A 1 720 ? -8.689 -23.282 -34.604 1.00 89.06 720 ASP A O 1
ATOM 5796 N N . GLU A 1 721 ? -6.772 -23.596 -33.503 1.00 88.75 721 GLU A N 1
ATOM 5797 C CA . GLU A 1 721 ? -6.956 -22.476 -32.567 1.00 88.75 721 GLU A CA 1
ATOM 5798 C C . GLU A 1 721 ? -6.950 -21.128 -33.292 1.00 88.75 721 GLU A C 1
ATOM 5800 O O . GLU A 1 721 ? -7.870 -20.330 -33.135 1.00 88.75 721 GLU A O 1
ATOM 5805 N N . ILE A 1 722 ? -5.967 -20.894 -34.164 1.00 87.00 722 ILE A N 1
ATOM 5806 C CA . ILE A 1 722 ? -5.858 -19.635 -34.908 1.00 87.00 722 ILE A CA 1
ATOM 5807 C C . ILE A 1 722 ? -7.065 -19.416 -35.830 1.00 87.00 722 ILE A C 1
ATOM 5809 O O . ILE A 1 722 ? -7.516 -18.283 -35.986 1.00 87.00 722 ILE A O 1
ATOM 5813 N N . LYS A 1 723 ? -7.623 -20.477 -36.429 1.00 86.62 723 LYS A N 1
ATOM 5814 C CA . LYS A 1 723 ? -8.892 -20.386 -37.173 1.00 86.62 723 LYS A CA 1
ATOM 5815 C C . LYS A 1 723 ? -10.064 -20.000 -36.269 1.00 86.62 723 LYS A C 1
ATOM 5817 O O . LYS A 1 723 ? -10.905 -19.217 -36.684 1.00 86.62 723 LYS A O 1
ATOM 5822 N N . ARG A 1 724 ? -10.135 -20.512 -35.037 1.00 81.69 724 ARG A N 1
ATOM 5823 C CA . ARG A 1 724 ? -11.207 -20.159 -34.084 1.00 81.69 724 ARG A CA 1
ATOM 5824 C C . ARG A 1 724 ? -11.102 -18.713 -33.594 1.00 81.69 724 ARG A C 1
ATOM 5826 O O . ARG A 1 724 ? -12.128 -18.067 -33.391 1.00 81.69 724 ARG A O 1
ATOM 5833 N N . LEU A 1 725 ? -9.886 -18.170 -33.523 1.00 77.88 725 LEU A N 1
ATOM 5834 C CA . LEU A 1 725 ? -9.647 -16.752 -33.243 1.00 77.88 725 LEU A CA 1
ATOM 5835 C C . LEU A 1 725 ? -10.137 -15.801 -34.356 1.00 77.88 725 LEU A C 1
ATOM 5837 O O . LEU A 1 725 ? -10.233 -14.605 -34.094 1.00 77.88 725 LEU A O 1
ATOM 5841 N N . ASP A 1 726 ? -10.486 -16.278 -35.563 1.00 68.88 726 ASP A N 1
ATOM 5842 C CA . ASP A 1 726 ? -10.996 -15.428 -36.663 1.00 68.88 726 ASP A CA 1
ATOM 5843 C C . ASP A 1 726 ? -12.205 -14.592 -36.254 1.00 68.88 726 ASP A C 1
ATOM 5845 O O . ASP A 1 726 ? -12.236 -13.384 -36.476 1.00 68.88 726 ASP A O 1
ATOM 5849 N N . LEU A 1 727 ? -13.189 -15.236 -35.621 1.00 61.78 727 LEU A N 1
ATOM 5850 C CA . LEU A 1 727 ? -14.429 -14.587 -35.185 1.00 61.78 727 LEU A CA 1
ATOM 5851 C C . LEU A 1 727 ? -14.170 -13.510 -34.123 1.00 61.78 727 LEU A C 1
ATOM 5853 O O . LEU A 1 727 ? -14.994 -12.628 -33.903 1.00 61.78 727 LEU A O 1
ATOM 5857 N N . ILE A 1 728 ? -13.015 -13.598 -33.469 1.00 63.31 728 ILE A N 1
ATOM 5858 C CA . ILE A 1 728 ? -12.632 -12.820 -32.302 1.00 63.31 728 ILE A CA 1
ATOM 5859 C C . ILE A 1 728 ? -11.800 -11.613 -32.750 1.00 63.31 728 ILE A C 1
ATOM 5861 O O . ILE A 1 728 ? -12.165 -10.473 -32.473 1.00 63.31 728 ILE A O 1
ATOM 5865 N N . ILE A 1 729 ? -10.741 -11.846 -33.530 1.00 68.31 729 ILE A N 1
ATOM 5866 C CA . ILE A 1 729 ? -9.836 -10.801 -34.034 1.00 68.31 729 ILE A CA 1
ATOM 5867 C C . ILE A 1 729 ? -10.542 -9.902 -35.059 1.00 68.31 729 ILE A C 1
ATOM 5869 O O . ILE A 1 729 ? -10.327 -8.691 -35.048 1.00 68.31 729 ILE A O 1
ATOM 5873 N N . ALA A 1 730 ? -11.431 -10.454 -35.896 1.00 66.06 730 ALA A N 1
ATOM 5874 C CA . ALA A 1 730 ? -12.188 -9.664 -36.871 1.00 66.06 730 ALA A CA 1
ATOM 5875 C C . ALA A 1 730 ? -13.119 -8.626 -36.214 1.00 66.06 730 ALA A C 1
ATOM 5877 O O . ALA A 1 730 ? -13.369 -7.581 -36.801 1.00 66.06 730 ALA A O 1
ATOM 5878 N N . SER A 1 731 ? -13.578 -8.867 -34.978 1.00 60.81 731 SER A N 1
ATOM 5879 C CA . SER A 1 731 ? -14.391 -7.902 -34.216 1.00 60.81 731 SER A CA 1
ATOM 5880 C C . SER A 1 731 ? -13.591 -6.711 -33.660 1.00 60.81 731 SER A C 1
ATOM 5882 O O . SER A 1 731 ? -14.177 -5.719 -33.229 1.00 60.81 731 SER A O 1
ATOM 5884 N N . GLY A 1 732 ? -12.254 -6.799 -33.661 1.00 60.22 732 GLY A N 1
ATOM 5885 C CA . GLY A 1 732 ? -11.351 -5.778 -33.121 1.00 60.22 732 GLY A CA 1
ATOM 5886 C C . GLY A 1 732 ? -10.913 -4.705 -34.125 1.00 60.22 732 GLY A C 1
ATOM 5887 O O . GLY A 1 732 ? -10.255 -3.741 -33.729 1.00 60.22 732 GLY A O 1
ATOM 5888 N N . VAL A 1 733 ? -11.251 -4.847 -35.409 1.00 67.75 733 VAL A N 1
ATOM 5889 C CA . VAL A 1 733 ? -11.048 -3.805 -36.427 1.00 67.75 733 VAL A CA 1
ATOM 5890 C C . VAL A 1 733 ? -12.391 -3.115 -36.642 1.00 67.75 733 VAL A C 1
ATOM 5892 O O . VAL A 1 733 ? -13.364 -3.762 -37.018 1.00 67.75 733 VAL A O 1
ATOM 5895 N N . GLU A 1 734 ? -12.467 -1.815 -36.358 1.00 64.38 734 GLU A N 1
ATOM 5896 C CA . GLU A 1 734 ? -13.686 -1.044 -36.627 1.00 64.38 734 GLU A CA 1
ATOM 5897 C C . GLU A 1 734 ? -13.862 -0.905 -38.145 1.00 64.38 734 GLU A C 1
ATOM 5899 O O . GLU A 1 734 ? -12.955 -0.440 -38.837 1.00 64.38 734 GLU A O 1
ATOM 5904 N N . ASN A 1 735 ? -15.018 -1.333 -38.661 1.00 61.12 735 ASN A N 1
ATOM 5905 C CA . ASN A 1 735 ? -15.446 -0.983 -40.011 1.00 61.12 735 ASN A CA 1
ATOM 5906 C C . ASN A 1 735 ? -15.956 0.465 -39.973 1.00 61.12 735 ASN A C 1
ATOM 5908 O O . ASN A 1 735 ? -16.745 0.795 -39.092 1.00 61.12 735 ASN A O 1
ATOM 5912 N N . ASP A 1 736 ? -15.519 1.307 -40.914 1.00 47.12 736 ASP A N 1
ATOM 5913 C CA . ASP A 1 736 ? -15.849 2.745 -41.017 1.00 47.12 736 ASP A CA 1
ATOM 5914 C C . ASP A 1 736 ? -17.340 3.027 -41.376 1.00 47.12 736 ASP A C 1
ATOM 5916 O O . ASP A 1 736 ? -17.634 3.982 -42.090 1.00 47.12 736 ASP A O 1
ATOM 5920 N N . GLU A 1 737 ? -18.300 2.202 -40.940 1.00 46.62 737 GLU A N 1
ATOM 5921 C CA . GLU A 1 737 ? -19.732 2.344 -41.283 1.00 46.62 737 GLU A CA 1
ATOM 5922 C C . GLU A 1 737 ? -20.595 3.072 -40.226 1.00 46.62 737 GLU A C 1
ATOM 5924 O O . GLU A 1 737 ? -21.818 3.010 -40.322 1.00 46.62 737 GLU A O 1
ATOM 5929 N N . ASP A 1 738 ? -19.996 3.809 -39.278 1.00 40.16 738 ASP A N 1
ATOM 5930 C CA . ASP A 1 738 ? -20.715 4.717 -38.352 1.00 40.16 738 ASP A CA 1
ATOM 5931 C C . ASP A 1 738 ? -20.309 6.195 -38.513 1.00 40.16 738 ASP A C 1
ATOM 5933 O O . ASP A 1 738 ? -19.098 6.509 -38.395 1.00 40.16 738 ASP A O 1
#